Protein AF-0000000067993618 (afdb_homodimer)

Solvent-accessible surface area (backbone atoms only — not comparable to full-atom values): 30869 Å² total; per-residue (Å²): 120,37,68,12,24,46,56,34,52,33,52,47,49,42,34,25,46,48,43,39,39,74,61,12,62,66,43,44,49,48,53,51,51,51,40,71,74,32,81,60,63,46,44,40,46,32,39,33,37,50,32,47,44,52,94,58,33,16,47,67,17,47,45,54,66,46,45,60,63,51,29,40,82,54,66,76,38,70,36,75,93,78,37,31,38,31,39,35,29,42,49,44,82,79,36,64,68,40,86,38,42,43,67,57,13,26,61,37,32,37,36,35,26,18,35,45,40,88,77,47,55,70,66,53,35,50,56,54,47,52,40,58,59,28,7,58,56,35,34,78,39,26,62,50,26,15,36,71,64,42,49,43,31,54,70,51,43,58,70,57,41,50,54,26,42,75,78,31,56,68,54,27,41,36,69,78,47,32,47,34,56,39,29,51,20,41,27,22,57,66,42,86,50,76,48,22,41,55,68,52,34,51,50,51,42,44,75,72,69,51,60,61,30,54,60,86,38,49,65,31,60,32,95,88,63,34,41,38,35,38,33,32,41,25,35,64,39,82,43,72,25,65,79,66,53,69,45,76,40,61,55,28,33,35,34,38,34,30,54,36,67,31,77,94,48,63,84,51,54,76,92,70,62,51,77,90,46,26,50,76,88,86,47,53,74,39,51,58,42,55,64,44,24,53,29,68,74,49,42,57,57,70,78,98,122,36,68,10,24,47,55,32,53,33,52,46,49,43,34,24,48,49,44,39,40,73,61,12,64,64,44,44,50,50,53,51,52,51,40,69,72,33,83,60,62,47,44,41,45,31,38,32,38,47,30,47,43,52,93,58,33,17,47,67,17,48,43,53,66,44,45,59,62,52,31,40,83,56,66,78,39,69,36,74,94,78,38,32,38,30,39,36,30,43,49,42,82,80,35,64,68,40,86,39,42,44,68,58,13,26,60,39,32,37,36,35,27,20,34,43,41,86,75,49,55,70,67,52,34,50,55,54,48,54,39,57,58,26,6,57,56,34,35,78,38,26,61,49,26,16,35,71,62,42,48,41,32,54,69,50,43,59,70,57,42,50,53,28,42,75,77,30,57,68,55,26,42,34,69,78,47,32,49,34,57,38,29,52,20,41,26,23,58,66,41,85,49,76,47,22,41,54,68,52,34,50,52,51,41,43,74,72,68,50,60,60,29,54,61,87,40,50,67,31,60,31,94,85,64,34,41,38,36,37,34,32,41,25,34,62,41,82,42,74,26,64,78,67,54,70,44,76,41,60,55,27,35,34,33,37,35,29,54,35,68,30,78,94,48,64,84,52,56,76,91,70,60,51,78,87,45,26,52,76,89,85,49,54,74,40,51,58,43,54,64,42,23,54,29,68,74,48,42,55,58,69,79,99

Organism: Pisum sativum (NCBI:txid3888)

Secondary structure (DSSP, 8-state):
--HHHHHHHHHHHHHHHHHHHHH-HHHHHHHHHHHHHS-S---EEEEEEEEESSTT-STHHHHHHHHTTT-EEEEEEEETTTTEEEEEEEPPGGGGG--SSGGGSSPPEEEEEEE-GGGS-HHHHHHHHHHHHHTTTGGG-HHHHHHHT--SSPPPPHHHHHHHHHH-HHHHHHHHHTT---EEEEEGGG-SSGGGSHHHHHHHHHHTT--B--TT-SSEE-TTS-EEEEEBPPPEEEEE-TTS-EEEEE----EEEEEPBPGGGTTS-GGG--GGGB--S--HHHHHHHGGGGSHHHHHHHH-/--HHHHHHHHHHHHHHHHHHHHH-HHHHHHHHHHHHHS-S---EEEEEEEEESSTT-STHHHHHHHHTTT-EEEEEEEEGGGTEEEEEEEPPGGGGG--SSGGGSSPPEEEEEEE-GGGS-HHHHHHHHHHHHHTTTGGG-HHHHHHHT--SSPPPPHHHHHHHHHH-HHHHHHHHHTT---EEEEEGGG-SSGGGSHHHHHHHHHHTT--B--TT-SSEE-TTS-EEEEEBPPPEEEEE-TTS-EEEEE----EEEEEPBPGGGTTS-GGG--GGGB--S--HHHHHHHGGGGSHHHHHHHH-

pLDDT: mean 95.04, std 6.58, range [55.81, 98.94]

Radius of gyration: 26.71 Å; Cα contacts (8 Å, |Δi|>4): 1275; chains: 2; bounding box: 54×75×60 Å

InterPro domains:
  IPR009770 2-oxoadipate dioxygenase/decarboxylase [PF07063] (13-262)
  IPR009770 2-oxoadipate dioxygenase/decarboxylase [SM01150] (9-295)

Nearest PDB structures (foldseek):
  6w1k-assembly1_A  TM=9.950E-01  e=4.649E-51  Oryza sativa
  3lho-assembly1_A  TM=8.748E-01  e=7.063E-22  Shewanella frigidimarina NCIMB 400
  3iuz-assembly1_A  TM=7.649E-01  e=9.801E-18  Cupriavidus pinatubonensis JMP134
  2rjb-assembly1_A  TM=5.877E-01  e=5.906E-10  Shigella flexneri
  8k3u-assembly1_A  TM=3.521E-01  e=4.192E+00  Saccharomyces cerevisiae

Foldseek 3Di:
DPPVLLVVLLVLVVLLVVLQCVFFVQQVVLVVVLCVVQVAAWDWAEWEWEFAPPPLGAPNLPVVSQVVQPWDWDDKDDDVVQQKIKIKIHHHPVQQPFRHHDSRHRHHIYIGMHHNLVPFPPLLNVQVCVFVVQLPVSSNCLSVCSSNQHASGDFAAPVSLVVCLVGHLSSSQCNHRPGRTQEIETALCPGDDPSVPVVVVVVVCVVVPFAKQQQVHQWFAAPVRFKIKIKTAFDWDWDQGPVGDIDIATGHIYMYMYWHFDPVCPPPDPVPDDPVRTDDDDHNVRVVSVVCSRPPVRVVVSVD/DPPVLLVVLLVLVVLLVVLQCVFFVQQVVLVVVLCVVQVAAWDWAEWEWEFAPPPLGAPNLPVVSQVVQAWAWDDKDDDVVQQKIKIKIHHHPVQQCFRHHDSRHRDHIYIGMHHPLVPFDPLLNVQVCVFVVQLVVSSNCLSVCSSNQHASGDFADPVSLVVCLVGHLSSSQCNHRPGRTQEIETALCPGDDPSVPVVVVVVVCVVVPFAWQQQVHQWQAAPVRFKIKIWTAFDWDWDQGPVGDIDTATGHIYMYMYWHFDPVCPPPDPVPDDPVRTDDDDHNVRVVSVVCSRPPVRVVVSVD

Sequence (608 aa):
MAKGGEAFFRNVLESIQEVYLKRNPTAKAVLDLVQSVDNDKLVYDHLAFRTFGVNGYGIESLAGFFLDNGYTQRDELKFPGKKLRAFWFAPPADSSSGTGSGMRGPLPRVFISELLVDQMSPQTQEIIKKYTESSGNGNKYGALASSLGHLTWEKPLYSEFQQLASESEYAAWTLVNGHALNHVTISAHRLKTHLKDINKLNEFLEKSGFKLNSEGGVLKVSPDGLLQQSSTVADSVSFQFADGVTESVPCSYIEFAERLVLPEYENLPLAEVKESHRRDGFEASSADKIFESTSKEQLSRVSSMAKGGEAFFRNVLESIQEVYLKRNPTAKAVLDLVQSVDNDKLVYDHLAFRTFGVNGYGIESLAGFFLDNGYTQRDELKFPGKKLRAFWFAPPADSSSGTGSGMRGPLPRVFISELLVDQMSPQTQEIIKKYTESSGNGNKYGALASSLGHLTWEKPLYSEFQQLASESEYAAWTLVNGHALNHVTISAHRLKTHLKDINKLNEFLEKSGFKLNSEGGVLKVSPDGLLQQSSTVADSVSFQFADGVTESVPCSYIEFAERLVLPEYENLPLAEVKESHRRDGFEASSADKIFESTSKEQLSRVSS

Structure (mmCIF, N/CA/C/O backbone):
data_AF-0000000067993618-model_v1
#
loop_
_entity.id
_entity.type
_entity.pdbx_description
1 polymer '2-oxoadipate dioxygenase/decarboxylase'
#
loop_
_atom_site.group_PDB
_atom_site.id
_atom_site.type_symbol
_atom_site.label_atom_id
_atom_site.label_alt_id
_atom_site.label_comp_id
_atom_site.label_asym_id
_atom_site.label_entity_id
_atom_site.label_seq_id
_atom_site.pdbx_PDB_ins_code
_atom_site.Cartn_x
_atom_site.Cartn_y
_atom_site.Cartn_z
_atom_site.occupancy
_atom_site.B_iso_or_equiv
_atom_site.auth_seq_id
_atom_site.auth_comp_id
_atom_site.auth_asym_id
_atom_site.auth_atom_id
_atom_site.pdbx_PDB_model_num
ATOM 1 N N . MET A 1 1 ? 13.297 -1.847 -14.266 1 69.12 1 MET A N 1
ATOM 2 C CA . MET A 1 1 ? 12.57 -1.005 -13.32 1 69.12 1 MET A CA 1
ATOM 3 C C . MET A 1 1 ? 13.531 -0.158 -12.492 1 69.12 1 MET A C 1
ATOM 5 O O . MET A 1 1 ? 14.609 -0.625 -12.117 1 69.12 1 MET A O 1
ATOM 9 N N . ALA A 1 2 ? 13.07 1.084 -12.289 1 72.56 2 ALA A N 1
ATOM 10 C CA . ALA A 1 2 ? 13.852 1.948 -11.406 1 72.56 2 ALA A CA 1
ATOM 11 C C . ALA A 1 2 ? 13.938 1.362 -10 1 72.56 2 ALA A C 1
ATOM 13 O O . ALA A 1 2 ? 12.953 0.816 -9.484 1 72.56 2 ALA A O 1
ATOM 14 N N . LYS A 1 3 ? 15.094 1.438 -9.43 1 77 3 LYS A N 1
ATOM 15 C CA . LYS A 1 3 ? 15.383 0.774 -8.156 1 77 3 LYS A CA 1
ATOM 16 C C . LYS A 1 3 ? 14.344 1.14 -7.098 1 77 3 LYS A C 1
ATOM 18 O O . LYS A 1 3 ? 13.836 0.266 -6.391 1 77 3 LYS A O 1
ATOM 23 N N . GLY A 1 4 ? 14.07 2.43 -7.004 1 78.31 4 GLY A N 1
ATOM 24 C CA . GLY A 1 4 ? 13.078 2.855 -6.039 1 78.31 4 GLY A CA 1
ATOM 25 C C . GLY A 1 4 ? 11.688 2.322 -6.34 1 78.31 4 GLY A C 1
ATOM 26 O O . GLY A 1 4 ? 10.977 1.88 -5.434 1 78.31 4 GLY A O 1
ATOM 27 N N . GLY A 1 5 ? 11.344 2.324 -7.477 1 89.12 5 GLY A N 1
ATOM 28 C CA . GLY A 1 5 ? 10.055 1.784 -7.898 1 89.12 5 GLY A CA 1
ATOM 29 C C . GLY A 1 5 ? 9.906 0.303 -7.605 1 89.12 5 GLY A C 1
ATOM 30 O O . GLY A 1 5 ? 8.836 -0.15 -7.203 1 89.12 5 GLY A O 1
ATOM 31 N N . GLU A 1 6 ? 10.953 -0.377 -7.766 1 91.44 6 GLU A N 1
ATOM 32 C CA . GLU A 1 6 ? 10.898 -1.816 -7.523 1 91.44 6 GLU A CA 1
ATOM 33 C C . GLU A 1 6 ? 10.688 -2.119 -6.043 1 91.44 6 GLU A C 1
ATOM 35 O O . GLU A 1 6 ? 9.945 -3.033 -5.688 1 91.44 6 GLU A O 1
ATOM 40 N N . ALA A 1 7 ? 11.453 -1.44 -5.152 1 92.75 7 ALA A N 1
ATOM 41 C CA . ALA A 1 7 ? 11.305 -1.658 -3.715 1 92.75 7 ALA A CA 1
ATOM 42 C C . ALA A 1 7 ? 9.867 -1.439 -3.268 1 92.75 7 ALA A C 1
ATOM 44 O O . ALA A 1 7 ? 9.328 -2.221 -2.48 1 92.75 7 ALA A O 1
ATOM 45 N N . PHE A 1 8 ? 9.273 -0.325 -3.746 1 96.31 8 PHE A N 1
ATOM 46 C CA . PHE A 1 8 ? 7.879 -0.028 -3.422 1 96.31 8 PHE A CA 1
ATOM 47 C C . PHE A 1 8 ? 6.957 -1.126 -3.938 1 96.31 8 PHE A C 1
ATOM 49 O O . PHE A 1 8 ? 6.066 -1.585 -3.219 1 96.31 8 PHE A O 1
ATOM 56 N N . PHE A 1 9 ? 7.176 -1.598 -5.156 1 96.5 9 PHE A N 1
ATOM 57 C CA . PHE A 1 9 ? 6.387 -2.646 -5.789 1 96.5 9 PHE A CA 1
ATOM 58 C C . PHE A 1 9 ? 6.426 -3.926 -4.961 1 96.5 9 PHE A C 1
ATOM 60 O O . PHE A 1 9 ? 5.383 -4.512 -4.668 1 96.5 9 PHE A O 1
ATOM 67 N N . ARG A 1 10 ? 7.57 -4.262 -4.473 1 95.44 10 ARG A N 1
ATOM 68 C CA . ARG A 1 10 ? 7.738 -5.48 -3.684 1 95.44 10 ARG A CA 1
ATOM 69 C C . ARG A 1 10 ? 7.082 -5.34 -2.316 1 95.44 10 ARG A C 1
ATOM 71 O O . ARG A 1 10 ? 6.562 -6.316 -1.77 1 95.44 10 ARG A O 1
ATOM 78 N N . ASN A 1 11 ? 7.168 -4.18 -1.75 1 96.81 11 ASN A N 1
ATOM 79 C CA . ASN A 1 11 ? 6.477 -3.941 -0.489 1 96.81 11 ASN A CA 1
ATOM 80 C C . ASN A 1 11 ? 4.973 -4.168 -0.624 1 96.81 11 ASN A C 1
ATOM 82 O O . ASN A 1 11 ? 4.34 -4.715 0.282 1 96.81 11 ASN A O 1
ATOM 86 N N . VAL A 1 12 ? 4.418 -3.689 -1.716 1 98.19 12 VAL A N 1
ATOM 87 C CA . VAL A 1 12 ? 2.99 -3.857 -1.951 1 98.19 12 VAL A CA 1
ATOM 88 C C . VAL A 1 12 ? 2.664 -5.34 -2.123 1 98.19 12 VAL A C 1
ATOM 90 O O . VAL A 1 12 ? 1.688 -5.836 -1.558 1 98.19 12 VAL A O 1
ATOM 93 N N . LEU A 1 13 ? 3.529 -6.086 -2.896 1 98.06 13 LEU A N 1
ATOM 94 C CA . LEU A 1 13 ? 3.326 -7.516 -3.084 1 98.06 13 LEU A CA 1
ATOM 95 C C . LEU A 1 13 ? 3.381 -8.25 -1.75 1 98.06 13 LEU A C 1
ATOM 97 O O . LEU A 1 13 ? 2.625 -9.203 -1.527 1 98.06 13 LEU A O 1
ATOM 101 N N . GLU A 1 14 ? 4.262 -7.844 -0.885 1 98.06 14 GLU A N 1
ATOM 102 C CA . GLU A 1 14 ? 4.359 -8.453 0.439 1 98.06 14 GLU A CA 1
ATOM 103 C C . GLU A 1 14 ? 3.092 -8.203 1.252 1 98.06 14 GLU A C 1
ATOM 105 O O . GLU A 1 14 ? 2.646 -9.086 1.994 1 98.06 14 GLU A O 1
ATOM 110 N N . SER A 1 15 ? 2.537 -7.023 1.111 1 98.62 15 SER A N 1
ATOM 111 C CA . SER A 1 15 ? 1.29 -6.727 1.808 1 98.62 15 SER A CA 1
ATOM 112 C C . SER A 1 15 ? 0.143 -7.578 1.276 1 98.62 15 SER A C 1
ATOM 114 O O . SER A 1 15 ? -0.69 -8.055 2.047 1 98.62 15 SER A O 1
ATOM 116 N N . ILE A 1 16 ? 0.102 -7.723 -0 1 98.81 16 ILE A N 1
ATOM 117 C CA . ILE A 1 16 ? -0.898 -8.578 -0.626 1 98.81 16 ILE A CA 1
ATOM 118 C C . ILE A 1 16 ? -0.753 -10.008 -0.105 1 98.81 16 ILE A C 1
ATOM 120 O O . ILE A 1 16 ? -1.744 -10.648 0.253 1 98.81 16 ILE A O 1
ATOM 124 N N . GLN A 1 17 ? 0.464 -10.5 -0.033 1 98.69 17 GLN A N 1
ATOM 125 C CA . GLN A 1 17 ? 0.735 -11.844 0.468 1 98.69 17 GLN A CA 1
ATOM 126 C C . GLN A 1 17 ? 0.347 -11.969 1.938 1 98.69 17 GLN A C 1
ATOM 128 O O . GLN A 1 17 ? -0.152 -13.016 2.365 1 98.69 17 GLN A O 1
ATOM 133 N N . GLU A 1 18 ? 0.628 -10.953 2.709 1 98.56 18 GLU A N 1
ATOM 134 C CA . GLU A 1 18 ? 0.291 -11 4.129 1 98.56 18 GLU A CA 1
ATOM 135 C C . GLU A 1 18 ? -1.211 -11.18 4.332 1 98.56 18 GLU A C 1
ATOM 137 O O . GLU A 1 18 ? -1.638 -11.953 5.188 1 98.56 18 GLU A O 1
ATOM 142 N N . VAL A 1 19 ? -1.989 -10.414 3.621 1 98.38 19 VAL A N 1
ATOM 143 C CA . VAL A 1 19 ? -3.441 -10.555 3.676 1 98.38 19 VAL A CA 1
ATOM 144 C C . VAL A 1 19 ? -3.838 -11.984 3.307 1 98.38 19 VAL A C 1
ATOM 146 O O . VAL A 1 19 ? -4.664 -12.594 3.984 1 98.38 19 VAL A O 1
ATOM 149 N N . TYR A 1 20 ? -3.277 -12.484 2.279 1 98.69 20 TYR A N 1
ATOM 150 C CA . TYR A 1 20 ? -3.512 -13.836 1.776 1 98.69 20 TYR A CA 1
ATOM 151 C C . TYR A 1 20 ? -3.18 -14.875 2.838 1 98.69 20 TYR A C 1
ATOM 153 O O . TYR A 1 20 ? -3.992 -15.758 3.121 1 98.69 20 TYR A O 1
ATOM 161 N N . LEU A 1 21 ? -2.055 -14.766 3.443 1 98.56 21 LEU A N 1
ATOM 162 C CA . LEU A 1 21 ? -1.599 -15.781 4.383 1 98.56 21 LEU A CA 1
ATOM 163 C C . LEU A 1 21 ? -2.396 -15.719 5.68 1 98.56 21 LEU A C 1
ATOM 165 O O . LEU A 1 21 ? -2.637 -16.75 6.316 1 98.56 21 LEU A O 1
ATOM 169 N N . LYS A 1 22 ? -2.82 -14.586 6.051 1 97.94 22 LYS A N 1
ATOM 170 C CA . LYS A 1 22 ? -3.643 -14.438 7.25 1 97.94 22 LYS A CA 1
ATOM 171 C C . LYS A 1 22 ? -4.977 -15.164 7.09 1 97.94 22 LYS A C 1
ATOM 173 O O . LYS A 1 22 ? -5.512 -15.711 8.055 1 97.94 22 LYS A O 1
ATOM 178 N N . ARG A 1 23 ? -5.488 -15.266 5.891 1 97.25 23 ARG A N 1
ATOM 179 C CA . ARG A 1 23 ? -6.82 -15.797 5.633 1 97.25 23 ARG A CA 1
ATOM 180 C C . ARG A 1 23 ? -6.75 -17.281 5.25 1 97.25 23 ARG A C 1
ATOM 182 O O . ARG A 1 23 ? -7.777 -17.953 5.188 1 97.25 23 ARG A O 1
ATOM 189 N N . ASN A 1 24 ? -5.539 -17.75 4.988 1 98.06 24 ASN A N 1
ATOM 190 C CA . ASN A 1 24 ? -5.379 -19.094 4.469 1 98.06 24 ASN A CA 1
ATOM 191 C C . ASN A 1 24 ? -4.32 -19.875 5.246 1 98.06 24 ASN A C 1
ATOM 193 O O . ASN A 1 24 ? -3.193 -20.047 4.77 1 98.06 24 ASN A O 1
ATOM 197 N N . PRO A 1 25 ? -4.688 -20.453 6.398 1 97.81 25 PRO A N 1
ATOM 198 C CA . PRO A 1 25 ? -3.73 -21.172 7.238 1 97.81 25 PRO A CA 1
ATOM 199 C C . PRO A 1 25 ? -3.08 -22.344 6.508 1 97.81 25 PRO A C 1
ATOM 201 O O . PRO A 1 25 ? -1.921 -22.688 6.773 1 97.81 25 PRO A O 1
ATOM 204 N N . THR A 1 26 ? -3.809 -23 5.562 1 98.12 26 THR A N 1
ATOM 205 C CA . THR A 1 26 ? -3.232 -24.109 4.801 1 98.12 26 THR A CA 1
ATOM 206 C C . THR A 1 26 ? -2.057 -23.625 3.955 1 98.12 26 THR A C 1
ATOM 208 O O . THR A 1 26 ? -1.005 -24.266 3.92 1 98.12 26 THR A O 1
ATOM 211 N N . ALA A 1 27 ? -2.229 -22.5 3.291 1 98.38 27 ALA A N 1
ATOM 212 C CA . ALA A 1 27 ? -1.145 -21.938 2.484 1 98.38 27 ALA A CA 1
ATOM 213 C C . ALA A 1 27 ? 0.072 -21.625 3.348 1 98.38 27 ALA A C 1
ATOM 215 O O . ALA A 1 27 ? 1.207 -21.922 2.971 1 98.38 27 ALA A O 1
ATOM 216 N N . LYS A 1 28 ? -0.168 -21 4.484 1 98.44 28 LYS A N 1
ATOM 217 C CA . LYS A 1 28 ? 0.923 -20.672 5.395 1 98.44 28 LYS A CA 1
ATOM 218 C C . LYS A 1 28 ? 1.648 -21.922 5.875 1 98.44 28 LYS A C 1
ATOM 220 O O . LYS A 1 28 ? 2.879 -21.953 5.918 1 98.44 28 LYS A O 1
ATOM 225 N N . ALA A 1 29 ? 0.889 -22.906 6.25 1 98.44 29 ALA A N 1
ATOM 226 C CA . ALA A 1 29 ? 1.462 -24.141 6.754 1 98.44 29 ALA A CA 1
ATOM 227 C C . ALA A 1 29 ? 2.295 -24.844 5.68 1 98.44 29 ALA A C 1
ATOM 229 O O . ALA A 1 29 ? 3.346 -25.422 5.977 1 98.44 29 ALA A O 1
ATOM 230 N N . VAL A 1 30 ? 1.785 -24.844 4.48 1 98.44 30 VAL A N 1
ATOM 231 C CA . VAL A 1 30 ? 2.5 -25.469 3.375 1 98.44 30 VAL A CA 1
ATOM 232 C C . VAL A 1 30 ? 3.826 -24.75 3.143 1 98.44 30 VAL A C 1
ATOM 234 O O . VAL A 1 30 ? 4.867 -25.375 2.971 1 98.44 30 VAL A O 1
ATOM 237 N N . LEU A 1 31 ? 3.793 -23.422 3.078 1 97.81 31 LEU A N 1
ATOM 238 C CA . LEU A 1 31 ? 5.012 -22.641 2.883 1 97.81 31 LEU A CA 1
ATOM 239 C C . LEU A 1 31 ? 6.023 -22.938 3.982 1 97.81 31 LEU A C 1
ATOM 241 O O . LEU A 1 31 ? 7.211 -23.109 3.705 1 97.81 31 LEU A O 1
ATOM 245 N N . ASP A 1 32 ? 5.555 -22.984 5.227 1 97.19 32 ASP A N 1
ATOM 246 C CA . ASP A 1 32 ? 6.43 -23.266 6.359 1 97.19 32 ASP A CA 1
ATOM 247 C C . ASP A 1 32 ? 7.027 -24.672 6.254 1 97.19 32 ASP A C 1
ATOM 249 O O . ASP A 1 32 ? 8.211 -24.875 6.523 1 97.19 32 ASP A O 1
ATOM 253 N N . LEU A 1 33 ? 6.18 -25.625 5.891 1 97.44 33 LEU A N 1
ATOM 254 C CA . LEU A 1 33 ? 6.613 -27.016 5.793 1 97.44 33 LEU A CA 1
ATOM 255 C C . LEU A 1 33 ? 7.656 -27.188 4.695 1 97.44 33 LEU A C 1
ATOM 257 O O . LEU A 1 33 ? 8.695 -27.828 4.91 1 97.44 33 LEU A O 1
ATOM 261 N N . VAL A 1 34 ? 7.395 -26.641 3.508 1 97.12 34 VAL A N 1
ATOM 262 C CA . VAL A 1 34 ? 8.32 -26.75 2.385 1 97.12 34 VAL A CA 1
ATOM 263 C C . VAL A 1 34 ? 9.641 -26.062 2.734 1 97.12 34 VAL A C 1
ATOM 265 O O . VAL A 1 34 ? 10.711 -26.578 2.424 1 97.12 34 VAL A O 1
ATOM 268 N N . GLN A 1 35 ? 9.547 -24.891 3.363 1 94.88 35 GLN A N 1
ATOM 269 C CA . GLN A 1 35 ? 10.742 -24.156 3.754 1 94.88 35 GLN A CA 1
ATOM 270 C C . GLN A 1 35 ? 11.555 -24.938 4.781 1 94.88 35 GLN A C 1
ATOM 272 O O . GLN A 1 35 ? 12.789 -24.875 4.793 1 94.88 35 GLN A O 1
ATOM 277 N N . SER A 1 36 ? 10.883 -25.656 5.672 1 94.62 36 SER A N 1
ATOM 278 C CA . SER A 1 36 ? 11.562 -26.422 6.711 1 94.62 36 SER A CA 1
ATOM 279 C C . SER A 1 36 ? 12.383 -27.562 6.113 1 94.62 36 SER A C 1
ATOM 281 O O . SER A 1 36 ? 13.406 -27.953 6.668 1 94.62 36 SER A O 1
ATOM 283 N N . VAL A 1 37 ? 11.938 -28.078 5.027 1 93.75 37 VAL A N 1
ATOM 284 C CA . VAL A 1 37 ? 12.609 -29.203 4.371 1 93.75 37 VAL A CA 1
ATOM 285 C C . VAL A 1 37 ? 13.625 -28.672 3.357 1 93.75 37 VAL A C 1
ATOM 287 O O . VAL A 1 37 ? 14.742 -29.188 3.262 1 93.75 37 VAL A O 1
ATOM 290 N N . ASP A 1 38 ? 13.172 -27.672 2.633 1 89.81 38 ASP A N 1
ATOM 291 C CA . ASP A 1 38 ? 14.031 -27 1.656 1 89.81 38 ASP A CA 1
ATOM 292 C C . ASP A 1 38 ? 14.602 -25.703 2.221 1 89.81 38 ASP A C 1
ATOM 294 O O . ASP A 1 38 ? 14.047 -24.625 1.986 1 89.81 38 ASP A O 1
ATOM 298 N N . ASN A 1 39 ? 15.477 -25.641 2.939 1 83.81 39 ASN A N 1
ATOM 299 C CA . ASN A 1 39 ? 16.062 -24.531 3.658 1 83.81 39 ASN A CA 1
ATOM 300 C C . ASN A 1 39 ? 16.719 -23.531 2.703 1 83.81 39 ASN A C 1
ATOM 302 O O . ASN A 1 39 ? 17.703 -22.875 3.047 1 83.81 39 ASN A O 1
ATOM 306 N N . ASP A 1 40 ? 16.219 -23.562 1.52 1 85.88 40 ASP A N 1
ATOM 307 C CA . ASP A 1 40 ? 16.719 -22.609 0.521 1 85.88 40 ASP A CA 1
ATOM 308 C C . ASP A 1 40 ? 15.656 -21.562 0.198 1 85.88 40 ASP A C 1
ATOM 310 O O . ASP A 1 40 ? 14.633 -21.469 0.877 1 85.88 40 ASP A O 1
ATOM 314 N N . LYS A 1 41 ? 15.93 -20.75 -0.844 1 88.62 41 LYS A N 1
ATOM 315 C CA . LYS A 1 41 ? 15.062 -19.672 -1.285 1 88.62 41 LYS A CA 1
ATOM 316 C C . LYS A 1 41 ? 13.805 -20.203 -1.96 1 88.62 41 LYS A C 1
ATOM 318 O O . LYS A 1 41 ? 13.883 -21.109 -2.791 1 88.62 41 LYS A O 1
ATOM 323 N N . LEU A 1 42 ? 12.727 -19.812 -1.487 1 94.31 42 LEU A N 1
ATOM 324 C CA . LEU A 1 42 ? 11.461 -20.141 -2.133 1 94.31 42 LEU A CA 1
ATOM 325 C C . LEU A 1 42 ? 11.164 -19.172 -3.271 1 94.31 42 LEU A C 1
ATOM 327 O O . LEU A 1 42 ? 11.156 -17.953 -3.072 1 94.31 42 LEU A O 1
ATOM 331 N N . VAL A 1 43 ? 10.969 -19.688 -4.445 1 95.31 43 VAL A N 1
ATOM 332 C CA . VAL A 1 43 ? 10.68 -18.875 -5.617 1 95.31 43 VAL A CA 1
ATOM 333 C C . VAL A 1 43 ? 9.242 -19.125 -6.074 1 95.31 43 VAL A C 1
ATOM 335 O O . VAL A 1 43 ? 8.82 -20.266 -6.227 1 95.31 43 VAL A O 1
ATOM 338 N N . TYR A 1 44 ? 8.516 -18.078 -6.273 1 97.56 44 TYR A N 1
ATOM 339 C CA . TYR A 1 44 ? 7.148 -18.203 -6.758 1 97.56 44 TYR A CA 1
ATOM 340 C C . TYR A 1 44 ? 7.109 -18.297 -8.281 1 97.56 44 TYR A C 1
ATOM 342 O O . TYR A 1 44 ? 7.867 -17.609 -8.969 1 97.56 44 TYR A O 1
ATOM 350 N N . ASP A 1 45 ? 6.246 -19.141 -8.703 1 97.88 45 ASP A N 1
ATOM 351 C CA . ASP A 1 45 ? 6.012 -19.281 -10.141 1 97.88 45 ASP A CA 1
ATOM 352 C C . ASP A 1 45 ? 5.078 -18.172 -10.648 1 97.88 45 ASP A C 1
ATOM 354 O O . ASP A 1 45 ? 5.359 -17.547 -11.664 1 97.88 45 ASP A O 1
ATOM 358 N N . HIS A 1 46 ? 3.908 -18.047 -10.039 1 98.62 46 HIS A N 1
ATOM 359 C CA . HIS A 1 46 ? 2.961 -17.016 -10.461 1 98.62 46 HIS A CA 1
ATOM 360 C C . HIS A 1 46 ? 2 -16.656 -9.328 1 98.62 46 HIS A C 1
ATOM 362 O O . HIS A 1 46 ? 1.879 -17.406 -8.352 1 98.62 46 HIS A O 1
ATOM 368 N N . LEU A 1 47 ? 1.384 -15.523 -9.406 1 98.81 47 LEU A N 1
ATOM 369 C CA . LEU A 1 47 ? 0.235 -15.055 -8.633 1 98.81 47 LEU A CA 1
ATOM 370 C C . LEU A 1 47 ? -1.029 -15.062 -9.484 1 98.81 47 LEU A C 1
ATOM 372 O O . LEU A 1 47 ? -0.973 -14.789 -10.688 1 98.81 47 LEU A O 1
ATOM 376 N N . ALA A 1 48 ? -2.188 -15.312 -8.844 1 98.88 48 ALA A N 1
ATOM 377 C CA . ALA A 1 48 ? -3.426 -15.336 -9.617 1 98.88 48 ALA A CA 1
ATOM 378 C C . ALA A 1 48 ? -4.516 -14.516 -8.922 1 98.88 48 ALA A C 1
ATOM 380 O O . ALA A 1 48 ? -4.633 -14.539 -7.699 1 98.88 48 ALA A O 1
ATOM 381 N N . PHE A 1 49 ? -5.316 -13.844 -9.758 1 98.88 49 PHE A N 1
ATOM 382 C CA . PHE A 1 49 ? -6.414 -13.008 -9.281 1 98.88 49 PHE A CA 1
ATOM 383 C C . PHE A 1 49 ? -7.68 -13.266 -10.094 1 98.88 49 PHE A C 1
ATOM 385 O O . PHE A 1 49 ? -7.605 -13.664 -11.258 1 98.88 49 PHE A O 1
ATOM 392 N N . ARG A 1 50 ? -8.844 -13.047 -9.445 1 98.88 50 ARG A N 1
ATOM 393 C CA . ARG A 1 50 ? -10.156 -13.109 -10.094 1 98.88 50 ARG A CA 1
ATOM 394 C C . ARG A 1 50 ? -10.82 -11.734 -10.117 1 98.88 50 ARG A C 1
ATOM 396 O O . ARG A 1 50 ? -10.617 -10.93 -9.203 1 98.88 50 ARG A O 1
ATOM 403 N N . THR A 1 51 ? -11.555 -11.438 -11.25 1 98.88 51 THR A N 1
ATOM 404 C CA . THR A 1 51 ? -12.234 -10.156 -11.359 1 98.88 51 THR A CA 1
ATOM 405 C C . THR A 1 51 ? -13.57 -10.312 -12.078 1 98.88 51 THR A C 1
ATOM 407 O O . THR A 1 51 ? -13.891 -11.398 -12.57 1 98.88 51 THR A O 1
ATOM 410 N N . PHE A 1 52 ? -14.445 -9.281 -12.016 1 98.75 52 PHE A N 1
ATOM 411 C CA . PHE A 1 52 ? -15.703 -9.195 -12.758 1 98.75 52 PHE A CA 1
ATOM 412 C C . PHE A 1 52 ? -15.523 -8.383 -14.031 1 98.75 52 PHE A C 1
ATOM 414 O O . PHE A 1 52 ? -15.258 -7.18 -13.969 1 98.75 52 PHE A O 1
ATOM 421 N N . GLY A 1 53 ? -15.609 -9.031 -15.172 1 98.5 53 GLY A N 1
ATOM 422 C CA . GLY A 1 53 ? -15.492 -8.328 -16.438 1 98.5 53 GLY A CA 1
ATOM 423 C C . GLY A 1 53 ? -16.656 -7.41 -16.734 1 98.5 53 GLY A C 1
ATOM 424 O O . GLY A 1 53 ? -17.391 -7.605 -17.703 1 98.5 53 GLY A O 1
ATOM 425 N N . VAL A 1 54 ? -16.844 -6.391 -15.875 1 98 54 VAL A N 1
ATOM 426 C CA . VAL A 1 54 ? -17.938 -5.441 -16.062 1 98 54 VAL A CA 1
ATOM 427 C C . VAL A 1 54 ? -17.562 -4.102 -15.422 1 98 54 VAL A C 1
ATOM 429 O O . VAL A 1 54 ? -16.906 -4.062 -14.383 1 98 54 VAL A O 1
ATOM 432 N N . ASN A 1 55 ? -17.906 -2.941 -16.047 1 95 55 ASN A N 1
ATOM 433 C CA . ASN A 1 55 ? -17.828 -1.6 -15.484 1 95 55 ASN A CA 1
ATOM 434 C C . ASN A 1 55 ? -16.422 -1.261 -15.031 1 95 55 ASN A C 1
ATOM 436 O O . ASN A 1 55 ? -16.234 -0.616 -13.992 1 95 55 ASN A O 1
ATOM 440 N N . GLY A 1 56 ? -15.422 -1.805 -15.734 1 96.56 56 GLY A N 1
ATOM 441 C CA . GLY A 1 56 ? -14.039 -1.467 -15.414 1 96.56 56 GLY A CA 1
ATOM 442 C C . GLY A 1 56 ? -13.461 -2.324 -14.305 1 96.56 56 GLY A C 1
ATOM 443 O O . GLY A 1 56 ? -12.305 -2.137 -13.906 1 96.56 56 GLY A O 1
ATOM 444 N N . TYR A 1 57 ? -14.18 -3.338 -13.773 1 97.81 57 TYR A N 1
ATOM 445 C CA . TYR A 1 57 ? -13.742 -4.176 -12.656 1 97.81 57 TYR A CA 1
ATOM 446 C C . TYR A 1 57 ? -13.094 -5.457 -13.164 1 97.81 57 TYR A C 1
ATOM 448 O O . TYR A 1 57 ? -12.805 -6.363 -12.375 1 97.81 57 TYR A O 1
ATOM 456 N N . GLY A 1 58 ? -12.898 -5.586 -14.43 1 98.38 58 GLY A N 1
ATOM 457 C CA . GLY A 1 58 ? -12.266 -6.762 -15 1 98.38 58 GLY A CA 1
ATOM 458 C C . GLY A 1 58 ? -10.758 -6.762 -14.836 1 98.38 58 GLY A C 1
ATOM 459 O O . GLY A 1 58 ? -10.234 -6.242 -13.844 1 98.38 58 GLY A O 1
ATOM 460 N N . ILE A 1 59 ? -10.055 -7.359 -15.734 1 98.75 59 ILE A N 1
ATOM 461 C CA . ILE A 1 59 ? -8.609 -7.559 -15.703 1 98.75 59 ILE A CA 1
ATOM 462 C C . ILE A 1 59 ? -7.906 -6.215 -15.531 1 98.75 59 ILE A C 1
ATOM 464 O O . ILE A 1 59 ? -6.914 -6.117 -14.805 1 98.75 59 ILE A O 1
ATOM 468 N N . GLU A 1 60 ? -8.422 -5.176 -16.062 1 97.38 60 GLU A N 1
ATOM 469 C CA . GLU A 1 60 ? -7.77 -3.869 -16.047 1 97.38 60 GLU A CA 1
ATOM 470 C C . GLU A 1 60 ? -7.73 -3.285 -14.641 1 97.38 60 GLU A C 1
ATOM 472 O O . GLU A 1 60 ? -6.879 -2.445 -14.336 1 97.38 60 GLU A O 1
ATOM 477 N N . SER A 1 61 ? -8.648 -3.74 -13.773 1 97.62 61 SER A N 1
ATOM 478 C CA . SER A 1 61 ? -8.727 -3.211 -12.414 1 97.62 61 SER A CA 1
ATOM 479 C C . SER A 1 61 ? -7.48 -3.566 -11.609 1 97.62 61 SER A C 1
ATOM 481 O O . SER A 1 61 ? -7.184 -2.924 -10.602 1 97.62 61 SER A O 1
ATOM 483 N N . LEU A 1 62 ? -6.703 -4.543 -12.086 1 98.38 62 LEU A N 1
ATOM 484 C CA . LEU A 1 62 ? -5.492 -4.953 -11.383 1 98.38 62 LEU A CA 1
ATOM 485 C C . LEU A 1 62 ? -4.273 -4.852 -12.297 1 98.38 62 LEU A C 1
ATOM 487 O O . LEU A 1 62 ? -3.158 -4.613 -11.82 1 98.38 62 LEU A O 1
ATOM 491 N N . ALA A 1 63 ? -4.496 -5.039 -13.578 1 98.56 63 ALA A N 1
ATOM 492 C CA . ALA A 1 63 ? -3.396 -5.152 -14.539 1 98.56 63 ALA A CA 1
ATOM 493 C C . ALA A 1 63 ? -2.559 -3.879 -14.562 1 98.56 63 ALA A C 1
ATOM 495 O O . ALA A 1 63 ? -1.342 -3.934 -14.758 1 98.56 63 ALA A O 1
ATOM 496 N N . GLY A 1 64 ? -3.215 -2.748 -14.422 1 97.56 64 GLY A N 1
ATOM 497 C CA . GLY A 1 64 ? -2.52 -1.473 -14.5 1 97.56 64 GLY A CA 1
ATOM 498 C C . GLY A 1 64 ? -1.363 -1.362 -13.523 1 97.56 64 GLY A C 1
ATOM 499 O O . GLY A 1 64 ? -0.31 -0.815 -13.859 1 97.56 64 GLY A O 1
ATOM 500 N N . PHE A 1 65 ? -1.531 -1.854 -12.328 1 98.06 65 PHE A N 1
ATOM 501 C CA . PHE A 1 65 ? -0.5 -1.802 -11.297 1 98.06 65 PHE A CA 1
ATOM 502 C C . PHE A 1 65 ? 0.743 -2.566 -11.742 1 98.06 65 PHE A C 1
ATOM 504 O O . PHE A 1 65 ? 1.867 -2.1 -11.547 1 98.06 65 PHE A O 1
ATOM 511 N N . PHE A 1 66 ? 0.576 -3.744 -12.328 1 98.06 66 PHE A N 1
ATOM 512 C CA . PHE A 1 66 ? 1.693 -4.566 -12.781 1 98.06 66 PHE A CA 1
ATOM 513 C C . PHE A 1 66 ? 2.33 -3.971 -14.031 1 98.06 66 PHE A C 1
ATOM 515 O O . PHE A 1 66 ? 3.557 -3.938 -14.148 1 98.06 66 PHE A O 1
ATOM 522 N N . LEU A 1 67 ? 1.479 -3.498 -14.945 1 97.81 67 LEU A N 1
ATOM 523 C CA . LEU A 1 67 ? 1.99 -2.883 -16.172 1 97.81 67 LEU A CA 1
ATOM 524 C C . LEU A 1 67 ? 2.838 -1.656 -15.844 1 97.81 67 LEU A C 1
ATOM 526 O O . LEU A 1 67 ? 3.887 -1.443 -16.453 1 97.81 67 LEU A O 1
ATOM 530 N N . ASP A 1 68 ? 2.436 -0.883 -14.883 1 96.25 68 ASP A N 1
ATOM 531 C CA . ASP A 1 68 ? 3.166 0.305 -14.445 1 96.25 68 ASP A CA 1
ATOM 532 C C . ASP A 1 68 ? 4.52 -0.071 -13.852 1 96.25 68 ASP A C 1
ATOM 534 O O . ASP A 1 68 ? 5.395 0.784 -13.695 1 96.25 68 ASP A O 1
ATOM 538 N N . ASN A 1 69 ? 4.641 -1.314 -13.492 1 95.25 69 ASN A N 1
ATOM 539 C CA . ASN A 1 69 ? 5.879 -1.756 -12.859 1 95.25 69 ASN A CA 1
ATOM 540 C C . ASN A 1 69 ? 6.66 -2.707 -13.758 1 95.25 69 ASN A C 1
ATOM 542 O O . ASN A 1 69 ? 7.379 -3.582 -13.273 1 95.25 69 ASN A O 1
ATOM 546 N N . GLY A 1 70 ? 6.426 -2.621 -15.047 1 94.94 70 GLY A N 1
ATOM 547 C CA . GLY A 1 70 ? 7.316 -3.213 -16.031 1 94.94 70 GLY A CA 1
ATOM 548 C C . GLY A 1 70 ? 6.824 -4.547 -16.562 1 94.94 70 GLY A C 1
ATOM 549 O O . GLY A 1 70 ? 7.465 -5.156 -17.422 1 94.94 70 GLY A O 1
ATOM 550 N N . TYR A 1 71 ? 5.734 -5.02 -16.062 1 97.06 71 TYR A N 1
ATOM 551 C CA . TYR A 1 71 ? 5.18 -6.262 -16.594 1 97.06 71 TYR A CA 1
ATOM 552 C C . TYR A 1 71 ? 4.668 -6.078 -18.016 1 97.06 71 TYR A C 1
ATOM 554 O O . TYR A 1 71 ? 4.309 -4.969 -18.406 1 97.06 71 TYR A O 1
ATOM 562 N N . THR A 1 72 ? 4.629 -7.172 -18.734 1 97.81 72 THR A N 1
ATOM 563 C CA . THR A 1 72 ? 4.152 -7.164 -20.125 1 97.81 72 THR A CA 1
ATOM 564 C C . THR A 1 72 ? 3.002 -8.148 -20.297 1 97.81 72 THR A C 1
ATOM 566 O O . THR A 1 72 ? 3.111 -9.32 -19.922 1 97.81 72 THR A O 1
ATOM 569 N N . GLN A 1 73 ? 1.945 -7.684 -20.906 1 98.38 73 GLN A N 1
ATOM 570 C CA . GLN A 1 73 ? 0.806 -8.547 -21.188 1 98.38 73 GLN A CA 1
ATOM 571 C C . GLN A 1 73 ? 1.15 -9.586 -22.25 1 98.38 73 GLN A C 1
ATOM 573 O O . GLN A 1 73 ? 1.778 -9.258 -23.266 1 98.38 73 GLN A O 1
ATOM 578 N N . ARG A 1 74 ? 0.747 -10.773 -22.016 1 97.88 74 ARG A N 1
ATOM 579 C CA . ARG A 1 74 ? 0.998 -11.875 -22.938 1 97.88 74 ARG A CA 1
ATOM 580 C C . ARG A 1 74 ? -0.31 -12.477 -23.438 1 97.88 74 ARG A C 1
ATOM 582 O O . ARG A 1 74 ? -1.292 -11.766 -23.641 1 97.88 74 ARG A O 1
ATOM 589 N N . ASP A 1 75 ? -0.385 -13.688 -23.766 1 96.38 75 ASP A N 1
ATOM 590 C CA . ASP A 1 75 ? -1.477 -14.328 -24.5 1 96.38 75 ASP A CA 1
ATOM 591 C C . ASP A 1 75 ? -2.752 -14.359 -23.656 1 96.38 75 ASP A C 1
ATOM 593 O O . ASP A 1 75 ? -2.691 -14.484 -22.438 1 96.38 75 ASP A O 1
ATOM 597 N N . GLU A 1 76 ? -3.816 -14.273 -24.344 1 97.88 76 GLU A N 1
ATOM 598 C CA . GLU A 1 76 ? -5.129 -14.469 -23.734 1 97.88 76 GLU A CA 1
ATOM 599 C C . GLU A 1 76 ? -5.469 -15.953 -23.609 1 97.88 76 GLU A C 1
ATOM 601 O O . GLU A 1 76 ? -5.121 -16.75 -24.5 1 97.88 76 GLU A O 1
ATOM 606 N N . LEU A 1 77 ? -6.102 -16.312 -22.547 1 97.88 77 LEU A N 1
ATOM 607 C CA . LEU A 1 77 ? -6.715 -17.625 -22.359 1 97.88 77 LEU A CA 1
ATOM 608 C C . LEU A 1 77 ? -8.227 -17.5 -22.25 1 97.88 77 LEU A C 1
ATOM 610 O O . LEU A 1 77 ? -8.742 -16.578 -21.625 1 97.88 77 LEU A O 1
ATOM 614 N N . LYS A 1 78 ? -8.867 -18.469 -22.859 1 97.94 78 LYS A N 1
ATOM 615 C CA . LYS A 1 78 ? -10.328 -18.484 -22.828 1 97.94 78 LYS A CA 1
ATOM 616 C C . LYS A 1 78 ? -10.844 -19.766 -22.172 1 97.94 78 LYS A C 1
ATOM 618 O O . LYS A 1 78 ? -10.266 -20.844 -22.375 1 97.94 78 LYS A O 1
ATOM 623 N N . PHE A 1 79 ? -11.844 -19.594 -21.375 1 97.44 79 PHE A N 1
ATOM 624 C CA . PHE A 1 79 ? -12.516 -20.703 -20.688 1 97.44 79 PHE A CA 1
ATOM 625 C C . PHE A 1 79 ? -14.016 -20.656 -20.938 1 97.44 79 PHE A C 1
ATOM 627 O O . PHE A 1 79 ? -14.789 -20.344 -20.016 1 97.44 79 PHE A O 1
ATOM 634 N N . PRO A 1 80 ? -14.453 -21.031 -22.125 1 96.25 80 PRO A N 1
ATOM 635 C CA . PRO A 1 80 ? -15.859 -20.859 -22.5 1 96.25 80 PRO A CA 1
ATOM 636 C C . PRO A 1 80 ? -16.812 -21.578 -21.547 1 96.25 80 PRO A C 1
ATOM 638 O O . PRO A 1 80 ? -17.891 -21.062 -21.25 1 96.25 80 PRO A O 1
ATOM 641 N N . GLY A 1 81 ? -16.484 -22.75 -21.094 1 95.06 81 GLY A N 1
ATOM 642 C CA . GLY A 1 81 ? -17.344 -23.5 -20.188 1 95.06 81 GLY A CA 1
ATOM 643 C C . GLY A 1 81 ? -17.656 -22.734 -18.922 1 95.06 81 GLY A C 1
ATOM 644 O O . GLY A 1 81 ? -18.781 -22.812 -18.406 1 95.06 81 GLY A O 1
ATOM 645 N N . LYS A 1 82 ? -16.734 -22.016 -18.406 1 96.56 82 LYS A N 1
ATOM 646 C CA . LYS A 1 82 ? -16.891 -21.281 -17.141 1 96.56 82 LYS A CA 1
ATOM 647 C C . LYS A 1 82 ? -17.203 -19.812 -17.406 1 96.56 82 LYS A C 1
ATOM 649 O O . LYS A 1 82 ? -17.453 -19.047 -16.469 1 96.56 82 LYS A O 1
ATOM 654 N N . LYS A 1 83 ? -17.203 -19.469 -18.703 1 98.19 83 LYS A N 1
ATOM 655 C CA . LYS A 1 83 ? -17.453 -18.078 -19.109 1 98.19 83 LYS A CA 1
ATOM 656 C C . LYS A 1 83 ? -16.406 -17.141 -18.516 1 98.19 83 LYS A C 1
ATOM 658 O O . LYS A 1 83 ? -16.766 -16.125 -17.922 1 98.19 83 LYS A O 1
ATOM 663 N N . LEU A 1 84 ? -15.133 -17.547 -18.656 1 98.62 84 LEU A N 1
ATOM 664 C CA . LEU A 1 84 ? -14.016 -16.75 -18.188 1 98.62 84 LEU A CA 1
ATOM 665 C C . LEU A 1 84 ? -13.039 -16.453 -19.312 1 98.62 84 LEU A C 1
ATOM 667 O O . LEU A 1 84 ? -12.984 -17.188 -20.312 1 98.62 84 LEU A O 1
ATOM 671 N N . ARG A 1 85 ? -12.336 -15.445 -19.203 1 98.56 85 ARG A N 1
ATOM 672 C CA . ARG A 1 85 ? -11.109 -15.195 -19.938 1 98.56 85 ARG A CA 1
ATOM 673 C C . ARG A 1 85 ? -10 -14.703 -19.016 1 98.56 85 ARG A C 1
ATOM 675 O O . ARG A 1 85 ? -10.273 -14.289 -17.875 1 98.56 85 ARG A O 1
ATOM 682 N N . ALA A 1 86 ? -8.758 -14.828 -19.453 1 98.69 86 ALA A N 1
ATOM 683 C CA . ALA A 1 86 ? -7.629 -14.398 -18.625 1 98.69 86 ALA A CA 1
ATOM 684 C C . ALA A 1 86 ? -6.461 -13.93 -19.5 1 98.69 86 ALA A C 1
ATOM 686 O O . ALA A 1 86 ? -6.344 -14.328 -20.656 1 98.69 86 ALA A O 1
ATOM 687 N N . PHE A 1 87 ? -5.719 -13.008 -19.016 1 98.69 87 PHE A N 1
ATOM 688 C CA . PHE A 1 87 ? -4.379 -12.727 -19.5 1 98.69 87 PHE A CA 1
ATOM 689 C C . PHE A 1 87 ? -3.328 -13.086 -18.453 1 98.69 87 PHE A C 1
ATOM 691 O O . PHE A 1 87 ? -3.619 -13.102 -17.266 1 98.69 87 PHE A O 1
ATOM 698 N N . TRP A 1 88 ? -2.148 -13.477 -18.922 1 98.38 88 TRP A N 1
ATOM 699 C CA . TRP A 1 88 ? -1.021 -13.523 -18 1 98.38 88 TRP A CA 1
ATOM 700 C C . TRP A 1 88 ? 0.016 -12.461 -18.359 1 98.38 88 TRP A C 1
ATOM 702 O O . TRP A 1 88 ? 0.001 -11.922 -19.469 1 98.38 88 TRP A O 1
ATOM 712 N N . PHE A 1 89 ? 0.79 -11.992 -17.391 1 98.56 89 PHE A N 1
ATOM 713 C CA . PHE A 1 89 ? 1.747 -10.898 -17.484 1 98.56 89 PHE A CA 1
ATOM 714 C C . PHE A 1 89 ? 3.139 -11.359 -17.062 1 98.56 89 PHE A C 1
ATOM 716 O O . PHE A 1 89 ? 3.316 -11.906 -15.977 1 98.56 89 PHE A O 1
ATOM 723 N N . ALA A 1 90 ? 4.09 -11.141 -17.969 1 97.31 90 ALA A N 1
ATOM 724 C CA . ALA A 1 90 ? 5.473 -11.523 -17.703 1 97.31 90 ALA A CA 1
ATOM 725 C C . ALA A 1 90 ? 6.203 -10.453 -16.906 1 97.31 90 ALA A C 1
ATOM 727 O O . ALA A 1 90 ? 6.023 -9.258 -17.141 1 97.31 90 ALA A O 1
ATOM 728 N N . PRO A 1 91 ? 6.992 -10.922 -15.875 1 95.38 91 PRO A N 1
ATOM 729 C CA . PRO A 1 91 ? 7.793 -9.938 -15.141 1 95.38 91 PRO A CA 1
ATOM 730 C C . PRO A 1 91 ? 8.891 -9.32 -16 1 95.38 91 PRO A C 1
ATOM 732 O O . PRO A 1 91 ? 9.219 -9.852 -17.062 1 95.38 91 PRO A O 1
ATOM 735 N N . PRO A 1 92 ? 9.391 -8.164 -15.531 1 91.56 92 PRO A N 1
ATOM 736 C CA . PRO A 1 92 ? 10.516 -7.578 -16.266 1 91.56 92 PRO A CA 1
ATOM 737 C C . PRO A 1 92 ? 11.719 -8.516 -16.359 1 91.56 92 PRO A C 1
ATOM 739 O O . PRO A 1 92 ? 12.008 -9.242 -15.398 1 91.56 92 PRO A O 1
ATOM 742 N N . ALA A 1 93 ? 12.484 -8.5 -17.359 1 79.56 93 ALA A N 1
ATOM 743 C CA . ALA A 1 93 ? 13.57 -9.43 -17.672 1 79.56 93 ALA A CA 1
ATOM 744 C C . ALA A 1 93 ? 14.656 -9.383 -16.609 1 79.56 93 ALA A C 1
ATOM 746 O O . ALA A 1 93 ? 15.266 -10.406 -16.281 1 79.56 93 ALA A O 1
ATOM 747 N N . ASP A 1 94 ? 14.844 -8.273 -16.062 1 74 94 ASP A N 1
ATOM 748 C CA . ASP A 1 94 ? 15.953 -8.133 -15.109 1 74 94 ASP A CA 1
ATOM 749 C C . ASP A 1 94 ? 15.531 -8.562 -13.703 1 74 94 ASP A C 1
ATOM 751 O O . ASP A 1 94 ? 16.359 -8.602 -12.789 1 74 94 ASP A O 1
ATOM 755 N N . SER A 1 95 ? 14.406 -9 -13.562 1 69.81 95 SER A N 1
ATOM 756 C CA . SER A 1 95 ? 13.898 -9.32 -12.227 1 69.81 95 SER A CA 1
ATOM 757 C C . SER A 1 95 ? 14.227 -10.758 -11.844 1 69.81 95 SER A C 1
ATOM 759 O O . SER A 1 95 ? 14.102 -11.141 -10.68 1 69.81 95 SER A O 1
ATOM 761 N N . SER A 1 96 ? 14.602 -11.469 -12.656 1 61.12 96 SER A N 1
ATOM 762 C CA . SER A 1 96 ? 14.828 -12.898 -12.445 1 61.12 96 SER A CA 1
ATOM 763 C C . SER A 1 96 ? 16.094 -13.141 -11.633 1 61.12 96 SER A C 1
ATOM 765 O O . SER A 1 96 ? 16.281 -14.234 -11.094 1 61.12 96 SER A O 1
ATOM 767 N N . SER A 1 97 ? 16.703 -12.156 -11.461 1 59.91 97 SER A N 1
ATOM 768 C CA . SER A 1 97 ? 18.016 -12.344 -10.828 1 59.91 97 SER A CA 1
ATOM 769 C C . SER A 1 97 ? 17.953 -12.016 -9.336 1 59.91 97 SER A C 1
ATOM 771 O O . SER A 1 97 ? 18.953 -12.086 -8.641 1 59.91 97 SER A O 1
ATOM 773 N N . GLY A 1 98 ? 16.844 -11.898 -8.922 1 65.56 98 GLY A N 1
ATOM 774 C CA . GLY A 1 98 ? 16.781 -11.562 -7.508 1 65.56 98 GLY A CA 1
ATOM 775 C C . GLY A 1 98 ? 17.266 -12.68 -6.605 1 65.56 98 GLY A C 1
ATOM 776 O O . GLY A 1 98 ? 17.031 -13.859 -6.898 1 65.56 98 GLY A O 1
ATOM 777 N N . THR A 1 99 ? 17.984 -12.391 -5.645 1 73.75 99 THR A N 1
ATOM 778 C CA . THR A 1 99 ? 18.578 -13.367 -4.738 1 73.75 99 THR A CA 1
ATOM 779 C C . THR A 1 99 ? 17.703 -13.555 -3.5 1 73.75 99 THR A C 1
ATOM 781 O O . THR A 1 99 ? 18 -14.383 -2.637 1 73.75 99 THR A O 1
ATOM 784 N N . GLY A 1 100 ? 16.625 -12.984 -3.51 1 86.56 100 GLY A N 1
ATOM 785 C CA . GLY A 1 100 ? 15.781 -13.094 -2.332 1 86.56 100 GLY A CA 1
ATOM 786 C C . GLY A 1 100 ? 14.766 -14.219 -2.424 1 86.56 100 GLY A C 1
ATOM 787 O O . GLY A 1 100 ? 14.82 -15.031 -3.348 1 86.56 100 GLY A O 1
ATOM 788 N N . SER A 1 101 ? 13.945 -14.375 -1.358 1 92.31 101 SER A N 1
ATOM 789 C CA . SER A 1 101 ? 12.898 -15.391 -1.271 1 92.31 101 SER A CA 1
ATOM 790 C C . SER A 1 101 ? 11.516 -14.773 -1.371 1 92.31 101 SER A C 1
ATOM 792 O O . SER A 1 101 ? 11.328 -13.594 -1.055 1 92.31 101 SER A O 1
ATOM 794 N N . GLY A 1 102 ? 10.602 -15.625 -1.851 1 93.62 102 GLY A N 1
ATOM 795 C CA . GLY A 1 102 ? 9.227 -15.156 -1.915 1 93.62 102 GLY A CA 1
ATOM 796 C C . GLY A 1 102 ? 9.062 -13.875 -2.717 1 93.62 102 GLY A C 1
ATOM 797 O O . GLY A 1 102 ? 9.547 -13.789 -3.848 1 93.62 102 GLY A O 1
ATOM 798 N N . MET A 1 103 ? 8.438 -12.859 -2.123 1 94.94 103 MET A N 1
ATOM 799 C CA . MET A 1 103 ? 8.156 -11.609 -2.828 1 94.94 103 MET A CA 1
ATOM 800 C C . MET A 1 103 ? 9.414 -10.75 -2.947 1 94.94 103 MET A C 1
ATOM 802 O O . MET A 1 103 ? 9.414 -9.75 -3.66 1 94.94 103 MET A O 1
ATOM 806 N N . ARG A 1 104 ? 10.531 -11.188 -2.373 1 92.44 104 ARG A N 1
ATOM 807 C CA . ARG A 1 104 ? 11.805 -10.492 -2.465 1 92.44 104 ARG A CA 1
ATOM 808 C C . ARG A 1 104 ? 12.766 -11.211 -3.412 1 92.44 104 ARG A C 1
ATOM 810 O O . ARG A 1 104 ? 13.883 -10.758 -3.637 1 92.44 104 ARG A O 1
ATOM 817 N N . GLY A 1 105 ? 12.297 -12.344 -3.92 1 92.69 105 GLY A N 1
ATOM 818 C CA . GLY A 1 105 ? 13.047 -13.086 -4.922 1 92.69 105 GLY A CA 1
ATOM 819 C C . GLY A 1 105 ? 12.664 -12.727 -6.344 1 92.69 105 GLY A C 1
ATOM 820 O O . GLY A 1 105 ? 12.164 -11.625 -6.594 1 92.69 105 GLY A O 1
ATOM 821 N N . PRO A 1 106 ? 13.008 -13.594 -7.305 1 93.44 106 PRO A N 1
ATOM 822 C CA . PRO A 1 106 ? 12.57 -13.359 -8.68 1 93.44 106 PRO A CA 1
ATOM 823 C C . PRO A 1 106 ? 11.07 -13.086 -8.781 1 93.44 106 PRO A C 1
ATOM 825 O O . PRO A 1 106 ? 10.266 -13.781 -8.148 1 93.44 106 PRO A O 1
ATOM 828 N N . LEU A 1 107 ? 10.695 -12.078 -9.516 1 95.31 107 LEU A N 1
ATOM 829 C CA . LEU A 1 107 ? 9.289 -11.711 -9.633 1 95.31 107 LEU A CA 1
ATOM 830 C C . LEU A 1 107 ? 8.5 -12.781 -10.367 1 95.31 107 LEU A C 1
ATOM 832 O O . LEU A 1 107 ? 8.953 -13.297 -11.391 1 95.31 107 LEU A O 1
ATOM 836 N N . PRO A 1 108 ? 7.402 -13.164 -9.867 1 96.75 108 PRO A N 1
ATOM 837 C CA . PRO A 1 108 ? 6.57 -14.203 -10.484 1 96.75 108 PRO A CA 1
ATOM 838 C C . PRO A 1 108 ? 5.766 -13.68 -11.672 1 96.75 108 PRO A C 1
ATOM 840 O O . PRO A 1 108 ? 5.582 -12.469 -11.812 1 96.75 108 PRO A O 1
ATOM 843 N N . ARG A 1 109 ? 5.293 -14.625 -12.5 1 97.56 109 ARG A N 1
ATOM 844 C CA . ARG A 1 109 ? 4.246 -14.297 -13.461 1 97.56 109 ARG A CA 1
ATOM 845 C C . ARG A 1 109 ? 2.959 -13.891 -12.75 1 97.56 109 ARG A C 1
ATOM 847 O O . ARG A 1 109 ? 2.771 -14.195 -11.57 1 97.56 109 ARG A O 1
ATOM 854 N N . VAL A 1 110 ? 2.129 -13.164 -13.469 1 98.69 110 VAL A N 1
ATOM 855 C CA . VAL A 1 110 ? 0.833 -12.773 -12.914 1 98.69 110 VAL A CA 1
ATOM 856 C C . VAL A 1 110 ? -0.282 -13.242 -13.852 1 98.69 110 VAL A C 1
ATOM 858 O O . VAL A 1 110 ? -0.192 -13.07 -15.07 1 98.69 110 VAL A O 1
ATOM 861 N N . PHE A 1 111 ? -1.271 -13.945 -13.281 1 98.81 111 PHE A N 1
ATOM 862 C CA . PHE A 1 111 ? -2.451 -14.43 -13.984 1 98.81 111 PHE A CA 1
ATOM 863 C C . PHE A 1 111 ? -3.711 -13.734 -13.484 1 98.81 111 PHE A C 1
ATOM 865 O O . PHE A 1 111 ? -4.043 -13.82 -12.297 1 98.81 111 PHE A O 1
ATOM 872 N N . ILE A 1 112 ? -4.371 -12.945 -14.344 1 98.88 112 ILE A N 1
ATOM 873 C CA . ILE A 1 112 ? -5.602 -12.258 -13.961 1 98.88 112 ILE A CA 1
ATOM 874 C C . ILE A 1 112 ? -6.746 -12.719 -14.859 1 98.88 112 ILE A C 1
ATOM 876 O O . ILE A 1 112 ? -6.684 -12.57 -16.078 1 98.88 112 ILE A O 1
ATOM 880 N N . SER A 1 113 ? -7.793 -13.297 -14.234 1 98.88 113 SER A N 1
ATOM 881 C CA . SER A 1 113 ? -8.969 -13.75 -14.961 1 98.88 113 SER A CA 1
ATOM 882 C C . SER A 1 113 ? -10.18 -12.867 -14.68 1 98.88 113 SER A C 1
ATOM 884 O O . SER A 1 113 ? -10.18 -12.109 -13.703 1 98.88 113 SER A O 1
ATOM 886 N N . GLU A 1 114 ? -11.141 -12.891 -15.578 1 98.94 114 GLU A N 1
ATOM 887 C CA . GLU A 1 114 ? -12.391 -12.172 -15.359 1 98.94 114 GLU A CA 1
ATOM 888 C C . GLU A 1 114 ? -13.594 -13.008 -15.812 1 98.94 114 GLU A C 1
ATOM 890 O O . GLU A 1 114 ? -13.5 -13.758 -16.781 1 98.94 114 GLU A O 1
ATOM 895 N N . LEU A 1 115 ? -14.625 -12.891 -15.086 1 98.88 115 LEU A N 1
ATOM 896 C CA . LEU A 1 115 ? -15.906 -13.445 -15.5 1 98.88 115 LEU A CA 1
ATOM 897 C C . LEU A 1 115 ? -16.5 -12.633 -16.656 1 98.88 115 LEU A C 1
ATOM 899 O O . LEU A 1 115 ? -16.531 -11.398 -16.594 1 98.88 115 LEU A O 1
ATOM 903 N N . LEU A 1 116 ? -16.859 -13.312 -17.703 1 98.81 116 LEU A N 1
ATOM 904 C CA . LEU A 1 116 ? -17.609 -12.656 -18.766 1 98.81 116 LEU A CA 1
ATOM 905 C C . LEU A 1 116 ? -19.062 -12.453 -18.328 1 98.81 116 LEU A C 1
ATOM 907 O O . LEU A 1 116 ? -19.953 -13.219 -18.734 1 98.81 116 LEU A O 1
ATOM 911 N N . VAL A 1 117 ? -19.328 -11.398 -17.656 1 98.88 117 VAL A N 1
ATOM 912 C CA . VAL A 1 117 ? -20.578 -11.156 -16.922 1 98.88 117 VAL A CA 1
ATOM 913 C C . VAL A 1 117 ? -21.734 -11.109 -17.906 1 98.88 117 VAL A C 1
ATOM 915 O O . VAL A 1 117 ? -22.844 -11.547 -17.578 1 98.88 117 VAL A O 1
ATOM 918 N N . ASP A 1 118 ? -21.531 -10.578 -19.078 1 98.38 118 ASP A N 1
ATOM 919 C CA . ASP A 1 118 ? -22.594 -10.422 -20.062 1 98.38 118 ASP A CA 1
ATOM 920 C C . ASP A 1 118 ? -23.078 -11.781 -20.562 1 98.38 118 ASP A C 1
ATOM 922 O O . ASP A 1 118 ? -24.141 -11.875 -21.188 1 98.38 118 ASP A O 1
ATOM 926 N N . GLN A 1 119 ? -22.359 -12.82 -20.297 1 98.56 119 GLN A N 1
ATOM 927 C CA . GLN A 1 119 ? -22.734 -14.156 -20.75 1 98.56 119 GLN A CA 1
ATOM 928 C C . GLN A 1 119 ? -23.469 -14.922 -19.641 1 98.56 119 GLN A C 1
ATOM 930 O O . GLN A 1 119 ? -23.953 -16.031 -19.875 1 98.56 119 GLN A O 1
ATOM 935 N N . MET A 1 120 ? -23.641 -14.328 -18.5 1 98.75 120 MET A N 1
ATOM 936 C CA . MET A 1 120 ? -24.359 -14.953 -17.391 1 98.75 120 MET A CA 1
ATOM 937 C C . MET A 1 120 ? -25.859 -14.688 -17.5 1 98.75 120 MET A C 1
ATOM 939 O O . MET A 1 120 ? -26.297 -13.938 -18.375 1 98.75 120 MET A O 1
ATOM 943 N N . SER A 1 121 ? -26.656 -15.359 -16.672 1 98.62 121 SER A N 1
ATOM 944 C CA . SER A 1 121 ? -28.094 -15.094 -16.609 1 98.62 121 SER A CA 1
ATOM 945 C C . SER A 1 121 ? -28.359 -13.641 -16.234 1 98.62 121 SER A C 1
ATOM 947 O O . SER A 1 121 ? -27.531 -12.984 -15.617 1 98.62 121 SER A O 1
ATOM 949 N N . PRO A 1 122 ? -29.484 -13.086 -16.625 1 98.44 122 PRO A N 1
ATOM 950 C CA . PRO A 1 122 ? -29.828 -11.711 -16.266 1 98.44 122 PRO A CA 1
ATOM 951 C C . PRO A 1 122 ? -29.781 -11.461 -14.758 1 98.44 122 PRO A C 1
ATOM 953 O O . PRO A 1 122 ? -29.359 -10.391 -14.32 1 98.44 122 PRO A O 1
ATOM 956 N N . GLN A 1 123 ? -30.203 -12.453 -13.992 1 98.12 123 GLN A N 1
ATOM 957 C CA . GLN A 1 123 ? -30.188 -12.305 -12.539 1 98.12 123 GLN A CA 1
ATOM 958 C C . GLN A 1 123 ? -28.766 -12.156 -12.016 1 98.12 123 GLN A C 1
ATOM 960 O O . GLN A 1 123 ? -28.5 -11.305 -11.164 1 98.12 123 GLN A O 1
ATOM 965 N N . THR A 1 124 ? -27.906 -12.984 -12.477 1 98.56 124 THR A N 1
ATOM 966 C CA . THR A 1 124 ? -26.516 -12.922 -12.078 1 98.56 124 THR A CA 1
ATOM 967 C C . THR A 1 124 ? -25.891 -11.594 -12.492 1 98.56 124 THR A C 1
ATOM 969 O O . THR A 1 124 ? -25.156 -10.977 -11.719 1 98.56 124 THR A O 1
ATOM 972 N N . GLN A 1 125 ? -26.203 -11.188 -13.711 1 98.69 125 GLN A N 1
ATOM 973 C CA . GLN A 1 125 ? -25.688 -9.906 -14.195 1 98.69 125 GLN A CA 1
ATOM 974 C C . GLN A 1 125 ? -26.156 -8.758 -13.297 1 98.69 125 GLN A C 1
ATOM 976 O O . GLN A 1 125 ? -25.359 -7.879 -12.953 1 98.69 125 GLN A O 1
ATOM 981 N N . GLU A 1 126 ? -27.391 -8.758 -12.93 1 98.5 126 GLU A N 1
ATOM 982 C CA . GLU A 1 126 ? -27.969 -7.695 -12.117 1 98.5 126 GLU A CA 1
ATOM 983 C C . GLU A 1 126 ? -27.281 -7.613 -10.75 1 98.5 126 GLU A C 1
ATOM 985 O O . GLU A 1 126 ? -26.969 -6.52 -10.273 1 98.5 126 GLU A O 1
ATOM 990 N N . ILE A 1 127 ? -27.047 -8.758 -10.125 1 98.56 127 ILE A N 1
ATOM 991 C CA . ILE A 1 127 ? -26.422 -8.789 -8.812 1 98.56 127 ILE A CA 1
ATOM 992 C C . ILE A 1 127 ? -25 -8.227 -8.906 1 98.56 127 ILE A C 1
ATOM 994 O O . ILE A 1 127 ? -24.609 -7.367 -8.102 1 98.56 127 ILE A O 1
ATOM 998 N N . ILE A 1 128 ? -24.219 -8.703 -9.891 1 98.69 128 ILE A N 1
ATOM 999 C CA . ILE A 1 128 ? -22.828 -8.273 -10.031 1 98.69 128 ILE A CA 1
ATOM 1000 C C . ILE A 1 128 ? -22.781 -6.773 -10.32 1 98.69 128 ILE A C 1
ATOM 1002 O O . ILE A 1 128 ? -21.969 -6.047 -9.734 1 98.69 128 ILE A O 1
ATOM 1006 N N . LYS A 1 129 ? -23.672 -6.301 -11.227 1 98.12 129 LYS A N 1
ATOM 1007 C CA . LYS A 1 129 ? -23.703 -4.883 -11.57 1 98.12 129 LYS A CA 1
ATOM 1008 C C . LYS A 1 129 ? -24.109 -4.035 -10.359 1 98.12 129 LYS A C 1
ATOM 1010 O O . LYS A 1 129 ? -23.594 -2.93 -10.18 1 98.12 129 LYS A O 1
ATOM 1015 N N . LYS A 1 130 ? -25.016 -4.566 -9.57 1 97.44 130 LYS A N 1
ATOM 1016 C CA . LYS A 1 130 ? -25.422 -3.873 -8.352 1 97.44 130 LYS A CA 1
ATOM 1017 C C . LYS A 1 130 ? -24.203 -3.525 -7.488 1 97.44 130 LYS A C 1
ATOM 1019 O O . LYS A 1 130 ? -24.031 -2.371 -7.094 1 97.44 130 LYS A O 1
ATOM 1024 N N . TYR A 1 131 ? -23.297 -4.422 -7.262 1 97.25 131 TYR A N 1
ATOM 1025 C CA . TYR A 1 131 ? -22.172 -4.238 -6.348 1 97.25 131 TYR A CA 1
ATOM 1026 C C . TYR A 1 131 ? -21.062 -3.453 -7.016 1 97.25 131 TYR A C 1
ATOM 1028 O O . TYR A 1 131 ? -20.422 -2.607 -6.383 1 97.25 131 TYR A O 1
ATOM 1036 N N . THR A 1 132 ? -20.812 -3.658 -8.297 1 96.69 132 THR A N 1
ATOM 1037 C CA . THR A 1 132 ? -19.734 -2.947 -8.977 1 96.69 132 THR A CA 1
ATOM 1038 C C . THR A 1 132 ? -20.109 -1.488 -9.219 1 96.69 132 THR A C 1
ATOM 1040 O O . THR A 1 132 ? -19.25 -0.61 -9.211 1 96.69 132 THR A O 1
ATOM 1043 N N . GLU A 1 133 ? -21.406 -1.23 -9.375 1 94.31 133 GLU A N 1
ATOM 1044 C CA . GLU A 1 133 ? -21.859 0.14 -9.578 1 94.31 133 GLU A CA 1
ATOM 1045 C C . GLU A 1 133 ? -21.859 0.923 -8.273 1 94.31 133 GLU A C 1
ATOM 1047 O O . GLU A 1 133 ? -21.578 2.121 -8.258 1 94.31 133 GLU A O 1
ATOM 1052 N N . SER A 1 134 ? -22.125 0.233 -7.23 1 91 134 SER A N 1
ATOM 1053 C CA . SER A 1 134 ? -22.156 0.896 -5.93 1 91 134 SER A CA 1
ATOM 1054 C C . SER A 1 134 ? -20.75 1.21 -5.43 1 91 134 SER A C 1
ATOM 1056 O O . SER A 1 134 ? -20.578 1.981 -4.484 1 91 134 SER A O 1
ATOM 1058 N N . SER A 1 135 ? -19.734 0.79 -6.129 1 91.25 135 SER A N 1
ATOM 1059 C CA . SER A 1 135 ? -18.344 0.914 -5.699 1 91.25 135 SER A CA 1
ATOM 1060 C C . SER A 1 135 ? -17.734 2.23 -6.172 1 91.25 135 SER A C 1
ATOM 1062 O O . SER A 1 135 ? -16.609 2.572 -5.793 1 91.25 135 SER A O 1
ATOM 1064 N N . GLY A 1 136 ? -18.5 3.023 -6.969 1 89.88 136 GLY A N 1
ATOM 1065 C CA . GLY A 1 136 ? -17.953 4.254 -7.52 1 89.88 136 GLY A CA 1
ATOM 1066 C C . GLY A 1 136 ? -16.719 4.023 -8.367 1 89.88 136 GLY A C 1
ATOM 1067 O O . GLY A 1 136 ? -16.75 3.234 -9.312 1 89.88 136 GLY A O 1
ATOM 1068 N N . ASN A 1 137 ? -15.648 4.586 -7.957 1 93.62 137 ASN A N 1
ATOM 1069 C CA . ASN A 1 137 ? -14.398 4.461 -8.711 1 93.62 137 ASN A CA 1
ATOM 1070 C C . ASN A 1 137 ? -13.492 3.387 -8.117 1 93.62 137 ASN A C 1
ATOM 1072 O O . ASN A 1 137 ? -12.273 3.436 -8.289 1 93.62 137 ASN A O 1
ATOM 1076 N N . GLY A 1 138 ? -14.109 2.461 -7.422 1 95.62 138 GLY A N 1
ATOM 1077 C CA . GLY A 1 138 ? -13.336 1.4 -6.797 1 95.62 138 GLY A CA 1
ATOM 1078 C C . GLY A 1 138 ? -12.531 0.587 -7.793 1 95.62 138 GLY A C 1
ATOM 1079 O O . GLY A 1 138 ? -11.547 -0.063 -7.426 1 95.62 138 GLY A O 1
ATOM 1080 N N . ASN A 1 139 ? -12.93 0.594 -9.086 1 96.88 139 ASN A N 1
ATOM 1081 C CA . ASN A 1 139 ? -12.266 -0.158 -10.148 1 96.88 139 ASN A CA 1
ATOM 1082 C C . ASN A 1 139 ? -10.844 0.338 -10.375 1 96.88 139 ASN A C 1
ATOM 1084 O O . ASN A 1 139 ? -10.023 -0.362 -10.977 1 96.88 139 ASN A O 1
ATOM 1088 N N . LYS A 1 140 ? -10.484 1.538 -9.867 1 96.62 140 LYS A N 1
ATOM 1089 C CA . LYS A 1 140 ? -9.156 2.117 -10.039 1 96.62 140 LYS A CA 1
ATOM 1090 C C . LYS A 1 140 ? -8.203 1.664 -8.938 1 96.62 140 LYS A C 1
ATOM 1092 O O . LYS A 1 140 ? -6.992 1.854 -9.039 1 96.62 140 LYS A O 1
ATOM 1097 N N . TYR A 1 141 ? -8.766 0.978 -7.938 1 97.69 141 TYR A N 1
ATOM 1098 C CA . TYR A 1 141 ? -7.992 0.785 -6.719 1 97.69 141 TYR A CA 1
ATOM 1099 C C . TYR A 1 141 ? -7.918 -0.691 -6.348 1 97.69 141 TYR A C 1
ATOM 1101 O O . TYR A 1 141 ? -7.961 -1.045 -5.168 1 97.69 141 TYR A O 1
ATOM 1109 N N . GLY A 1 142 ? -7.824 -1.522 -7.387 1 97.88 142 GLY A N 1
ATOM 1110 C CA . GLY A 1 142 ? -7.734 -2.957 -7.164 1 97.88 142 GLY A CA 1
ATOM 1111 C C . GLY A 1 142 ? -6.535 -3.357 -6.324 1 97.88 142 GLY A C 1
ATOM 1112 O O . GLY A 1 142 ? -6.664 -4.156 -5.395 1 97.88 142 GLY A O 1
ATOM 1113 N N . ALA A 1 143 ? -5.305 -2.82 -6.617 1 97.94 143 ALA A N 1
ATOM 1114 C CA . ALA A 1 143 ? -4.086 -3.15 -5.883 1 97.94 143 ALA A CA 1
ATOM 1115 C C . ALA A 1 143 ? -4.176 -2.686 -4.434 1 97.94 143 ALA A C 1
ATOM 1117 O O . ALA A 1 143 ? -3.705 -3.373 -3.523 1 97.94 143 ALA A O 1
ATOM 1118 N N . LEU A 1 144 ? -4.766 -1.499 -4.273 1 98.44 144 LEU A N 1
ATOM 1119 C CA . LEU A 1 144 ? -4.977 -0.969 -2.93 1 98.44 144 LEU A CA 1
ATOM 1120 C C . LEU A 1 144 ? -5.906 -1.872 -2.127 1 98.44 144 LEU A C 1
ATOM 1122 O O . LEU A 1 144 ? -5.609 -2.209 -0.979 1 98.44 144 LEU A O 1
ATOM 1126 N N . ALA A 1 145 ? -7 -2.289 -2.713 1 98.5 145 ALA A N 1
ATOM 1127 C CA . ALA A 1 145 ? -7.957 -3.188 -2.072 1 98.5 145 ALA A CA 1
ATOM 1128 C C . ALA A 1 145 ? -7.309 -4.527 -1.729 1 98.5 145 ALA A C 1
ATOM 1130 O O . ALA A 1 145 ? -7.508 -5.059 -0.634 1 98.5 145 ALA A O 1
ATOM 1131 N N . SER A 1 146 ? -6.523 -5.031 -2.631 1 98.69 146 SER A N 1
ATOM 1132 C CA . SER A 1 146 ? -5.852 -6.312 -2.443 1 98.69 146 SER A CA 1
ATOM 1133 C C . SER A 1 146 ? -4.844 -6.246 -1.301 1 98.69 146 SER A C 1
ATOM 1135 O O . SER A 1 146 ? -4.727 -7.191 -0.516 1 98.69 146 SER A O 1
ATOM 1137 N N . SER A 1 147 ? -4.105 -5.152 -1.219 1 98.75 147 SER A N 1
ATOM 1138 C CA . SER A 1 147 ? -3.035 -5.008 -0.24 1 98.75 147 SER A CA 1
ATOM 1139 C C . SER A 1 147 ? -3.592 -4.809 1.165 1 98.75 147 SER A C 1
ATOM 1141 O O . SER A 1 147 ? -2.932 -5.137 2.152 1 98.75 147 SER A O 1
ATOM 1143 N N . LEU A 1 148 ? -4.816 -4.281 1.263 1 98.5 148 LEU A N 1
ATOM 1144 C CA . LEU A 1 148 ? -5.395 -3.984 2.568 1 98.5 148 LEU A CA 1
ATOM 1145 C C . LEU A 1 148 ? -6.398 -5.055 2.973 1 98.5 148 LEU A C 1
ATOM 1147 O O . LEU A 1 148 ? -6.777 -5.148 4.145 1 98.5 148 LEU A O 1
ATOM 1151 N N . GLY A 1 149 ? -6.832 -5.875 2.045 1 97.81 149 GLY A N 1
ATOM 1152 C CA . GLY A 1 149 ? -7.785 -6.934 2.338 1 97.81 149 GLY A CA 1
ATOM 1153 C C . GLY A 1 149 ? -9.211 -6.434 2.479 1 97.81 149 GLY A C 1
ATOM 1154 O O . GLY A 1 149 ? -9.961 -6.91 3.334 1 97.81 149 GLY A O 1
ATOM 1155 N N . HIS A 1 150 ? -9.594 -5.461 1.574 1 97.56 150 HIS A N 1
ATOM 1156 C CA . HIS A 1 150 ? -10.938 -4.898 1.638 1 97.56 150 HIS A CA 1
ATOM 1157 C C . HIS A 1 150 ? -11.68 -5.105 0.325 1 97.56 150 HIS A C 1
ATOM 1159 O O . HIS A 1 150 ? -11.07 -5.125 -0.746 1 97.56 150 HIS A O 1
ATOM 1165 N N . LEU A 1 151 ? -13.023 -5.266 0.438 1 97.44 151 LEU A N 1
ATOM 1166 C CA . LEU A 1 151 ? -13.867 -5.16 -0.744 1 97.44 151 LEU A CA 1
ATOM 1167 C C . LEU A 1 151 ? -13.977 -3.713 -1.209 1 97.44 151 LEU A C 1
ATOM 1169 O O . LEU A 1 151 ? -13.938 -2.791 -0.392 1 97.44 151 LEU A O 1
ATOM 1173 N N . THR A 1 152 ? -14.109 -3.492 -2.527 1 97.31 152 THR A N 1
ATOM 1174 C CA . THR A 1 152 ? -14.336 -2.148 -3.049 1 97.31 152 THR A CA 1
ATOM 1175 C C . THR A 1 152 ? -15.828 -1.837 -3.111 1 97.31 152 THR A C 1
ATOM 1177 O O . THR A 1 152 ? -16.219 -0.697 -3.369 1 97.31 152 THR A O 1
ATOM 1180 N N . TRP A 1 153 ? -16.672 -2.832 -2.883 1 97 153 TRP A N 1
ATOM 1181 C CA . TRP A 1 153 ? -18.125 -2.684 -2.834 1 97 153 TRP A CA 1
ATOM 1182 C C . TRP A 1 153 ? -18.672 -3.096 -1.47 1 97 153 TRP A C 1
ATOM 1184 O O . TRP A 1 153 ? -17.906 -3.541 -0.602 1 97 153 TRP A O 1
ATOM 1194 N N . GLU A 1 154 ? -19.969 -2.887 -1.26 1 95.62 154 GLU A N 1
ATOM 1195 C CA . GLU A 1 154 ? -20.578 -3.166 0.039 1 95.62 154 GLU A CA 1
ATOM 1196 C C . GLU A 1 154 ? -20.641 -4.668 0.31 1 95.62 154 GLU A C 1
ATOM 1198 O O . GLU A 1 154 ? -20.562 -5.473 -0.619 1 95.62 154 GLU A O 1
ATOM 1203 N N . LYS A 1 155 ? -20.672 -4.996 1.592 1 95.62 155 LYS A N 1
ATOM 1204 C CA . LYS A 1 155 ? -20.875 -6.391 1.97 1 95.62 155 LYS A CA 1
ATOM 1205 C C . LYS A 1 155 ? -22.109 -6.977 1.301 1 95.62 155 LYS A C 1
ATOM 1207 O O . LYS A 1 155 ? -23.188 -6.387 1.364 1 95.62 155 LYS A O 1
ATOM 1212 N N . PRO A 1 156 ? -21.953 -8.117 0.674 1 97.88 156 PRO A N 1
ATOM 1213 C CA . PRO A 1 156 ? -23.078 -8.672 -0.067 1 97.88 156 PRO A CA 1
ATOM 1214 C C . PRO A 1 156 ? -24.125 -9.312 0.844 1 97.88 156 PRO A C 1
ATOM 1216 O O . PRO A 1 156 ? -23.844 -9.586 2.014 1 97.88 156 PRO A O 1
ATOM 1219 N N . LEU A 1 157 ? -25.344 -9.5 0.254 1 98.31 157 LEU A N 1
ATOM 1220 C CA . LEU A 1 157 ? -26.375 -10.289 0.9 1 98.31 157 LEU A CA 1
ATOM 1221 C C . LEU A 1 157 ? -26.109 -11.781 0.728 1 98.31 157 LEU A C 1
ATOM 1223 O O . LEU A 1 157 ? -25.641 -12.219 -0.329 1 98.31 157 LEU A O 1
ATOM 1227 N N . TYR A 1 158 ? -26.469 -12.547 1.753 1 98.44 158 TYR A N 1
ATOM 1228 C CA . TYR A 1 158 ? -26.266 -13.984 1.686 1 98.44 158 TYR A CA 1
ATOM 1229 C C . TYR A 1 158 ? -27.078 -14.602 0.557 1 98.44 158 TYR A C 1
ATOM 1231 O O . TYR A 1 158 ? -26.609 -15.5 -0.147 1 98.44 158 TYR A O 1
ATOM 1239 N N . SER A 1 159 ? -28.281 -14.109 0.368 1 98.19 159 SER A N 1
ATOM 1240 C CA . SER A 1 159 ? -29.156 -14.641 -0.677 1 98.19 159 SER A CA 1
ATOM 1241 C C . SER A 1 159 ? -28.547 -14.43 -2.061 1 98.19 159 SER A C 1
ATOM 1243 O O . SER A 1 159 ? -28.672 -15.289 -2.934 1 98.19 159 SER A O 1
ATOM 1245 N N . GLU A 1 160 ? -27.891 -13.344 -2.25 1 98.62 160 GLU A N 1
ATOM 1246 C CA . GLU A 1 160 ? -27.297 -13.031 -3.543 1 98.62 160 GLU A CA 1
ATOM 1247 C C . GLU A 1 160 ? -26.016 -13.836 -3.758 1 98.62 160 GLU A C 1
ATOM 1249 O O . GLU A 1 160 ? -25.703 -14.227 -4.883 1 98.62 160 GLU A O 1
ATOM 1254 N N . PHE A 1 161 ? -25.281 -14.047 -2.652 1 98.56 161 PHE A N 1
ATOM 1255 C CA . PHE A 1 161 ? -24.141 -14.945 -2.705 1 98.56 161 PHE A CA 1
ATOM 1256 C C . PHE A 1 161 ? -24.578 -16.344 -3.145 1 98.56 161 PHE A C 1
ATOM 1258 O O . PHE A 1 161 ? -23.938 -16.938 -4.02 1 98.56 161 PHE A O 1
ATOM 1265 N N . GLN A 1 162 ? -25.641 -16.797 -2.57 1 98 162 GLN A N 1
ATOM 1266 C CA . GLN A 1 162 ? -26.156 -18.125 -2.906 1 98 162 GLN A CA 1
ATOM 1267 C C . GLN A 1 162 ? -26.609 -18.203 -4.363 1 98 162 GLN A C 1
ATOM 1269 O O . GLN A 1 162 ? -26.391 -19.203 -5.039 1 98 162 GLN A O 1
ATOM 1274 N N . GLN A 1 163 ? -27.234 -17.141 -4.797 1 98.12 163 GLN A N 1
ATOM 1275 C CA . GLN A 1 163 ? -27.688 -17.094 -6.184 1 98.12 163 GLN A CA 1
ATOM 1276 C C . GLN A 1 163 ? -26.5 -17.172 -7.145 1 98.12 163 GLN A C 1
ATOM 1278 O O . GLN A 1 163 ? -26.547 -17.906 -8.133 1 98.12 163 GLN A O 1
ATOM 1283 N N . LEU A 1 164 ? -25.422 -16.438 -6.875 1 98.75 164 LEU A N 1
ATOM 1284 C CA . LEU A 1 164 ? -24.234 -16.5 -7.723 1 98.75 164 LEU A CA 1
ATOM 1285 C C . LEU A 1 164 ? -23.594 -17.891 -7.668 1 98.75 164 LEU A C 1
ATOM 1287 O O . LEU A 1 164 ? -23.172 -18.422 -8.695 1 98.75 164 LEU A O 1
ATOM 1291 N N . ALA A 1 165 ? -23.562 -18.422 -6.477 1 97.75 165 ALA A N 1
ATOM 1292 C CA . ALA A 1 165 ? -22.938 -19.734 -6.285 1 97.75 165 ALA A CA 1
ATOM 1293 C C . ALA A 1 165 ? -23.656 -20.812 -7.098 1 97.75 165 ALA A C 1
ATOM 1295 O O . ALA A 1 165 ? -23.031 -21.766 -7.562 1 97.75 165 ALA A O 1
ATOM 1296 N N . SER A 1 166 ? -24.953 -20.672 -7.242 1 97.62 166 SER A N 1
ATOM 1297 C CA . SER A 1 166 ? -25.734 -21.656 -7.965 1 97.62 166 SER A CA 1
ATOM 1298 C C . SER A 1 166 ? -25.391 -21.672 -9.453 1 97.62 166 SER A C 1
ATOM 1300 O O . SER A 1 166 ? -25.531 -22.703 -10.117 1 97.62 166 SER A O 1
ATOM 1302 N N . GLU A 1 167 ? -24.875 -20.547 -9.945 1 98.06 167 GLU A N 1
ATOM 1303 C CA . GLU A 1 167 ? -24.594 -20.453 -11.375 1 98.06 167 GLU A CA 1
ATOM 1304 C C . GLU A 1 167 ? -23.094 -20.484 -11.648 1 98.06 167 GLU A C 1
ATOM 1306 O O . GLU A 1 167 ? -22.656 -21.047 -12.656 1 98.06 167 GLU A O 1
ATOM 1311 N N . SER A 1 168 ? -22.328 -19.891 -10.766 1 97.94 168 SER A N 1
ATOM 1312 C CA . SER A 1 168 ? -20.891 -19.75 -10.961 1 97.94 168 SER A CA 1
ATOM 1313 C C . SER A 1 168 ? -20.156 -19.656 -9.625 1 97.94 168 SER A C 1
ATOM 1315 O O . SER A 1 168 ? -20.25 -18.641 -8.93 1 97.94 168 SER A O 1
ATOM 1317 N N . GLU A 1 169 ? -19.359 -20.594 -9.359 1 97 169 GLU A N 1
ATOM 1318 C CA . GLU A 1 169 ? -18.531 -20.547 -8.156 1 97 169 GLU A CA 1
ATOM 1319 C C . GLU A 1 169 ? -17.516 -19.422 -8.234 1 97 169 GLU A C 1
ATOM 1321 O O . GLU A 1 169 ? -17.203 -18.797 -7.215 1 97 169 GLU A O 1
ATOM 1326 N N . TYR A 1 170 ? -17.062 -19.172 -9.445 1 98.44 170 TYR A N 1
ATOM 1327 C CA . TYR A 1 170 ? -16.156 -18.047 -9.672 1 98.44 170 TYR A CA 1
ATOM 1328 C C . TYR A 1 170 ? -16.812 -16.734 -9.25 1 98.44 170 TYR A C 1
ATOM 1330 O O . TYR A 1 170 ? -16.172 -15.922 -8.578 1 98.44 170 TYR A O 1
ATOM 1338 N N . ALA A 1 171 ? -18.062 -16.562 -9.664 1 98.75 171 ALA A N 1
ATOM 1339 C CA . ALA A 1 171 ? -18.781 -15.32 -9.352 1 98.75 171 ALA A CA 1
ATOM 1340 C C . ALA A 1 171 ? -18.984 -15.172 -7.848 1 98.75 171 ALA A C 1
ATOM 1342 O O . ALA A 1 171 ? -18.781 -14.086 -7.297 1 98.75 171 ALA A O 1
ATOM 1343 N N . ALA A 1 172 ? -19.391 -16.266 -7.215 1 98.69 172 ALA A N 1
ATOM 1344 C CA . ALA A 1 172 ? -19.625 -16.234 -5.773 1 98.69 172 ALA A CA 1
ATOM 1345 C C . ALA A 1 172 ? -18.344 -15.938 -5.012 1 98.69 172 ALA A C 1
ATOM 1347 O O . ALA A 1 172 ? -18.344 -15.141 -4.066 1 98.69 172 ALA A O 1
ATOM 1348 N N . TRP A 1 173 ? -17.234 -16.562 -5.395 1 98.75 173 TRP A N 1
ATOM 1349 C CA . TRP A 1 173 ? -15.945 -16.328 -4.758 1 98.75 173 TRP A CA 1
ATOM 1350 C C . TRP A 1 173 ? -15.531 -14.867 -4.891 1 98.75 173 TRP A C 1
ATOM 1352 O O . TRP A 1 173 ? -15.102 -14.25 -3.916 1 98.75 173 TRP A O 1
ATOM 1362 N N . THR A 1 174 ? -15.664 -14.344 -6.098 1 98.81 174 THR A N 1
ATOM 1363 C CA . THR A 1 174 ? -15.242 -12.977 -6.367 1 98.81 174 THR A CA 1
ATOM 1364 C C . THR A 1 174 ? -16.078 -11.984 -5.57 1 98.81 174 THR A C 1
ATOM 1366 O O . THR A 1 174 ? -15.57 -10.961 -5.105 1 98.81 174 THR A O 1
ATOM 1369 N N . LEU A 1 175 ? -17.375 -12.305 -5.398 1 98.62 175 LEU A N 1
ATOM 1370 C CA . LEU A 1 175 ? -18.297 -11.422 -4.684 1 98.62 175 LEU A CA 1
ATOM 1371 C C . LEU A 1 175 ? -17.828 -11.203 -3.244 1 98.62 175 LEU A C 1
ATOM 1373 O O . LEU A 1 175 ? -17.891 -10.086 -2.729 1 98.62 175 LEU A O 1
ATOM 1377 N N . VAL A 1 176 ? -17.25 -12.227 -2.574 1 98.44 176 VAL A N 1
ATOM 1378 C CA . VAL A 1 176 ? -16.984 -12.133 -1.141 1 98.44 176 VAL A CA 1
ATOM 1379 C C . VAL A 1 176 ? -15.5 -11.883 -0.897 1 98.44 176 VAL A C 1
ATOM 1381 O O . VAL A 1 176 ? -15.109 -11.445 0.187 1 98.44 176 VAL A O 1
ATOM 1384 N N . ASN A 1 177 ? -14.648 -12.125 -1.909 1 98.44 177 ASN A N 1
ATOM 1385 C CA . ASN A 1 177 ? -13.211 -11.977 -1.698 1 98.44 177 ASN A CA 1
ATOM 1386 C C . ASN A 1 177 ? -12.656 -10.766 -2.457 1 98.44 177 ASN A C 1
ATOM 1388 O O . ASN A 1 177 ? -11.562 -10.289 -2.162 1 98.44 177 ASN A O 1
ATOM 1392 N N . GLY A 1 178 ? -13.43 -10.281 -3.49 1 97.94 178 GLY A N 1
ATOM 1393 C CA . GLY A 1 178 ? -13 -9.125 -4.258 1 97.94 178 GLY A CA 1
ATOM 1394 C C . GLY A 1 178 ? -11.672 -9.344 -4.961 1 97.94 178 GLY A C 1
ATOM 1395 O O . GLY A 1 178 ? -11.484 -10.336 -5.656 1 97.94 178 GLY A O 1
ATOM 1396 N N . HIS A 1 179 ? -10.719 -8.422 -4.746 1 98.25 179 HIS A N 1
ATOM 1397 C CA . HIS A 1 179 ? -9.422 -8.438 -5.418 1 98.25 179 HIS A CA 1
ATOM 1398 C C . HIS A 1 179 ? -8.383 -9.188 -4.594 1 98.25 179 HIS A C 1
ATOM 1400 O O . HIS A 1 179 ? -7.18 -9.008 -4.789 1 98.25 179 HIS A O 1
ATOM 1406 N N . ALA A 1 180 ? -8.797 -9.977 -3.664 1 98.38 180 ALA A N 1
ATOM 1407 C CA . ALA A 1 180 ? -7.852 -10.758 -2.867 1 98.38 180 ALA A CA 1
ATOM 1408 C C . ALA A 1 180 ? -7.027 -11.688 -3.748 1 98.38 180 ALA A C 1
ATOM 1410 O O . ALA A 1 180 ? -7.523 -12.203 -4.754 1 98.38 180 ALA A O 1
ATOM 1411 N N . LEU A 1 181 ? -5.762 -11.859 -3.365 1 98.81 181 LEU A N 1
ATOM 1412 C CA . LEU A 1 181 ? -4.922 -12.867 -4.004 1 98.81 181 LEU A CA 1
ATOM 1413 C C . LEU A 1 181 ? -5.559 -14.25 -3.902 1 98.81 181 LEU A C 1
ATOM 1415 O O . LEU A 1 181 ? -5.859 -14.719 -2.803 1 98.81 181 LEU A O 1
ATOM 1419 N N . ASN A 1 182 ? -5.816 -14.797 -5.051 1 98.75 182 ASN A N 1
ATOM 1420 C CA . ASN A 1 182 ? -6.43 -16.125 -5.055 1 98.75 182 ASN A CA 1
ATOM 1421 C C . ASN A 1 182 ? -5.438 -17.203 -4.629 1 98.75 182 ASN A C 1
ATOM 1423 O O . ASN A 1 182 ? -5.785 -18.109 -3.869 1 98.75 182 ASN A O 1
ATOM 1427 N N . HIS A 1 183 ? -4.195 -17.094 -5.219 1 98.81 183 HIS A N 1
ATOM 1428 C CA . HIS A 1 183 ? -3.168 -18.016 -4.738 1 98.81 183 HIS A CA 1
ATOM 1429 C C . HIS A 1 183 ? -1.779 -17.562 -5.184 1 98.81 183 HIS A C 1
ATOM 1431 O O . HIS A 1 183 ? -1.645 -16.844 -6.172 1 98.81 183 HIS A O 1
ATOM 1437 N N . VAL A 1 184 ? -0.788 -17.938 -4.418 1 98.69 184 VAL A N 1
ATOM 1438 C CA . VAL A 1 184 ? 0.595 -18.016 -4.879 1 98.69 184 VAL A CA 1
ATOM 1439 C C . VAL A 1 184 ? 0.906 -19.422 -5.367 1 98.69 184 VAL A C 1
ATOM 1441 O O . VAL A 1 184 ? 0.209 -20.375 -5.016 1 98.69 184 VAL A O 1
ATOM 1444 N N . THR A 1 185 ? 1.903 -19.469 -6.168 1 98.88 185 THR A N 1
ATOM 1445 C CA . THR A 1 185 ? 2.344 -20.766 -6.676 1 98.88 185 THR A CA 1
ATOM 1446 C C . THR A 1 185 ? 3.834 -20.969 -6.414 1 98.88 185 THR A C 1
ATOM 1448 O O . THR A 1 185 ? 4.66 -20.141 -6.809 1 98.88 185 THR A O 1
ATOM 1451 N N . ILE A 1 186 ? 4.152 -22.047 -5.785 1 98.31 186 ILE A N 1
ATOM 1452 C CA . ILE A 1 186 ? 5.551 -22.406 -5.586 1 98.31 186 ILE A CA 1
ATOM 1453 C C . ILE A 1 186 ? 6.125 -22.984 -6.879 1 98.31 186 ILE A C 1
ATOM 1455 O O . ILE A 1 186 ? 5.504 -23.828 -7.512 1 98.31 186 ILE A O 1
ATOM 1459 N N . SER A 1 187 ? 7.293 -22.453 -7.277 1 97.38 187 SER A N 1
ATOM 1460 C CA . SER A 1 187 ? 8.023 -23.078 -8.383 1 97.38 187 SER A CA 1
ATOM 1461 C C . SER A 1 187 ? 8.758 -24.328 -7.926 1 97.38 187 SER A C 1
ATOM 1463 O O . SER A 1 187 ? 9.898 -24.266 -7.473 1 97.38 187 SER A O 1
ATOM 1465 N N . ALA A 1 188 ? 8.164 -25.484 -8.211 1 97.94 188 ALA A N 1
ATOM 1466 C CA . ALA A 1 188 ? 8.688 -26.75 -7.684 1 97.94 188 ALA A CA 1
ATOM 1467 C C . ALA A 1 188 ? 10.078 -27.047 -8.242 1 97.94 188 ALA A C 1
ATOM 1469 O O . ALA A 1 188 ? 10.977 -27.453 -7.5 1 97.94 188 ALA A O 1
ATOM 1470 N N . HIS A 1 189 ? 10.305 -26.781 -9.539 1 96.56 189 HIS A N 1
ATOM 1471 C CA . HIS A 1 189 ? 11.562 -27.141 -10.188 1 96.56 189 HIS A CA 1
ATOM 1472 C C . HIS A 1 189 ? 12.711 -26.281 -9.68 1 96.56 189 HIS A C 1
ATOM 1474 O O . HIS A 1 189 ? 13.883 -26.562 -9.953 1 96.56 189 HIS A O 1
ATOM 1480 N N . ARG A 1 190 ? 12.352 -25.25 -8.875 1 94.31 190 ARG A N 1
ATOM 1481 C CA . ARG A 1 190 ? 13.398 -24.375 -8.359 1 94.31 190 ARG A CA 1
ATOM 1482 C C . ARG A 1 190 ? 13.773 -24.75 -6.934 1 94.31 190 ARG A C 1
ATOM 1484 O O . ARG A 1 190 ? 14.672 -24.141 -6.34 1 94.31 190 ARG A O 1
ATOM 1491 N N . LEU A 1 191 ? 13.031 -25.688 -6.344 1 95.38 191 LEU A N 1
ATOM 1492 C CA . LEU A 1 191 ? 13.438 -26.219 -5.055 1 95.38 191 LEU A CA 1
ATOM 1493 C C . LEU A 1 191 ? 14.734 -27.016 -5.188 1 95.38 191 LEU A C 1
ATOM 1495 O O . LEU A 1 191 ? 15.086 -27.469 -6.281 1 95.38 191 LEU A O 1
ATOM 1499 N N . LYS A 1 192 ? 15.391 -27.25 -4.074 1 93.5 192 LYS A N 1
ATOM 1500 C CA . LYS A 1 192 ? 16.734 -27.828 -4.133 1 93.5 192 LYS A CA 1
ATOM 1501 C C . LYS A 1 192 ? 16.734 -29.281 -3.666 1 93.5 192 LYS A C 1
ATOM 1503 O O . LYS A 1 192 ? 17.672 -30.031 -3.947 1 93.5 192 LYS A O 1
ATOM 1508 N N . THR A 1 193 ? 15.695 -29.656 -3.012 1 94.69 193 THR A N 1
ATOM 1509 C CA . THR A 1 193 ? 15.609 -31.031 -2.51 1 94.69 193 THR A CA 1
ATOM 1510 C C . THR A 1 193 ? 14.812 -31.906 -3.473 1 94.69 193 THR A C 1
ATOM 1512 O O . THR A 1 193 ? 14.555 -31.516 -4.613 1 94.69 193 THR A O 1
ATOM 1515 N N . HIS A 1 194 ? 14.469 -33.156 -2.941 1 94.69 194 HIS A N 1
ATOM 1516 C CA . HIS A 1 194 ? 13.688 -34.094 -3.734 1 94.69 194 HIS A CA 1
ATOM 1517 C C . HIS A 1 194 ? 12.305 -33.531 -4.047 1 94.69 194 HIS A C 1
ATOM 1519 O O . HIS A 1 194 ? 11.633 -34 -4.965 1 94.69 194 HIS A O 1
ATOM 1525 N N . LEU A 1 195 ? 11.984 -32.469 -3.412 1 96.38 195 LEU A N 1
ATOM 1526 C CA . LEU A 1 195 ? 10.672 -31.859 -3.594 1 96.38 195 LEU A CA 1
ATOM 1527 C C . LEU A 1 195 ? 10.602 -31.078 -4.906 1 96.38 195 LEU A C 1
ATOM 1529 O O . LEU A 1 195 ? 9.531 -30.625 -5.309 1 96.38 195 LEU A O 1
ATOM 1533 N N . LYS A 1 196 ? 11.734 -31 -5.598 1 96.5 196 LYS A N 1
ATOM 1534 C CA . LYS A 1 196 ? 11.75 -30.328 -6.898 1 96.5 196 LYS A CA 1
ATOM 1535 C C . LYS A 1 196 ? 10.906 -31.094 -7.918 1 96.5 196 LYS A C 1
ATOM 1537 O O . LYS A 1 196 ? 10.5 -30.531 -8.938 1 96.5 196 LYS A O 1
ATOM 1542 N N . ASP A 1 197 ? 10.789 -32.406 -7.637 1 97.12 197 ASP A N 1
ATOM 1543 C CA . ASP A 1 197 ? 9.844 -33.219 -8.398 1 97.12 197 ASP A CA 1
ATOM 1544 C C . ASP A 1 197 ? 8.422 -33.031 -7.871 1 97.12 197 ASP A C 1
ATOM 1546 O O . ASP A 1 197 ? 8.133 -33.406 -6.727 1 97.12 197 ASP A O 1
ATOM 1550 N N . ILE A 1 198 ? 7.562 -32.562 -8.742 1 98.44 198 ILE A N 1
ATOM 1551 C CA . ILE A 1 198 ? 6.234 -32.156 -8.273 1 98.44 198 ILE A CA 1
ATOM 1552 C C . ILE A 1 198 ? 5.484 -33.406 -7.766 1 98.44 198 ILE A C 1
ATOM 1554 O O . ILE A 1 198 ? 4.668 -33.281 -6.848 1 98.44 198 ILE A O 1
ATOM 1558 N N . ASN A 1 199 ? 5.719 -34.594 -8.305 1 98.19 199 ASN A N 1
ATOM 1559 C CA . ASN A 1 199 ? 5.078 -35.781 -7.797 1 98.19 199 ASN A CA 1
ATOM 1560 C C . ASN A 1 199 ? 5.523 -36.094 -6.371 1 98.19 199 ASN A C 1
ATOM 1562 O O . ASN A 1 199 ? 4.711 -36.5 -5.535 1 98.19 199 ASN A O 1
ATOM 1566 N N . LYS A 1 200 ? 6.758 -35.969 -6.164 1 98.25 200 LYS A N 1
ATOM 1567 C CA . LYS A 1 200 ? 7.285 -36.188 -4.82 1 98.25 200 LYS A CA 1
ATOM 1568 C C . LYS A 1 200 ? 6.777 -35.094 -3.855 1 98.25 200 LYS A C 1
ATOM 1570 O O . LYS A 1 200 ? 6.555 -35.375 -2.676 1 98.25 200 LYS A O 1
ATOM 1575 N N . LEU A 1 201 ? 6.684 -33.875 -4.387 1 98.44 201 LEU A N 1
ATOM 1576 C CA . LEU A 1 201 ? 6.117 -32.781 -3.584 1 98.44 201 LEU A CA 1
ATOM 1577 C C . LEU A 1 201 ? 4.676 -33.094 -3.195 1 98.44 201 LEU A C 1
ATOM 1579 O O . LEU A 1 201 ? 4.289 -32.938 -2.037 1 98.44 201 LEU A O 1
ATOM 1583 N N . ASN A 1 202 ? 3.896 -33.562 -4.113 1 98.44 202 ASN A N 1
ATOM 1584 C CA . ASN A 1 202 ? 2.508 -33.938 -3.85 1 98.44 202 ASN A CA 1
ATOM 1585 C C . ASN A 1 202 ? 2.408 -35.031 -2.805 1 98.44 202 ASN A C 1
ATOM 1587 O O . ASN A 1 202 ? 1.584 -34.969 -1.892 1 98.44 202 ASN A O 1
ATOM 1591 N N . GLU A 1 203 ? 3.219 -36.031 -2.977 1 98.06 203 GLU A N 1
ATOM 1592 C CA . GLU A 1 203 ? 3.227 -37.125 -2.025 1 98.06 203 GLU A CA 1
ATOM 1593 C C . GLU A 1 203 ? 3.594 -36.656 -0.625 1 98.06 203 GLU A C 1
ATOM 1595 O O . GLU A 1 203 ? 2.986 -37.062 0.361 1 98.06 203 GLU A O 1
ATOM 1600 N N . PHE A 1 204 ? 4.582 -35.875 -0.589 1 97.94 204 PHE A N 1
ATOM 1601 C CA . PHE A 1 204 ? 5.055 -35.312 0.672 1 97.94 204 PHE A CA 1
ATOM 1602 C C . PHE A 1 204 ? 3.945 -34.531 1.368 1 97.94 204 PHE A C 1
ATOM 1604 O O . PHE A 1 204 ? 3.744 -34.656 2.576 1 97.94 204 PHE A O 1
ATOM 1611 N N . LEU A 1 205 ? 3.24 -33.688 0.632 1 98.25 205 LEU A N 1
ATOM 1612 C CA . LEU A 1 205 ? 2.168 -32.844 1.18 1 98.25 205 LEU A CA 1
ATOM 1613 C C . LEU A 1 205 ? 1.007 -33.719 1.656 1 98.25 205 LEU A C 1
ATOM 1615 O O . LEU A 1 205 ? 0.444 -33.469 2.727 1 98.25 205 LEU A O 1
ATOM 1619 N N . GLU A 1 206 ? 0.686 -34.75 0.894 1 97.62 206 GLU A N 1
ATOM 1620 C CA . GLU A 1 206 ? -0.397 -35.656 1.287 1 97.62 206 GLU A CA 1
ATOM 1621 C C . GLU A 1 206 ? -0.04 -36.406 2.553 1 97.62 206 GLU A C 1
ATOM 1623 O O . GLU A 1 206 ? -0.876 -36.594 3.443 1 97.62 206 GLU A O 1
ATOM 1628 N N . LYS A 1 207 ? 1.142 -36.875 2.6 1 97.56 207 LYS A N 1
ATOM 1629 C CA . LYS A 1 207 ? 1.604 -37.594 3.781 1 97.56 207 LYS A CA 1
ATOM 1630 C C . LYS A 1 207 ? 1.604 -36.688 5.012 1 97.56 207 LYS A C 1
ATOM 1632 O O . LYS A 1 207 ? 1.456 -37.156 6.137 1 97.56 207 LYS A O 1
ATOM 1637 N N . SER A 1 208 ? 1.806 -35.438 4.727 1 97.44 208 SER A N 1
ATOM 1638 C CA . SER A 1 208 ? 1.84 -34.469 5.816 1 97.44 208 SER A CA 1
ATOM 1639 C C . SER A 1 208 ? 0.433 -34.031 6.203 1 97.44 208 SER A C 1
ATOM 1641 O O . SER A 1 208 ? 0.267 -33.125 7.039 1 97.44 208 SER A O 1
ATOM 1643 N N . GLY A 1 209 ? -0.625 -34.5 5.492 1 96.88 209 GLY A N 1
ATOM 1644 C CA . GLY A 1 209 ? -1.999 -34.281 5.922 1 96.88 209 GLY A CA 1
ATOM 1645 C C . GLY A 1 209 ? -2.73 -33.25 5.09 1 96.88 209 GLY A C 1
ATOM 1646 O O . GLY A 1 209 ? -3.881 -32.906 5.379 1 96.88 209 GLY A O 1
ATOM 1647 N N . PHE A 1 210 ? -2.148 -32.75 4.074 1 97.5 210 PHE A N 1
ATOM 1648 C CA . PHE A 1 210 ? -2.803 -31.734 3.246 1 97.5 210 PHE A CA 1
ATOM 1649 C C . PHE A 1 210 ? -3.645 -32.406 2.16 1 97.5 210 PHE A C 1
ATOM 1651 O O . PHE A 1 210 ? -3.256 -33.438 1.604 1 97.5 210 PHE A O 1
ATOM 1658 N N . LYS A 1 211 ? -4.777 -31.828 1.857 1 96.62 211 LYS A N 1
ATOM 1659 C CA . LYS A 1 211 ? -5.645 -32.312 0.783 1 96.62 211 LYS A CA 1
ATOM 1660 C C . LYS A 1 211 ? -5.371 -31.547 -0.517 1 96.62 211 LYS A C 1
ATOM 1662 O O . LYS A 1 211 ? -5.328 -30.328 -0.529 1 96.62 211 LYS A O 1
ATOM 1667 N N . LEU A 1 212 ? -5.203 -32.312 -1.568 1 97.81 212 LEU A N 1
ATOM 1668 C CA . LEU A 1 212 ? -4.934 -31.719 -2.875 1 97.81 212 LEU A CA 1
ATOM 1669 C C . LEU A 1 212 ? -6.168 -31.781 -3.77 1 97.81 212 LEU A C 1
ATOM 1671 O O . LEU A 1 212 ? -6.984 -32.688 -3.631 1 97.81 212 LEU A O 1
ATOM 1675 N N . ASN A 1 213 ? -6.344 -30.75 -4.629 1 95.56 213 ASN A N 1
ATOM 1676 C CA . ASN A 1 213 ? -7.406 -30.75 -5.629 1 95.56 213 ASN A CA 1
ATOM 1677 C C . ASN A 1 213 ? -7.328 -31.969 -6.535 1 95.56 213 ASN A C 1
ATOM 1679 O O . ASN A 1 213 ? -6.32 -32.188 -7.207 1 95.56 213 ASN A O 1
ATOM 1683 N N . SER A 1 214 ? -8.375 -32.75 -6.629 1 93.88 214 SER A N 1
ATOM 1684 C CA . SER A 1 214 ? -8.367 -34 -7.355 1 93.88 214 SER A CA 1
ATOM 1685 C C . SER A 1 214 ? -9.148 -33.906 -8.656 1 93.88 214 SER A C 1
ATOM 1687 O O . SER A 1 214 ? -9.297 -34.906 -9.375 1 93.88 214 SER A O 1
ATOM 1689 N N . GLU A 1 215 ? -9.734 -32.75 -8.883 1 89.56 215 GLU A N 1
ATOM 1690 C CA . GLU A 1 215 ? -10.477 -32.562 -10.125 1 89.56 215 GLU A CA 1
ATOM 1691 C C . GLU A 1 215 ? -9.594 -32.812 -11.344 1 89.56 215 GLU A C 1
ATOM 1693 O O . GLU A 1 215 ? -8.625 -32.094 -11.57 1 89.56 215 GLU A O 1
ATOM 1698 N N . GLY A 1 216 ? -9.914 -33.844 -12.141 1 89.19 216 GLY A N 1
ATOM 1699 C CA . GLY A 1 216 ? -9.102 -34.219 -13.289 1 89.19 216 GLY A CA 1
ATOM 1700 C C . GLY A 1 216 ? -7.773 -34.844 -12.906 1 89.19 216 GLY A C 1
ATOM 1701 O O . GLY A 1 216 ? -6.832 -34.844 -13.703 1 89.19 216 GLY A O 1
ATOM 1702 N N . GLY A 1 217 ? -7.723 -35.25 -11.656 1 93.38 217 GLY A N 1
ATOM 1703 C CA . GLY A 1 217 ? -6.465 -35.781 -11.141 1 93.38 217 GLY A CA 1
ATOM 1704 C C . GLY A 1 217 ? -5.703 -34.781 -10.305 1 93.38 217 GLY A C 1
ATOM 1705 O O . GLY A 1 217 ? -5.887 -33.562 -10.461 1 93.38 217 GLY A O 1
ATOM 1706 N N . VAL A 1 218 ? -4.879 -35.281 -9.461 1 96.19 218 VAL A N 1
ATOM 1707 C CA . VAL A 1 218 ? -4.113 -34.406 -8.578 1 96.19 218 VAL A CA 1
ATOM 1708 C C . VAL A 1 218 ? -3.148 -33.562 -9.406 1 96.19 218 VAL A C 1
ATOM 1710 O O . VAL A 1 218 ? -3.023 -32.344 -9.188 1 96.19 218 VAL A O 1
ATOM 1713 N N . LEU A 1 219 ? -2.494 -34.25 -10.336 1 97.69 219 LEU A N 1
ATOM 1714 C CA . LEU A 1 219 ? -1.531 -33.594 -11.195 1 97.69 219 LEU A CA 1
ATOM 1715 C C . LEU A 1 219 ? -2.168 -33.188 -12.523 1 97.69 219 LEU A C 1
ATOM 1717 O O . LEU A 1 219 ? -2.701 -34.031 -13.234 1 97.69 219 LEU A O 1
ATOM 1721 N N . LYS A 1 220 ? -2.195 -31.891 -12.867 1 97 220 LYS A N 1
ATOM 1722 C CA . LYS A 1 220 ? -2.623 -31.375 -14.172 1 97 220 LYS A CA 1
ATOM 1723 C C . LYS A 1 220 ? -1.426 -31.141 -15.086 1 97 220 LYS A C 1
ATOM 1725 O O . LYS A 1 220 ? -0.517 -30.375 -14.742 1 97 220 LYS A O 1
ATOM 1730 N N . VAL A 1 221 ? -1.471 -31.75 -16.234 1 97 221 VAL A N 1
ATOM 1731 C CA . VAL A 1 221 ? -0.345 -31.688 -17.156 1 97 221 VAL A CA 1
ATOM 1732 C C . VAL A 1 221 ? -0.792 -31.047 -18.469 1 97 221 VAL A C 1
ATOM 1734 O O . VAL A 1 221 ? -1.838 -31.406 -19.016 1 97 221 VAL A O 1
ATOM 1737 N N . SER A 1 222 ? 0.002 -30.062 -18.906 1 96 222 SER A N 1
ATOM 1738 C CA . SER A 1 222 ? -0.3 -29.438 -20.203 1 96 222 SER A CA 1
ATOM 1739 C C . SER A 1 222 ? -0.175 -30.438 -21.344 1 96 222 SER A C 1
ATOM 1741 O O . SER A 1 222 ? 0.507 -31.453 -21.203 1 96 222 SER A O 1
ATOM 1743 N N . PRO A 1 223 ? -0.84 -30.094 -22.516 1 95.62 223 PRO A N 1
ATOM 1744 C CA . PRO A 1 223 ? -0.777 -31 -23.656 1 95.62 223 PRO A CA 1
ATOM 1745 C C . PRO A 1 223 ? 0.653 -31.281 -24.109 1 95.62 223 PRO A C 1
ATOM 1747 O O . PRO A 1 223 ? 0.957 -32.375 -24.562 1 95.62 223 PRO A O 1
ATOM 1750 N N . ASP A 1 224 ? 1.57 -30.344 -24.016 1 96 224 ASP A N 1
ATOM 1751 C CA . ASP A 1 224 ? 2.953 -30.531 -24.453 1 96 224 ASP A CA 1
ATOM 1752 C C . ASP A 1 224 ? 3.768 -31.266 -23.391 1 96 224 ASP A C 1
ATOM 1754 O O . ASP A 1 224 ? 4.938 -31.578 -23.594 1 96 224 ASP A O 1
ATOM 1758 N N . GLY A 1 225 ? 3.115 -31.516 -22.219 1 96.44 225 GLY A N 1
ATOM 1759 C CA . GLY A 1 225 ? 3.732 -32.281 -21.156 1 96.44 225 GLY A CA 1
ATOM 1760 C C . GLY A 1 225 ? 4.742 -31.484 -20.359 1 96.44 225 GLY A C 1
ATOM 1761 O O . GLY A 1 225 ? 5.301 -31.984 -19.375 1 96.44 225 GLY A O 1
ATOM 1762 N N . LEU A 1 226 ? 4.914 -30.203 -20.656 1 97.88 226 LEU A N 1
ATOM 1763 C CA . LEU A 1 226 ? 6.066 -29.469 -20.141 1 97.88 226 LEU A CA 1
ATOM 1764 C C . LEU A 1 226 ? 5.656 -28.547 -19 1 97.88 226 LEU A C 1
ATOM 1766 O O . LEU A 1 226 ? 6.512 -27.953 -18.344 1 97.88 226 LEU A O 1
ATOM 1770 N N . LEU A 1 227 ? 4.414 -28.406 -18.703 1 98.12 227 LEU A N 1
ATOM 1771 C CA . LEU A 1 227 ? 3.881 -27.688 -17.547 1 98.12 227 LEU A CA 1
ATOM 1772 C C . LEU A 1 227 ? 3.043 -28.609 -16.672 1 98.12 227 LEU A C 1
ATOM 1774 O O . LEU A 1 227 ? 2.051 -29.188 -17.141 1 98.12 227 LEU A O 1
ATOM 1778 N N . GLN A 1 228 ? 3.441 -28.828 -15.477 1 98.19 228 GLN A N 1
ATOM 1779 C CA . GLN A 1 228 ? 2.762 -29.672 -14.508 1 98.19 228 GLN A CA 1
ATOM 1780 C C . GLN A 1 228 ? 2.359 -28.875 -13.266 1 98.19 228 GLN A C 1
ATOM 1782 O O . GLN A 1 228 ? 3.162 -28.109 -12.727 1 98.19 228 GLN A O 1
ATOM 1787 N N . GLN A 1 229 ? 1.055 -29 -12.891 1 98.31 229 GLN A N 1
ATOM 1788 C CA . GLN A 1 229 ? 0.538 -28.156 -11.812 1 98.31 229 GLN A CA 1
ATOM 1789 C C . GLN A 1 229 ? -0.338 -28.969 -10.859 1 98.31 229 GLN A C 1
ATOM 1791 O O . GLN A 1 229 ? -0.977 -29.938 -11.266 1 98.31 229 GLN A O 1
ATOM 1796 N N . SER A 1 230 ? -0.327 -28.656 -9.625 1 98.44 230 SER A N 1
ATOM 1797 C CA . SER A 1 230 ? -1.219 -29.172 -8.586 1 98.44 230 SER A CA 1
ATOM 1798 C C . SER A 1 230 ? -1.557 -28.078 -7.57 1 98.44 230 SER A C 1
ATOM 1800 O O . SER A 1 230 ? -0.955 -27 -7.582 1 98.44 230 SER A O 1
ATOM 1802 N N . SER A 1 231 ? -2.531 -28.25 -6.746 1 98.44 231 SER A N 1
ATOM 1803 C CA . SER A 1 231 ? -2.934 -27.25 -5.754 1 98.44 231 SER A CA 1
ATOM 1804 C C . SER A 1 231 ? -3.584 -27.922 -4.543 1 98.44 231 SER A C 1
ATOM 1806 O O . SER A 1 231 ? -4.07 -29.047 -4.637 1 98.44 231 SER A O 1
ATOM 1808 N N . THR A 1 232 ? -3.553 -27.266 -3.475 1 98.44 232 THR A N 1
ATOM 1809 C CA . THR A 1 232 ? -4.379 -27.672 -2.34 1 98.44 232 THR A CA 1
ATOM 1810 C C . THR A 1 232 ? -5.84 -27.312 -2.578 1 98.44 232 THR A C 1
ATOM 1812 O O . THR A 1 232 ? -6.164 -26.625 -3.551 1 98.44 232 THR A O 1
ATOM 1815 N N . VAL A 1 233 ? -6.625 -27.812 -1.72 1 97.25 233 VAL A N 1
ATOM 1816 C CA . VAL A 1 233 ? -8.008 -27.344 -1.645 1 97.25 233 VAL A CA 1
ATOM 1817 C C . VAL A 1 233 ? -8.078 -26.062 -0.821 1 97.25 233 VAL A C 1
ATOM 1819 O O . VAL A 1 233 ? -7.348 -25.906 0.165 1 97.25 233 VAL A O 1
ATOM 1822 N N . ALA A 1 234 ? -8.977 -25.125 -1.177 1 97.38 234 ALA A N 1
ATOM 1823 C CA . ALA A 1 234 ? -9.047 -23.812 -0.557 1 97.38 234 ALA A CA 1
ATOM 1824 C C . ALA A 1 234 ? -9.484 -23.906 0.901 1 97.38 234 ALA A C 1
ATOM 1826 O O . ALA A 1 234 ? -10.281 -24.781 1.257 1 97.38 234 ALA A O 1
ATOM 1827 N N . ASP A 1 235 ? -8.984 -23.031 1.706 1 96.81 235 ASP A N 1
ATOM 1828 C CA . ASP A 1 235 ? -9.539 -22.812 3.039 1 96.81 235 ASP A CA 1
ATOM 1829 C C . ASP A 1 235 ? -10.914 -22.141 2.963 1 96.81 235 ASP A C 1
ATOM 1831 O O . ASP A 1 235 ? -11.289 -21.609 1.918 1 96.81 235 ASP A O 1
ATOM 1835 N N . SER A 1 236 ? -11.617 -22.297 4.043 1 96.19 236 SER A N 1
ATOM 1836 C CA . SER A 1 236 ? -12.844 -21.531 4.219 1 96.19 236 SER A CA 1
ATOM 1837 C C . SER A 1 236 ? -12.727 -20.547 5.375 1 96.19 236 SER A C 1
ATOM 1839 O O . SER A 1 236 ? -11.914 -20.75 6.281 1 96.19 236 SER A O 1
ATOM 1841 N N . VAL A 1 237 ? -13.5 -19.516 5.285 1 95.5 237 VAL A N 1
ATOM 1842 C CA . VAL A 1 237 ? -13.484 -18.516 6.359 1 95.5 237 VAL A CA 1
ATOM 1843 C C . VAL A 1 237 ? -14.922 -18.109 6.691 1 95.5 237 VAL A C 1
ATOM 1845 O O . VAL A 1 237 ? -15.805 -18.172 5.84 1 95.5 237 VAL A O 1
ATOM 1848 N N . SER A 1 238 ? -15.141 -17.812 7.953 1 96.44 238 SER A N 1
ATOM 1849 C CA . SER A 1 238 ? -16.422 -17.25 8.359 1 96.44 238 SER A CA 1
ATOM 1850 C C . SER A 1 238 ? -16.625 -15.859 7.789 1 96.44 238 SER A C 1
ATOM 1852 O O . SER A 1 238 ? -15.758 -15 7.91 1 96.44 238 SER A O 1
ATOM 1854 N N . PHE A 1 239 ? -17.75 -15.594 7.125 1 97.06 239 PHE A N 1
ATOM 1855 C CA . PHE A 1 239 ? -18.078 -14.312 6.52 1 97.06 239 PHE A CA 1
ATOM 1856 C C . PHE A 1 239 ? -19.438 -13.82 7.012 1 97.06 239 PHE A C 1
ATOM 1858 O O . PHE A 1 239 ? -20.438 -14.539 6.914 1 97.06 239 PHE A O 1
ATOM 1865 N N . GLN A 1 240 ? -19.469 -12.617 7.574 1 97.75 240 GLN A N 1
ATOM 1866 C CA . GLN A 1 240 ? -20.734 -11.992 7.992 1 97.75 240 GLN A CA 1
ATOM 1867 C C . GLN A 1 240 ? -21.328 -11.148 6.871 1 97.75 240 GLN A C 1
ATOM 1869 O O . GLN A 1 240 ? -20.75 -10.117 6.496 1 97.75 240 GLN A O 1
ATOM 1874 N N . PHE A 1 241 ? -22.484 -11.5 6.426 1 98.12 241 PHE A N 1
ATOM 1875 C CA . PHE A 1 241 ? -23.156 -10.828 5.316 1 98.12 241 PHE A CA 1
ATOM 1876 C C . PHE A 1 241 ? -23.938 -9.617 5.809 1 98.12 241 PHE A C 1
ATOM 1878 O O . PHE A 1 241 ? -24.141 -9.445 7.012 1 98.12 241 PHE A O 1
ATOM 1885 N N . ALA A 1 242 ? -24.344 -8.781 4.859 1 96.12 242 ALA A N 1
ATOM 1886 C CA . ALA A 1 242 ? -25 -7.516 5.18 1 96.12 242 ALA A CA 1
ATOM 1887 C C . ALA A 1 242 ? -26.344 -7.75 5.871 1 96.12 242 ALA A C 1
ATOM 1889 O O . ALA A 1 242 ? -26.797 -6.906 6.645 1 96.12 242 ALA A O 1
ATOM 1890 N N . ASP A 1 243 ? -26.953 -8.852 5.613 1 96.06 243 ASP A N 1
ATOM 1891 C CA . ASP A 1 243 ? -28.266 -9.148 6.199 1 96.06 243 ASP A CA 1
ATOM 1892 C C . ASP A 1 243 ? -28.109 -9.812 7.562 1 96.06 243 ASP A C 1
ATOM 1894 O O . ASP A 1 243 ? -29.094 -10.297 8.133 1 96.06 243 ASP A O 1
ATOM 1898 N N . GLY A 1 244 ? -26.859 -10.023 8.016 1 96 244 GLY A N 1
ATOM 1899 C CA . GLY A 1 244 ? -26.594 -10.523 9.359 1 96 244 GLY A CA 1
ATOM 1900 C C . GLY A 1 244 ? -26.266 -12 9.391 1 96 244 GLY A C 1
ATOM 1901 O O . GLY A 1 244 ? -25.812 -12.516 10.422 1 96 244 GLY A O 1
ATOM 1902 N N . VAL A 1 245 ? -26.391 -12.641 8.297 1 97.31 245 VAL A N 1
ATOM 1903 C CA . VAL A 1 245 ? -26.078 -14.062 8.227 1 97.31 245 VAL A CA 1
ATOM 1904 C C . VAL A 1 245 ? -24.578 -14.266 8.195 1 97.31 245 VAL A C 1
ATOM 1906 O O . VAL A 1 245 ? -23.859 -13.555 7.48 1 97.31 245 VAL A O 1
ATOM 1909 N N . THR A 1 246 ? -24.094 -15.141 9.047 1 97.94 246 THR A N 1
ATOM 1910 C CA . THR A 1 246 ? -22.688 -15.539 9.023 1 97.94 246 THR A CA 1
ATOM 1911 C C . THR A 1 246 ? -22.531 -16.953 8.477 1 97.94 246 THR A C 1
ATOM 1913 O O . THR A 1 246 ? -23.188 -17.891 8.961 1 97.94 246 THR A O 1
ATOM 1916 N N . GLU A 1 247 ? -21.766 -17.125 7.445 1 97 247 GLU A N 1
ATOM 1917 C CA . GLU A 1 247 ? -21.578 -18.422 6.812 1 97 247 GLU A CA 1
ATOM 1918 C C . GLU A 1 247 ? -20.109 -18.641 6.426 1 97 247 GLU A C 1
ATOM 1920 O O . GLU A 1 247 ? -19.344 -17.672 6.305 1 97 247 GLU A O 1
ATOM 1925 N N . SER A 1 248 ? -19.766 -19.891 6.312 1 96.31 248 SER A N 1
ATOM 1926 C CA . SER A 1 248 ? -18.453 -20.25 5.809 1 96.31 248 SER A CA 1
ATOM 1927 C C . SER A 1 248 ? -18.391 -20.125 4.289 1 96.31 248 SER A C 1
ATOM 1929 O O . SER A 1 248 ? -19.25 -20.625 3.578 1 96.31 248 SER A O 1
ATOM 1931 N N . VAL A 1 249 ? -17.422 -19.375 3.793 1 97.44 249 VAL A N 1
ATOM 1932 C CA . VAL A 1 249 ? -17.266 -19.172 2.355 1 97.44 249 VAL A CA 1
ATOM 1933 C C . VAL A 1 249 ? -15.859 -19.594 1.93 1 97.44 249 VAL A C 1
ATOM 1935 O O . VAL A 1 249 ? -14.93 -19.562 2.738 1 97.44 249 VAL A O 1
ATOM 1938 N N . PRO A 1 250 ? -15.711 -19.984 0.677 1 96.88 250 PRO A N 1
ATOM 1939 C CA . PRO A 1 250 ? -14.367 -20.328 0.204 1 96.88 250 PRO A CA 1
ATOM 1940 C C . PRO A 1 250 ? -13.422 -19.125 0.19 1 96.88 250 PRO A C 1
ATOM 1942 O O . PRO A 1 250 ? -13.828 -18.016 -0.156 1 96.88 250 PRO A O 1
ATOM 1945 N N . CYS A 1 251 ? -12.227 -19.359 0.563 1 97.12 251 CYS A N 1
ATOM 1946 C CA . CYS A 1 251 ? -11.172 -18.359 0.473 1 97.12 251 CYS A CA 1
ATOM 1947 C C . CYS A 1 251 ? -10.188 -18.703 -0.64 1 97.12 251 CYS A C 1
ATOM 1949 O O . CYS A 1 251 ? -10.578 -18.828 -1.802 1 97.12 251 CYS A O 1
ATOM 1951 N N . SER A 1 252 ? -8.883 -18.984 -0.277 1 97.88 252 SER A N 1
ATOM 1952 C CA . SER A 1 252 ? -7.859 -19.219 -1.286 1 97.88 252 SER A CA 1
ATOM 1953 C C . SER A 1 252 ? -7.09 -20.5 -1.011 1 97.88 252 SER A C 1
ATOM 1955 O O . SER A 1 252 ? -7.449 -21.266 -0.11 1 97.88 252 SER A O 1
ATOM 1957 N N . TYR A 1 253 ? -6.223 -20.906 -1.894 1 98.5 253 TYR A N 1
ATOM 1958 C CA . TYR A 1 253 ? -5.398 -22.109 -1.839 1 98.5 253 TYR A CA 1
ATOM 1959 C C . TYR A 1 253 ? -3.963 -21.797 -2.248 1 98.5 253 TYR A C 1
ATOM 1961 O O . TYR A 1 253 ? -3.592 -20.625 -2.41 1 98.5 253 TYR A O 1
ATOM 1969 N N . ILE A 1 254 ? -3.092 -22.766 -2.211 1 98.81 254 ILE A N 1
ATOM 1970 C CA . ILE A 1 254 ? -1.732 -22.609 -2.721 1 98.81 254 ILE A CA 1
ATOM 1971 C C . ILE A 1 254 ? -1.495 -23.625 -3.85 1 98.81 254 ILE A C 1
ATOM 1973 O O . ILE A 1 254 ? -2.023 -24.734 -3.818 1 98.81 254 ILE A O 1
ATOM 1977 N N . GLU A 1 255 ? -0.78 -23.172 -4.879 1 98.81 255 GLU A N 1
ATOM 1978 C CA . GLU A 1 255 ? -0.514 -23.984 -6.066 1 98.81 255 GLU A CA 1
ATOM 1979 C C . GLU A 1 255 ? 0.972 -24.312 -6.191 1 98.81 255 GLU A C 1
ATOM 1981 O O . GLU A 1 255 ? 1.811 -23.656 -5.57 1 98.81 255 GLU A O 1
ATOM 1986 N N . PHE A 1 256 ? 1.251 -25.359 -6.938 1 98.81 256 PHE A N 1
ATOM 1987 C CA . PHE A 1 256 ? 2.598 -25.812 -7.258 1 98.81 256 PHE A CA 1
ATOM 1988 C C . PHE A 1 256 ? 2.76 -26.016 -8.766 1 98.81 256 PHE A C 1
ATOM 1990 O O . PHE A 1 256 ? 1.859 -26.531 -9.43 1 98.81 256 PHE A O 1
ATOM 1997 N N . ALA A 1 257 ? 3.848 -25.531 -9.25 1 98.69 257 ALA A N 1
ATOM 1998 C CA . ALA A 1 257 ? 4.086 -25.688 -10.688 1 98.69 257 ALA A CA 1
ATOM 1999 C C . ALA A 1 257 ? 5.512 -26.156 -10.953 1 98.69 257 ALA A C 1
ATOM 2001 O O . ALA A 1 257 ? 6.461 -25.672 -10.328 1 98.69 257 ALA A O 1
ATOM 2002 N N . GLU A 1 258 ? 5.656 -27.125 -11.789 1 98.56 258 GLU A N 1
ATOM 2003 C CA . GLU A 1 258 ? 6.941 -27.547 -12.344 1 98.56 258 GLU A CA 1
ATOM 2004 C C . GLU A 1 258 ? 7.004 -27.281 -13.844 1 98.56 258 GLU A C 1
ATOM 2006 O O . GLU A 1 258 ? 6.164 -27.766 -14.609 1 98.56 258 GLU A O 1
ATOM 2011 N N . ARG A 1 259 ? 7.941 -26.484 -14.227 1 98.25 259 ARG A N 1
ATOM 2012 C CA . ARG A 1 259 ? 8.18 -26.188 -15.633 1 98.25 259 ARG A CA 1
ATOM 2013 C C . ARG A 1 259 ? 9.398 -26.938 -16.156 1 98.25 259 ARG A C 1
ATOM 2015 O O . ARG A 1 259 ? 10.523 -26.719 -15.688 1 98.25 259 ARG A O 1
ATOM 2022 N N . LEU A 1 260 ? 9.18 -27.781 -17.078 1 97.69 260 LEU A N 1
ATOM 2023 C CA . LEU A 1 260 ? 10.234 -28.641 -17.609 1 97.69 260 LEU A CA 1
ATOM 2024 C C . LEU A 1 260 ? 11.039 -27.906 -18.688 1 97.69 260 LEU A C 1
ATOM 2026 O O . LEU A 1 260 ? 10.586 -26.891 -19.234 1 97.69 260 LEU A O 1
ATOM 2030 N N . VAL A 1 261 ? 12.266 -28.344 -18.922 1 97.56 261 VAL A N 1
ATOM 2031 C CA . VAL A 1 261 ? 13.172 -27.766 -19.891 1 97.56 261 VAL A CA 1
ATOM 2032 C C . VAL A 1 261 ? 12.641 -28 -21.312 1 97.56 261 VAL A C 1
ATOM 2034 O O . VAL A 1 261 ? 12.156 -29.094 -21.609 1 97.56 261 VAL A O 1
ATOM 2037 N N . LEU A 1 262 ? 12.734 -26.984 -22.109 1 97.62 262 LEU A N 1
ATOM 2038 C CA . LEU A 1 262 ? 12.32 -27.109 -23.5 1 97.62 262 LEU A CA 1
ATOM 2039 C C . LEU A 1 262 ? 13.188 -28.125 -24.234 1 97.62 262 LEU A C 1
ATOM 2041 O O . LEU A 1 262 ? 14.383 -28.25 -23.953 1 97.62 262 LEU A O 1
ATOM 2045 N N . PRO A 1 263 ? 12.547 -28.781 -25.203 1 96.75 263 PRO A N 1
ATOM 2046 C CA . PRO A 1 263 ? 13.289 -29.797 -25.938 1 96.75 263 PRO A CA 1
ATOM 2047 C C . PRO A 1 263 ? 14.562 -29.266 -26.578 1 96.75 263 PRO A C 1
ATOM 2049 O O . PRO A 1 263 ? 15.562 -29.984 -26.672 1 96.75 263 PRO A O 1
ATOM 2052 N N . GLU A 1 264 ? 14.648 -28.016 -27.031 1 96.38 264 GLU A N 1
ATOM 2053 C CA . GLU A 1 264 ? 15.797 -27.422 -27.703 1 96.38 264 GLU A CA 1
ATOM 2054 C C . GLU A 1 264 ? 16.984 -27.281 -26.766 1 96.38 264 GLU A C 1
ATOM 2056 O O . GLU A 1 264 ? 18.125 -27.172 -27.203 1 96.38 264 GLU A O 1
ATOM 2061 N N . TYR A 1 265 ? 16.656 -27.359 -25.469 1 96.56 265 TYR A N 1
ATOM 2062 C CA . TYR A 1 265 ? 17.719 -27.203 -24.484 1 96.56 265 TYR A CA 1
ATOM 2063 C C . TYR A 1 265 ? 17.922 -28.484 -23.688 1 96.56 265 TYR A C 1
ATOM 2065 O O . TYR A 1 265 ? 18.484 -28.453 -22.578 1 96.56 265 TYR A O 1
ATOM 2073 N N . GLU A 1 266 ? 17.453 -29.531 -24.109 1 91.81 266 GLU A N 1
ATOM 2074 C CA . GLU A 1 266 ? 17.453 -30.797 -23.391 1 91.81 266 GLU A CA 1
ATOM 2075 C C . GLU A 1 266 ? 18.875 -31.281 -23.109 1 91.81 266 GLU A C 1
ATOM 2077 O O . GLU A 1 266 ? 19.125 -31.969 -22.125 1 91.81 266 GLU A O 1
ATOM 2082 N N . ASN A 1 267 ? 19.859 -30.844 -23.953 1 94 267 ASN A N 1
ATOM 2083 C CA . ASN A 1 267 ? 21.234 -31.328 -23.828 1 94 267 ASN A CA 1
ATOM 2084 C C . ASN A 1 267 ? 22.078 -30.406 -22.953 1 94 267 ASN A C 1
ATOM 2086 O O . ASN A 1 267 ? 23.25 -30.688 -22.688 1 94 267 ASN A O 1
ATOM 2090 N N . LEU A 1 268 ? 21.469 -29.359 -22.531 1 94.69 268 LEU A N 1
ATOM 2091 C CA . LEU A 1 268 ? 22.203 -28.469 -21.625 1 94.69 268 LEU A CA 1
ATOM 2092 C C . LEU A 1 268 ? 22.422 -29.141 -20.266 1 94.69 268 LEU A C 1
ATOM 2094 O O . LEU A 1 268 ? 21.5 -29.781 -19.734 1 94.69 268 LEU A O 1
ATOM 2098 N N . PRO A 1 269 ? 23.672 -29.031 -19.797 1 93.31 269 PRO A N 1
ATOM 2099 C CA . PRO A 1 269 ? 23.859 -29.484 -18.422 1 93.31 269 PRO A CA 1
ATOM 2100 C C . PRO A 1 269 ? 22.922 -28.781 -17.438 1 93.31 269 PRO A C 1
ATOM 2102 O O . PRO A 1 269 ? 22.672 -27.578 -17.562 1 93.31 269 PRO A O 1
ATOM 2105 N N . LEU A 1 270 ? 22.375 -29.594 -16.5 1 86.88 270 LEU A N 1
ATOM 2106 C CA . LEU A 1 270 ? 21.391 -29.094 -15.555 1 86.88 270 LEU A CA 1
ATOM 2107 C C . LEU A 1 270 ? 21.875 -27.797 -14.898 1 86.88 270 LEU A C 1
ATOM 2109 O O . LEU A 1 270 ? 21.078 -26.906 -14.625 1 86.88 270 LEU A O 1
ATOM 2113 N N . ALA A 1 271 ? 23.172 -27.688 -14.625 1 89.75 271 ALA A N 1
ATOM 2114 C CA . ALA A 1 271 ? 23.75 -26.531 -13.961 1 89.75 271 ALA A CA 1
ATOM 2115 C C . ALA A 1 271 ? 23.672 -25.281 -14.844 1 89.75 271 ALA A C 1
ATOM 2117 O O . ALA A 1 271 ? 23.766 -24.156 -14.352 1 89.75 271 ALA A O 1
ATOM 2118 N N . GLU A 1 272 ? 23.406 -25.453 -16.125 1 93.94 272 GLU A N 1
ATOM 2119 C CA . GLU A 1 272 ? 23.391 -24.344 -17.078 1 93.94 272 GLU A CA 1
ATOM 2120 C C . GLU A 1 272 ? 21.953 -24 -17.484 1 93.94 272 GLU A C 1
ATOM 2122 O O . GLU A 1 272 ? 21.734 -23 -18.172 1 93.94 272 GLU A O 1
ATOM 2127 N N . VAL A 1 273 ? 21.062 -24.812 -17.031 1 94.19 273 VAL A N 1
ATOM 2128 C CA . VAL A 1 273 ? 19.672 -24.547 -17.375 1 94.19 273 VAL A CA 1
ATOM 2129 C C . VAL A 1 273 ? 19.188 -23.312 -16.641 1 94.19 273 VAL A C 1
ATOM 2131 O O . VAL A 1 273 ? 19.328 -23.219 -15.422 1 94.19 273 VAL A O 1
ATOM 2134 N N . LYS A 1 274 ? 18.672 -22.281 -17.328 1 90.44 274 LYS A N 1
ATOM 2135 C CA . LYS A 1 274 ? 18.062 -21.062 -16.797 1 90.44 274 LYS A CA 1
ATOM 2136 C C . LYS A 1 274 ? 16.547 -21.094 -16.938 1 90.44 274 LYS A C 1
ATOM 2138 O O . LYS A 1 274 ? 16 -21.953 -17.641 1 90.44 274 LYS A O 1
ATOM 2143 N N . GLU A 1 275 ? 15.859 -20.297 -16.312 1 91.75 275 GLU A N 1
ATOM 2144 C CA . GLU A 1 275 ? 14.406 -20.203 -16.375 1 91.75 275 GLU A CA 1
ATOM 2145 C C . GLU A 1 275 ? 13.93 -19.984 -17.797 1 91.75 275 GLU A C 1
ATOM 2147 O O . GLU A 1 275 ? 12.867 -20.484 -18.188 1 91.75 275 GLU A O 1
ATOM 2152 N N . SER A 1 276 ? 14.805 -19.188 -18.609 1 91.62 276 SER A N 1
ATOM 2153 C CA . SER A 1 276 ? 14.438 -18.859 -19.984 1 91.62 276 SER A CA 1
ATOM 2154 C C . SER A 1 276 ? 14.484 -20.109 -20.875 1 91.62 276 SER A C 1
ATOM 2156 O O . SER A 1 276 ? 13.953 -20.109 -21.984 1 91.62 276 SER A O 1
ATOM 2158 N N . HIS A 1 277 ? 15.055 -21.203 -20.391 1 95.88 277 HIS A N 1
ATOM 2159 C CA . HIS A 1 277 ? 15.148 -22.438 -21.141 1 95.88 277 HIS A CA 1
ATOM 2160 C C . HIS A 1 277 ? 13.969 -23.359 -20.828 1 95.88 277 HIS A C 1
ATOM 2162 O O . HIS A 1 277 ? 13.859 -24.453 -21.406 1 95.88 277 HIS A O 1
ATOM 2168 N N . ARG A 1 278 ? 13.086 -22.922 -19.953 1 96.5 278 ARG A N 1
ATOM 2169 C CA . ARG A 1 278 ? 11.977 -23.766 -19.516 1 96.5 278 ARG A CA 1
ATOM 2170 C C . ARG A 1 278 ? 10.664 -23.297 -20.141 1 96.5 278 ARG A C 1
ATOM 2172 O O . ARG A 1 278 ? 10.555 -22.156 -20.609 1 96.5 278 ARG A O 1
ATOM 2179 N N . ARG A 1 279 ? 9.719 -24.234 -20.141 1 97.12 279 ARG A N 1
ATOM 2180 C CA . ARG A 1 279 ? 8.367 -24 -20.656 1 97.12 279 ARG A CA 1
ATOM 2181 C C . ARG A 1 279 ? 7.727 -22.797 -19.969 1 97.12 279 ARG A C 1
ATOM 2183 O O . ARG A 1 279 ? 7.637 -22.75 -18.75 1 97.12 279 ARG A O 1
ATOM 2190 N N . ASP A 1 280 ? 7.332 -21.734 -20.766 1 95.69 280 ASP A N 1
ATOM 2191 C CA . ASP A 1 280 ? 6.754 -20.516 -20.234 1 95.69 280 ASP A CA 1
ATOM 2192 C C . ASP A 1 280 ? 5.254 -20.438 -20.516 1 95.69 280 ASP A C 1
ATOM 2194 O O . ASP A 1 280 ? 4.691 -21.344 -21.141 1 95.69 280 ASP A O 1
ATOM 2198 N N . GLY A 1 281 ? 4.574 -19.453 -19.922 1 94.94 281 GLY A N 1
ATOM 2199 C CA . GLY A 1 281 ? 3.164 -19.219 -20.203 1 94.94 281 GLY A CA 1
ATOM 2200 C C . GLY A 1 281 ? 2.242 -20.141 -19.422 1 94.94 281 GLY A C 1
ATOM 2201 O O . GLY A 1 281 ? 2.611 -20.641 -18.359 1 94.94 281 GLY A O 1
ATOM 2202 N N . PHE A 1 282 ? 0.992 -20.219 -19.844 1 96.5 282 PHE A N 1
ATOM 2203 C CA . PHE A 1 282 ? -0.065 -20.969 -19.188 1 96.5 282 PHE A CA 1
ATOM 2204 C C . PHE A 1 282 ? -0.801 -21.859 -20.172 1 96.5 282 PHE A C 1
ATOM 2206 O O . PHE A 1 282 ? -0.559 -21.797 -21.375 1 96.5 282 PHE A O 1
ATOM 2213 N N . GLU A 1 283 ? -1.54 -22.75 -19.609 1 94.56 283 GLU A N 1
ATOM 2214 C CA . GLU A 1 283 ? -2.371 -23.656 -20.391 1 94.56 283 GLU A CA 1
ATOM 2215 C C . GLU A 1 283 ? -3.812 -23.656 -19.906 1 94.56 283 GLU A C 1
ATOM 2217 O O . GLU A 1 283 ? -4.078 -23.984 -18.734 1 94.56 283 GLU A O 1
ATOM 2222 N N . ALA A 1 284 ? -4.734 -23.391 -20.781 1 92.19 284 ALA A N 1
ATOM 2223 C CA . ALA A 1 284 ? -6.141 -23.203 -20.422 1 92.19 284 ALA A CA 1
ATOM 2224 C C . ALA A 1 284 ? -6.703 -24.469 -19.781 1 92.19 284 ALA A C 1
ATOM 2226 O O . ALA A 1 284 ? -7.441 -24.406 -18.797 1 92.19 284 ALA A O 1
ATOM 2227 N N . SER A 1 285 ? -6.41 -25.609 -20.328 1 89.62 285 SER A N 1
ATOM 2228 C CA . SER A 1 285 ? -6.992 -26.859 -19.859 1 89.62 285 SER A CA 1
ATOM 2229 C C . SER A 1 285 ? -6.547 -27.172 -18.438 1 89.62 285 SER A C 1
ATOM 2231 O O . SER A 1 285 ? -7.348 -27.609 -17.609 1 89.62 285 SER A O 1
ATOM 2233 N N . SER A 1 286 ? -5.32 -26.922 -18.172 1 88.5 286 SER A N 1
ATOM 2234 C CA . SER A 1 286 ? -4.793 -27.125 -16.828 1 88.5 286 SER A CA 1
ATOM 2235 C C . SER A 1 286 ? -5.371 -26.125 -15.844 1 88.5 286 SER A C 1
ATOM 2237 O O . SER A 1 286 ? -5.758 -26.484 -14.734 1 88.5 286 SER A O 1
ATOM 2239 N N . ALA A 1 287 ? -5.422 -24.906 -16.25 1 89.94 287 ALA A N 1
ATOM 2240 C CA . ALA A 1 287 ? -5.957 -23.844 -15.406 1 89.94 287 ALA A CA 1
ATOM 2241 C C . ALA A 1 287 ? -7.438 -24.062 -15.102 1 89.94 287 ALA A C 1
ATOM 2243 O O . ALA A 1 287 ? -7.906 -23.781 -14 1 89.94 287 ALA A O 1
ATOM 2244 N N . ASP A 1 288 ? -8.148 -24.641 -16.062 1 92.44 288 ASP A N 1
ATOM 2245 C CA . ASP A 1 288 ? -9.578 -24.891 -15.922 1 92.44 288 ASP A CA 1
ATOM 2246 C C . ASP A 1 288 ? -9.867 -25.812 -14.734 1 92.44 288 ASP A C 1
ATOM 2248 O O . ASP A 1 288 ? -10.805 -25.578 -13.977 1 92.44 288 ASP A O 1
ATOM 2252 N N . LYS A 1 289 ? -9.055 -26.812 -14.555 1 90.62 289 LYS A N 1
ATOM 2253 C CA . LYS A 1 289 ? -9.234 -27.797 -13.484 1 90.62 289 LYS A CA 1
ATOM 2254 C C . LYS A 1 289 ? -8.805 -27.219 -12.141 1 90.62 289 LYS A C 1
ATOM 2256 O O . LYS A 1 289 ? -9.352 -27.578 -11.094 1 90.62 289 LYS A O 1
ATOM 2261 N N . ILE A 1 290 ? -7.875 -26.281 -12.172 1 92.25 290 ILE A N 1
ATOM 2262 C CA . ILE A 1 290 ? -7.348 -25.688 -10.945 1 92.25 290 ILE A CA 1
ATOM 2263 C C . ILE A 1 290 ? -8.367 -24.719 -10.359 1 92.25 290 ILE A C 1
ATOM 2265 O O . ILE A 1 290 ? -8.469 -24.578 -9.141 1 92.25 290 ILE A O 1
ATOM 2269 N N . PHE A 1 291 ? -9.219 -24.094 -11.234 1 91.5 291 PHE A N 1
ATOM 2270 C CA . PHE A 1 291 ? -10.273 -23.203 -10.766 1 91.5 291 PHE A CA 1
ATOM 2271 C C . PHE A 1 291 ? -11.18 -23.922 -9.766 1 91.5 291 PHE A C 1
ATOM 2273 O O . PHE A 1 291 ? -11.812 -23.281 -8.922 1 91.5 291 PHE A O 1
ATOM 2280 N N . GLU A 1 292 ? -11.188 -25.25 -9.758 1 91.38 292 GLU A N 1
ATOM 2281 C CA . GLU A 1 292 ? -12.094 -26.031 -8.93 1 91.38 292 GLU A CA 1
ATOM 2282 C C . GLU A 1 292 ? -11.586 -26.125 -7.492 1 91.38 292 GLU A C 1
ATOM 2284 O O . GLU A 1 292 ? -12.281 -26.641 -6.617 1 91.38 292 GLU A O 1
ATOM 2289 N N . SER A 1 293 ? -10.422 -25.547 -7.207 1 93.94 293 SER A N 1
ATOM 2290 C CA . SER A 1 293 ? -9.828 -25.609 -5.875 1 93.94 293 SER A CA 1
ATOM 2291 C C . SER A 1 293 ? -10.68 -24.844 -4.859 1 93.94 293 SER A C 1
ATOM 2293 O O . SER A 1 293 ? -10.547 -25.062 -3.654 1 93.94 293 SER A O 1
ATOM 2295 N N . THR A 1 294 ? -11.586 -24 -5.355 1 95.56 294 THR A N 1
ATOM 2296 C CA . THR A 1 294 ? -12.461 -23.25 -4.465 1 95.56 294 THR A CA 1
ATOM 2297 C C . THR A 1 294 ? -13.891 -23.781 -4.551 1 95.56 294 THR A C 1
ATOM 2299 O O . THR A 1 294 ? -14.812 -23.188 -3.994 1 95.56 294 THR A O 1
ATOM 2302 N N . SER A 1 295 ? -14.094 -24.891 -5.312 1 90.12 295 SER A N 1
ATOM 2303 C CA . SER A 1 295 ? -15.445 -25.406 -5.5 1 90.12 295 SER A CA 1
ATOM 2304 C C . SER A 1 295 ? -15.969 -26.078 -4.23 1 90.12 295 SER A C 1
ATOM 2306 O O . SER A 1 295 ? -15.18 -26.594 -3.436 1 90.12 295 SER A O 1
ATOM 2308 N N . LYS A 1 296 ? -17.297 -26.062 -4.09 1 86.69 296 LYS A N 1
ATOM 2309 C CA . LYS A 1 296 ? -17.953 -26.703 -2.953 1 86.69 296 LYS A CA 1
ATOM 2310 C C . LYS A 1 296 ? -17.656 -28.203 -2.922 1 86.69 296 LYS A C 1
ATOM 2312 O O . LYS A 1 296 ? -17.547 -28.797 -1.847 1 86.69 296 LYS A O 1
ATOM 2317 N N . GLU A 1 297 ? -17.562 -28.75 -4.047 1 83.88 297 GLU A N 1
ATOM 2318 C CA . GLU A 1 297 ? -17.281 -30.172 -4.148 1 83.88 297 GLU A CA 1
ATOM 2319 C C . GLU A 1 297 ? -15.922 -30.516 -3.533 1 83.88 297 GLU A C 1
ATOM 2321 O O . GLU A 1 297 ? -15.789 -31.5 -2.809 1 83.88 297 GLU A O 1
ATOM 2326 N N . GLN A 1 298 ? -14.945 -29.719 -3.799 1 88 298 GLN A N 1
ATOM 2327 C CA . GLN A 1 298 ? -13.617 -29.953 -3.248 1 88 298 GLN A CA 1
ATOM 2328 C C . GLN A 1 298 ? -13.578 -29.641 -1.755 1 88 298 GLN A C 1
ATOM 2330 O O . GLN A 1 298 ? -12.93 -30.344 -0.982 1 88 298 GLN A O 1
ATOM 2335 N N . LEU A 1 299 ? -14.242 -28.609 -1.357 1 87 299 LEU A N 1
ATOM 2336 C CA . LEU A 1 299 ? -14.234 -28.188 0.038 1 87 299 LEU A CA 1
ATOM 2337 C C . LEU A 1 299 ? -14.922 -29.219 0.926 1 87 299 LEU A C 1
ATOM 2339 O O . LEU A 1 299 ? -14.547 -29.391 2.086 1 87 299 LEU A O 1
ATOM 2343 N N . SER A 1 300 ? -15.961 -29.812 0.394 1 83.94 300 SER A N 1
ATOM 2344 C CA . SER A 1 300 ? -16.688 -30.828 1.148 1 83.94 300 SER A CA 1
ATOM 2345 C C . SER A 1 300 ? -15.797 -32.031 1.459 1 83.94 300 SER A C 1
ATOM 2347 O O . SER A 1 300 ? -16.062 -32.75 2.41 1 83.94 300 SER A O 1
ATOM 2349 N N . ARG A 1 301 ? -14.703 -32.188 0.767 1 78.69 301 ARG A N 1
ATOM 2350 C CA . ARG A 1 301 ? -13.758 -33.281 0.994 1 78.69 301 ARG A CA 1
ATOM 2351 C C . ARG A 1 301 ? -12.883 -33 2.211 1 78.69 301 ARG A C 1
ATOM 2353 O O . ARG A 1 301 ? -12.336 -33.938 2.809 1 78.69 301 ARG A O 1
ATOM 2360 N N . VAL A 1 302 ? -12.664 -31.828 2.502 1 73.19 302 VAL A N 1
ATOM 2361 C CA . VAL A 1 302 ? -11.781 -31.438 3.594 1 73.19 302 VAL A CA 1
ATOM 2362 C C . VAL A 1 302 ? -12.523 -31.531 4.922 1 73.19 302 VAL A C 1
ATOM 2364 O O . VAL A 1 302 ? -11.93 -31.859 5.953 1 73.19 302 VAL A O 1
ATOM 2367 N N . SER A 1 303 ? -13.781 -31.219 4.902 1 63.41 303 SER A N 1
ATOM 2368 C CA . SER A 1 303 ? -14.578 -31.281 6.125 1 63.41 303 SER A CA 1
ATOM 2369 C C . SER A 1 303 ? -14.906 -32.719 6.504 1 63.41 303 SER A C 1
ATOM 2371 O O . SER A 1 303 ? -15.273 -33 7.648 1 63.41 303 SER A O 1
ATOM 2373 N N . SER A 1 304 ? -14.711 -33.719 5.648 1 55.81 304 SER A N 1
ATOM 2374 C CA . SER A 1 304 ? -15.031 -35.094 5.977 1 55.81 304 SER A CA 1
ATOM 2375 C C . SER A 1 304 ? -13.805 -35.844 6.496 1 55.81 304 SER A C 1
ATOM 2377 O O . SER A 1 304 ? -12.68 -35.562 6.078 1 55.81 304 SER A O 1
ATOM 2379 N N . MET B 1 1 ? -21.859 9.875 -2.51 1 69.25 1 MET B N 1
ATOM 2380 C CA . MET B 1 1 ? -21.016 8.719 -2.789 1 69.25 1 MET B CA 1
ATOM 2381 C C . MET B 1 1 ? -21.812 7.422 -2.674 1 69.25 1 MET B C 1
ATOM 2383 O O . MET B 1 1 ? -22.672 7.289 -1.802 1 69.25 1 MET B O 1
ATOM 2387 N N . ALA B 1 2 ? -21.484 6.512 -3.588 1 72.31 2 ALA B N 1
ATOM 2388 C CA . ALA B 1 2 ? -22.094 5.184 -3.504 1 72.31 2 ALA B CA 1
ATOM 2389 C C . ALA B 1 2 ? -21.703 4.484 -2.207 1 72.31 2 ALA B C 1
ATOM 2391 O O . ALA B 1 2 ? -20.547 4.578 -1.771 1 72.31 2 ALA B O 1
ATOM 2392 N N . LYS B 1 3 ? -22.625 3.873 -1.588 1 75.94 3 LYS B N 1
ATOM 2393 C CA . LYS B 1 3 ? -22.469 3.297 -0.257 1 75.94 3 LYS B CA 1
ATOM 2394 C C . LYS B 1 3 ? -21.219 2.408 -0.197 1 75.94 3 LYS B C 1
ATOM 2396 O O . LYS B 1 3 ? -20.422 2.506 0.739 1 75.94 3 LYS B O 1
ATOM 2401 N N . GLY B 1 4 ? -21.094 1.512 -1.236 1 78.06 4 GLY B N 1
ATOM 2402 C CA . GLY B 1 4 ? -19.938 0.648 -1.271 1 78.06 4 GLY B CA 1
ATOM 2403 C C . GLY B 1 4 ? -18.625 1.411 -1.437 1 78.06 4 GLY B C 1
ATOM 2404 O O . GLY B 1 4 ? -17.641 1.114 -0.766 1 78.06 4 GLY B O 1
ATOM 2405 N N . GLY B 1 5 ? -18.625 2.34 -2.209 1 89.25 5 GLY B N 1
ATOM 2406 C CA . GLY B 1 5 ? -17.469 3.184 -2.412 1 89.25 5 GLY B CA 1
ATOM 2407 C C . GLY B 1 5 ? -17.047 3.93 -1.16 1 89.25 5 GLY B C 1
ATOM 2408 O O . GLY B 1 5 ? -15.844 4.055 -0.882 1 89.25 5 GLY B O 1
ATOM 2409 N N . GLU B 1 6 ? -18 4.328 -0.426 1 91.5 6 GLU B N 1
ATOM 2410 C CA . GLU B 1 6 ? -17.703 5.074 0.792 1 91.5 6 GLU B CA 1
ATOM 2411 C C . GLU B 1 6 ? -17.031 4.176 1.835 1 91.5 6 GLU B C 1
ATOM 2413 O O . GLU B 1 6 ? -16.109 4.594 2.523 1 91.5 6 GLU B O 1
ATOM 2418 N N . ALA B 1 7 ? -17.594 2.953 2.016 1 92.81 7 ALA B N 1
ATOM 2419 C CA . ALA B 1 7 ? -17.031 2.025 2.986 1 92.81 7 ALA B CA 1
ATOM 2420 C C . ALA B 1 7 ? -15.555 1.747 2.68 1 92.81 7 ALA B C 1
ATOM 2422 O O . ALA B 1 7 ? -14.719 1.729 3.586 1 92.81 7 ALA B O 1
ATOM 2423 N N . PHE B 1 8 ? -15.266 1.491 1.448 1 96.44 8 PHE B N 1
ATOM 2424 C CA . PHE B 1 8 ? -13.891 1.245 1.03 1 96.44 8 PHE B CA 1
ATOM 2425 C C . PHE B 1 8 ? -13.016 2.465 1.301 1 96.44 8 PHE B C 1
ATOM 2427 O O . PHE B 1 8 ? -11.914 2.336 1.829 1 96.44 8 PHE B O 1
ATOM 2434 N N . PHE B 1 9 ? -13.508 3.631 0.933 1 96.62 9 PHE B N 1
ATOM 2435 C CA . PHE B 1 9 ? -12.789 4.883 1.13 1 96.62 9 PHE B CA 1
ATOM 2436 C C . PHE B 1 9 ? -12.422 5.074 2.596 1 96.62 9 PHE B C 1
ATOM 2438 O O . PHE B 1 9 ? -11.273 5.363 2.92 1 96.62 9 PHE B O 1
ATOM 2445 N N . ARG B 1 10 ? -13.344 4.82 3.51 1 95.56 10 ARG B N 1
ATOM 2446 C CA . ARG B 1 10 ? -13.125 4.98 4.941 1 95.56 10 ARG B CA 1
ATOM 2447 C C . ARG B 1 10 ? -12.141 3.943 5.465 1 95.56 10 ARG B C 1
ATOM 2449 O O . ARG B 1 10 ? -11.367 4.219 6.387 1 95.56 10 ARG B O 1
ATOM 2456 N N . ASN B 1 11 ? -12.219 2.715 4.906 1 96.94 11 ASN B N 1
ATOM 2457 C CA . ASN B 1 11 ? -11.242 1.7 5.277 1 96.94 11 ASN B CA 1
ATOM 2458 C C . ASN B 1 11 ? -9.82 2.146 4.953 1 96.94 11 ASN B C 1
ATOM 2460 O O . ASN B 1 11 ? -8.891 1.902 5.73 1 96.94 11 ASN B O 1
ATOM 2464 N N . VAL B 1 12 ? -9.648 2.756 3.814 1 98.25 12 VAL B N 1
ATOM 2465 C CA . VAL B 1 12 ? -8.328 3.234 3.406 1 98.25 12 VAL B CA 1
ATOM 2466 C C . VAL B 1 12 ? -7.875 4.355 4.34 1 98.25 12 VAL B C 1
ATOM 2468 O O . VAL B 1 12 ? -6.723 4.379 4.777 1 98.25 12 VAL B O 1
ATOM 2471 N N . LEU B 1 13 ? -8.828 5.309 4.668 1 98.12 13 LEU B N 1
ATOM 2472 C CA . LEU B 1 13 ? -8.492 6.395 5.582 1 98.12 13 LEU B CA 1
ATOM 2473 C C . LEU B 1 13 ? -8.07 5.852 6.941 1 98.12 13 LEU B C 1
ATOM 2475 O O . LEU B 1 13 ? -7.156 6.387 7.574 1 98.12 13 LEU B O 1
ATOM 2479 N N . GLU B 1 14 ? -8.727 4.816 7.395 1 98.12 14 GLU B N 1
ATOM 2480 C CA . GLU B 1 14 ? -8.367 4.191 8.664 1 98.12 14 GLU B CA 1
ATOM 2481 C C . GLU B 1 14 ? -6.965 3.59 8.609 1 98.12 14 GLU B C 1
ATOM 2483 O O . GLU B 1 14 ? -6.215 3.652 9.586 1 98.12 14 GLU B O 1
ATOM 2488 N N . SER B 1 15 ? -6.629 2.996 7.477 1 98.62 15 SER B N 1
ATOM 2489 C CA . SER B 1 15 ? -5.285 2.447 7.32 1 98.62 15 SER B CA 1
ATOM 2490 C C . SER B 1 15 ? -4.234 3.551 7.328 1 98.62 15 SER B C 1
ATOM 2492 O O . SER B 1 15 ? -3.164 3.393 7.922 1 98.62 15 SER B O 1
ATOM 2494 N N . ILE B 1 16 ? -4.523 4.621 6.664 1 98.81 16 ILE B N 1
ATOM 2495 C CA . ILE B 1 16 ? -3.631 5.773 6.664 1 98.81 16 ILE B CA 1
ATOM 2496 C C . ILE B 1 16 ? -3.432 6.27 8.094 1 98.81 16 ILE B C 1
ATOM 2498 O O . ILE B 1 16 ? -2.301 6.535 8.516 1 98.81 16 ILE B O 1
ATOM 2502 N N . GLN B 1 17 ? -4.531 6.383 8.852 1 98.69 17 GLN B N 1
ATOM 2503 C CA . GLN B 1 17 ? -4.461 6.836 10.234 1 98.69 17 GLN B CA 1
ATOM 2504 C C . GLN B 1 17 ? -3.666 5.855 11.094 1 98.69 17 GLN B C 1
ATOM 2506 O O . GLN B 1 17 ? -2.928 6.27 11.992 1 98.69 17 GLN B O 1
ATOM 2511 N N . GLU B 1 18 ? -3.854 4.566 10.859 1 98.56 18 GLU B N 1
ATOM 2512 C CA . GLU B 1 18 ? -3.129 3.57 11.641 1 98.56 18 GLU B CA 1
ATOM 2513 C C . GLU B 1 18 ? -1.62 3.729 11.477 1 98.56 18 GLU B C 1
ATOM 2515 O O . GLU B 1 18 ? -0.872 3.637 12.453 1 98.56 18 GLU B O 1
ATOM 2520 N N . VAL B 1 19 ? -1.144 3.881 10.258 1 98.38 19 VAL B N 1
ATOM 2521 C CA . VAL B 1 19 ? 0.272 4.121 10 1 98.38 19 VAL B CA 1
ATOM 2522 C C . VAL B 1 19 ? 0.73 5.367 10.75 1 98.38 19 VAL B C 1
ATOM 2524 O O . VAL B 1 19 ? 1.78 5.359 11.398 1 98.38 19 VAL B O 1
ATOM 2527 N N . TYR B 1 20 ? -0.052 6.418 10.68 1 98.69 20 TYR B N 1
ATOM 2528 C CA . TYR B 1 20 ? 0.216 7.695 11.336 1 98.69 20 TYR B CA 1
ATOM 2529 C C . TYR B 1 20 ? 0.339 7.516 12.844 1 98.69 20 TYR B C 1
ATOM 2531 O O . TYR B 1 20 ? 1.313 7.969 13.453 1 98.69 20 TYR B O 1
ATOM 2539 N N . LEU B 1 21 ? -0.601 6.828 13.422 1 98.56 21 LEU B N 1
ATOM 2540 C CA . LEU B 1 21 ? -0.637 6.711 14.883 1 98.56 21 LEU B CA 1
ATOM 2541 C C . LEU B 1 21 ? 0.477 5.797 15.375 1 98.56 21 LEU B C 1
ATOM 2543 O O . LEU B 1 21 ? 1.019 6.008 16.469 1 98.56 21 LEU B O 1
ATOM 2547 N N . LYS B 1 22 ? 0.859 4.84 14.609 1 97.88 22 LYS B N 1
ATOM 2548 C CA . LYS B 1 22 ? 1.955 3.949 14.984 1 97.88 22 LYS B CA 1
ATOM 2549 C C . LYS B 1 22 ? 3.275 4.711 15.07 1 97.88 22 LYS B C 1
ATOM 2551 O O . LYS B 1 22 ? 4.125 4.398 15.906 1 97.88 22 LYS B O 1
ATOM 2556 N N . ARG B 1 23 ? 3.426 5.754 14.305 1 97.25 23 ARG B N 1
ATOM 2557 C CA . ARG B 1 23 ? 4.691 6.469 14.195 1 97.25 23 ARG B CA 1
ATOM 2558 C C . ARG B 1 23 ? 4.707 7.695 15.102 1 97.25 23 ARG B C 1
ATOM 2560 O O . ARG B 1 23 ? 5.754 8.32 15.289 1 97.25 23 ARG B O 1
ATOM 2567 N N . ASN B 1 24 ? 3.555 8.023 15.633 1 98.06 24 ASN B N 1
ATOM 2568 C CA . ASN B 1 24 ? 3.432 9.266 16.391 1 98.06 24 ASN B CA 1
ATOM 2569 C C . ASN B 1 24 ? 2.738 9.039 17.734 1 98.06 24 ASN B C 1
ATOM 2571 O O . ASN B 1 24 ? 1.559 9.359 17.891 1 98.06 24 ASN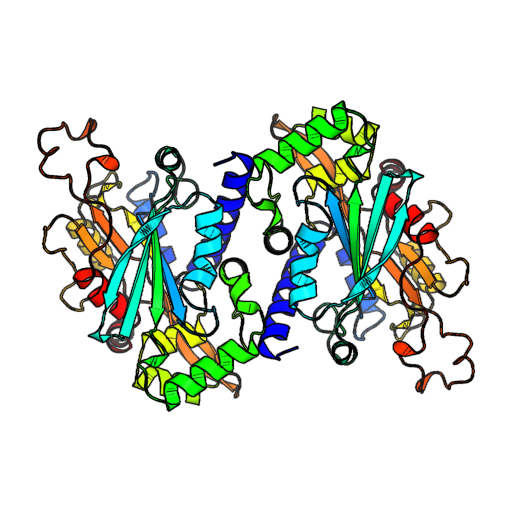 B O 1
ATOM 2575 N N . PRO B 1 25 ? 3.496 8.609 18.75 1 97.81 25 PRO B N 1
ATOM 2576 C CA . PRO B 1 25 ? 2.91 8.312 20.062 1 97.81 25 PRO B CA 1
ATOM 2577 C C . PRO B 1 25 ? 2.238 9.531 20.688 1 97.81 25 PRO B C 1
ATOM 2579 O O . PRO B 1 25 ? 1.253 9.391 21.422 1 97.81 25 PRO B O 1
ATOM 2582 N N . THR B 1 26 ? 2.75 10.734 20.422 1 98.12 26 THR B N 1
ATOM 2583 C CA . THR B 1 26 ? 2.135 11.938 20.953 1 98.12 26 THR B CA 1
ATOM 2584 C C . THR B 1 26 ? 0.72 12.117 20.422 1 98.12 26 THR B C 1
ATOM 2586 O O . THR B 1 26 ? -0.206 12.422 21.172 1 98.12 26 THR B O 1
ATOM 2589 N N . ALA B 1 27 ? 0.57 11.93 19.125 1 98.38 27 ALA B N 1
ATOM 2590 C CA . ALA B 1 27 ? -0.759 12.047 18.531 1 98.38 27 ALA B CA 1
ATOM 2591 C C . ALA B 1 27 ? -1.721 11.023 19.125 1 98.38 27 ALA B C 1
ATOM 2593 O O . ALA B 1 27 ? -2.863 11.352 19.453 1 98.38 27 ALA B O 1
ATOM 2594 N N . LYS B 1 28 ? -1.27 9.797 19.281 1 98.38 28 LYS B N 1
ATOM 2595 C CA . LYS B 1 28 ? -2.098 8.742 19.875 1 98.38 28 LYS B CA 1
ATOM 2596 C C . LYS B 1 28 ? -2.492 9.094 21.297 1 98.38 28 LYS B C 1
ATOM 2598 O O . LYS B 1 28 ? -3.646 8.914 21.688 1 98.38 28 LYS B O 1
ATOM 2603 N N . ALA B 1 29 ? -1.543 9.547 22.047 1 98.44 29 ALA B N 1
ATOM 2604 C CA . ALA B 1 29 ? -1.783 9.891 23.453 1 98.44 29 ALA B CA 1
ATOM 2605 C C . ALA B 1 29 ? -2.783 11.039 23.562 1 98.44 29 ALA B C 1
ATOM 2607 O O . ALA B 1 29 ? -3.629 11.047 24.469 1 98.44 29 ALA B O 1
ATOM 2608 N N . VAL B 1 30 ? -2.625 12 22.719 1 98.44 30 VAL B N 1
ATOM 2609 C CA . VAL B 1 30 ? -3.527 13.141 22.719 1 98.44 30 VAL B CA 1
ATOM 2610 C C . VAL B 1 30 ? -4.949 12.688 22.406 1 98.44 30 VAL B C 1
ATOM 2612 O O . VAL B 1 30 ? -5.902 13.086 23.078 1 98.44 30 VAL B O 1
ATOM 2615 N N . LEU B 1 31 ? -5.098 11.875 21.359 1 97.81 31 LEU B N 1
ATOM 2616 C CA . LEU B 1 31 ? -6.414 11.359 21 1 97.81 31 LEU B CA 1
ATOM 2617 C C . LEU B 1 31 ? -7.039 10.586 22.141 1 97.81 31 LEU B C 1
ATOM 2619 O O . LEU B 1 31 ? -8.219 10.766 22.453 1 97.81 31 LEU B O 1
ATOM 2623 N N . ASP B 1 32 ? -6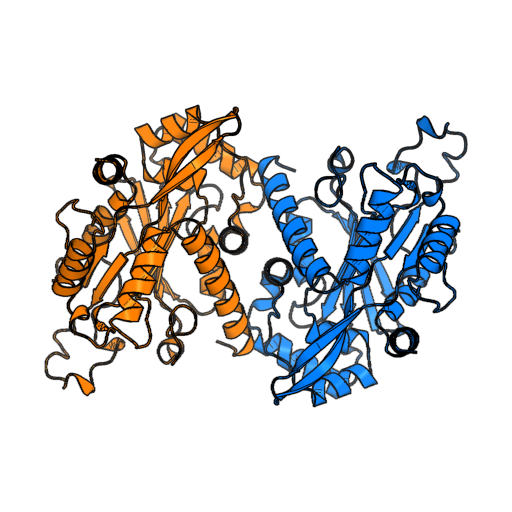.266 9.781 22.797 1 97.06 32 ASP B N 1
ATOM 2624 C CA . ASP B 1 32 ? -6.746 8.992 23.922 1 97.06 32 ASP B CA 1
ATOM 2625 C C . ASP B 1 32 ? -7.156 9.898 25.078 1 97.06 32 ASP B C 1
ATOM 2627 O O . ASP B 1 32 ? -8.188 9.664 25.719 1 97.06 32 ASP B O 1
ATOM 2631 N N . LEU B 1 33 ? -6.328 10.859 25.344 1 97.38 33 LEU B N 1
ATOM 2632 C CA . LEU B 1 33 ? -6.582 11.766 26.469 1 97.38 33 LEU B CA 1
ATOM 2633 C C . LEU B 1 33 ? -7.855 12.57 26.234 1 97.38 33 LEU B C 1
ATOM 2635 O O . LEU B 1 33 ? -8.695 12.68 27.125 1 97.38 33 LEU B O 1
ATOM 2639 N N . VAL B 1 34 ? -7.98 13.148 25.047 1 97.12 34 VAL B N 1
ATOM 2640 C CA . VAL B 1 34 ? -9.156 13.953 24.719 1 97.12 34 VAL B CA 1
ATOM 2641 C C . VAL B 1 34 ? -10.406 13.078 24.766 1 97.12 34 VAL B C 1
ATOM 2643 O O . VAL B 1 34 ? -11.445 13.508 25.281 1 97.12 34 VAL B O 1
ATOM 2646 N N . GLN B 1 35 ? -10.281 11.898 24.234 1 94.81 35 GLN B N 1
ATOM 2647 C CA . GLN B 1 35 ? -11.406 10.977 24.234 1 94.81 35 GLN B CA 1
ATOM 2648 C C . GLN B 1 35 ? -11.805 10.602 25.656 1 94.81 35 GLN B C 1
ATOM 2650 O O . GLN B 1 35 ? -12.984 10.391 25.953 1 94.81 35 GLN B O 1
ATOM 2655 N N . SER B 1 36 ? -10.875 10.453 26.531 1 94.5 36 SER B N 1
ATOM 2656 C CA . SER B 1 36 ? -11.141 10.062 27.922 1 94.5 36 SER B CA 1
ATOM 2657 C C . SER B 1 36 ? -11.922 11.148 28.656 1 94.5 36 SER B C 1
ATOM 2659 O O . SER B 1 36 ? -12.703 10.844 29.562 1 94.5 36 SER B O 1
ATOM 2661 N N . VAL B 1 37 ? -11.711 12.336 28.281 1 93.56 37 VAL B N 1
ATOM 2662 C CA . VAL B 1 37 ? -12.383 13.469 28.922 1 93.56 37 VAL B CA 1
ATOM 2663 C C . VAL B 1 37 ? -13.703 13.766 28.203 1 93.56 37 VAL B C 1
ATOM 2665 O O . VAL B 1 37 ? -14.719 14.008 28.859 1 93.56 37 VAL B O 1
ATOM 2668 N N . ASP B 1 38 ? -13.555 13.75 26.891 1 89.12 38 ASP B N 1
ATOM 2669 C CA . ASP B 1 38 ? -14.734 13.969 26.062 1 89.12 38 ASP B CA 1
ATOM 2670 C C . ASP B 1 38 ? -15.344 12.641 25.625 1 89.12 38 ASP B C 1
ATOM 2672 O O . ASP B 1 38 ? -15.055 12.156 24.531 1 89.12 38 ASP B O 1
ATOM 2676 N N . ASN B 1 39 ? -15.953 11.906 26.281 1 84.12 39 ASN B N 1
ATOM 2677 C CA . ASN B 1 39 ? -16.516 10.578 26.062 1 84.12 39 ASN B CA 1
ATOM 2678 C C . ASN B 1 39 ? -17.531 10.578 24.922 1 84.12 39 ASN B C 1
ATOM 2680 O O . ASN B 1 39 ? -18.547 9.883 25 1 84.12 39 ASN B O 1
ATOM 2684 N N . ASP B 1 40 ? -17.281 11.523 24.031 1 85.69 40 ASP B N 1
ATOM 2685 C CA . ASP B 1 40 ? -18.156 11.602 22.859 1 85.69 40 ASP B CA 1
ATOM 2686 C C . ASP B 1 40 ? -17.391 11.312 21.578 1 85.69 40 ASP B C 1
ATOM 2688 O O . ASP B 1 40 ? -16.234 10.883 21.625 1 85.69 40 ASP B O 1
ATOM 2692 N N . LYS B 1 41 ? -18.047 11.531 20.453 1 88.81 41 LYS B N 1
ATOM 2693 C CA . LYS B 1 41 ? -17.469 11.289 19.125 1 88.81 41 LYS B CA 1
ATOM 2694 C C . LYS B 1 41 ? -16.406 12.32 18.781 1 88.81 41 LYS B C 1
ATOM 2696 O O . LYS B 1 41 ? -16.594 13.516 19 1 88.81 41 LYS B O 1
ATOM 2701 N N . LEU B 1 42 ? -15.312 11.836 18.453 1 94.38 42 LEU B N 1
ATOM 2702 C CA . LEU B 1 42 ? -14.258 12.711 17.953 1 94.38 42 LEU B CA 1
ATOM 2703 C C . LEU B 1 42 ? -14.422 12.984 16.469 1 94.38 42 LEU B C 1
ATOM 2705 O O . LEU B 1 42 ? -14.523 12.047 15.664 1 94.38 42 LEU B O 1
ATOM 2709 N N . VAL B 1 43 ? -14.5 14.25 16.109 1 95.31 43 VAL B N 1
ATOM 2710 C CA . VAL B 1 43 ? -14.656 14.641 14.719 1 95.31 43 VAL B CA 1
ATOM 2711 C C . VAL B 1 43 ? -13.383 15.328 14.227 1 95.31 43 VAL B C 1
ATOM 2713 O O . VAL B 1 43 ? -12.867 16.234 14.891 1 95.31 43 VAL B O 1
ATOM 2716 N N . TYR B 1 44 ? -12.906 14.891 13.117 1 97.56 44 TYR B N 1
ATOM 2717 C CA . TYR B 1 44 ? -11.719 15.508 12.539 1 97.56 44 TYR B CA 1
ATOM 2718 C C . TYR B 1 44 ? -12.094 16.719 11.695 1 97.56 44 TYR B C 1
ATOM 2720 O O . TYR B 1 44 ? -13.094 16.703 10.977 1 97.56 44 TYR B O 1
ATOM 2728 N N . ASP B 1 45 ? -11.273 17.734 11.844 1 97.81 45 ASP B N 1
ATOM 2729 C CA . ASP B 1 45 ? -11.43 18.938 11.031 1 97.81 45 ASP B CA 1
ATOM 2730 C C . ASP B 1 45 ? -10.836 18.75 9.641 1 97.81 45 ASP B C 1
ATOM 2732 O O . ASP B 1 45 ? -11.469 19.062 8.633 1 97.81 45 ASP B O 1
ATOM 2736 N N . HIS B 1 46 ? -9.586 18.328 9.586 1 98.56 46 HIS B N 1
ATOM 2737 C CA . HIS B 1 46 ? -8.938 18.109 8.297 1 98.56 46 HIS B CA 1
ATOM 2738 C C . HIS B 1 46 ? -7.762 17.156 8.43 1 98.56 46 HIS B C 1
ATOM 2740 O O . HIS B 1 46 ? -7.273 16.906 9.531 1 98.56 46 HIS B O 1
ATOM 2746 N N . LEU B 1 47 ? -7.34 16.562 7.336 1 98.81 47 LEU B N 1
ATOM 2747 C CA . LEU B 1 47 ? -6.094 15.828 7.121 1 98.81 47 LEU B CA 1
ATOM 2748 C C . LEU B 1 47 ? -5.129 16.641 6.266 1 98.81 47 LEU B C 1
ATOM 2750 O O . LEU B 1 47 ? -5.555 17.375 5.359 1 98.81 47 LEU B O 1
ATOM 2754 N N . ALA B 1 48 ? -3.826 16.484 6.535 1 98.88 48 ALA B N 1
ATOM 2755 C CA . ALA B 1 48 ? -2.859 17.234 5.742 1 98.88 48 ALA B CA 1
ATOM 2756 C C . ALA B 1 48 ? -1.742 16.328 5.23 1 98.88 48 ALA B C 1
ATOM 2758 O O . ALA B 1 48 ? -1.285 15.438 5.941 1 98.88 48 ALA B O 1
ATOM 2759 N N . PHE B 1 49 ? -1.278 16.641 4.004 1 98.88 49 PHE B N 1
ATOM 2760 C CA . PHE B 1 49 ? -0.21 15.891 3.35 1 98.88 49 PHE B CA 1
ATOM 2761 C C . PHE B 1 49 ? 0.801 16.828 2.715 1 98.88 49 PHE B C 1
ATOM 2763 O O . PHE B 1 49 ? 0.459 17.953 2.342 1 98.88 49 PHE B O 1
ATOM 2770 N N . ARG B 1 50 ? 2.023 16.359 2.604 1 98.88 50 ARG B N 1
ATOM 2771 C CA . ARG B 1 50 ? 3.098 17.047 1.902 1 98.88 50 ARG B CA 1
ATOM 2772 C C . ARG B 1 50 ? 3.545 16.266 0.672 1 98.88 50 ARG B C 1
ATOM 2774 O O . ARG B 1 50 ? 3.51 15.039 0.667 1 98.88 50 ARG B O 1
ATOM 2781 N N . THR B 1 51 ? 3.926 17.031 -0.415 1 98.88 51 THR B N 1
ATOM 2782 C CA . THR B 1 51 ? 4.375 16.375 -1.64 1 98.88 51 THR B CA 1
ATOM 2783 C C . THR B 1 51 ? 5.473 17.203 -2.316 1 98.88 51 THR B C 1
ATOM 2785 O O . THR B 1 51 ? 5.773 18.312 -1.887 1 98.88 51 THR B O 1
ATOM 2788 N N . PHE B 1 52 ? 6.145 16.609 -3.318 1 98.75 52 PHE B N 1
ATOM 2789 C CA . PHE B 1 52 ? 7.117 17.281 -4.172 1 98.75 52 PHE B CA 1
ATOM 2790 C C . PHE B 1 52 ? 6.484 17.688 -5.492 1 98.75 52 PHE B C 1
ATOM 2792 O O . PHE B 1 52 ? 6.086 16.844 -6.293 1 98.75 52 PHE B O 1
ATOM 2799 N N . GLY B 1 53 ? 6.367 18.984 -5.695 1 98.5 53 GLY B N 1
ATOM 2800 C CA . GLY B 1 53 ? 5.805 19.469 -6.945 1 98.5 53 GLY B CA 1
ATOM 2801 C C . GLY B 1 53 ? 6.715 19.25 -8.133 1 98.5 53 GLY B C 1
ATOM 2802 O O . GLY B 1 53 ? 7.16 20.219 -8.766 1 98.5 53 GLY B O 1
ATOM 2803 N N . VAL B 1 54 ? 6.973 17.969 -8.461 1 98 54 VAL B N 1
ATOM 2804 C CA . VAL B 1 54 ? 7.832 17.656 -9.594 1 98 54 VAL B CA 1
ATOM 2805 C C . VAL B 1 54 ? 7.48 16.266 -10.133 1 98 54 VAL B C 1
ATOM 2807 O O . VAL B 1 54 ? 7.121 15.367 -9.359 1 98 54 VAL B O 1
ATOM 2810 N N . ASN B 1 55 ? 7.48 16.062 -11.477 1 95.06 55 ASN B N 1
ATOM 2811 C CA . ASN B 1 55 ? 7.383 14.766 -12.141 1 95.06 55 ASN B CA 1
ATOM 2812 C C . ASN B 1 55 ? 6.117 14.016 -11.727 1 95.06 55 ASN B C 1
ATOM 2814 O O . ASN B 1 55 ? 6.145 12.797 -11.555 1 95.06 55 ASN B O 1
ATOM 2818 N N . GLY B 1 56 ? 5.043 14.75 -11.453 1 96.56 56 GLY B N 1
ATOM 2819 C CA . GLY B 1 56 ? 3.779 14.109 -11.133 1 96.56 56 GLY B CA 1
ATOM 2820 C C . GLY B 1 56 ? 3.65 13.742 -9.664 1 96.56 56 GLY B C 1
ATOM 2821 O O . GLY B 1 56 ? 2.643 13.164 -9.25 1 96.56 56 GLY B O 1
ATOM 2822 N N . TYR B 1 57 ? 4.625 14.086 -8.789 1 97.81 57 TYR B N 1
ATOM 2823 C CA . TYR B 1 57 ? 4.633 13.719 -7.375 1 97.81 57 TYR B CA 1
ATOM 2824 C C . TYR B 1 57 ? 4.051 14.836 -6.52 1 97.81 57 TYR B C 1
ATOM 2826 O O . TYR B 1 57 ? 4.117 14.789 -5.289 1 97.81 57 TYR B O 1
ATOM 2834 N N . GLY B 1 58 ? 3.531 15.852 -7.117 1 98.38 58 GLY B N 1
ATOM 2835 C CA . GLY B 1 58 ? 2.92 16.953 -6.387 1 98.38 58 GLY B CA 1
ATOM 2836 C C . GLY B 1 58 ? 1.531 16.625 -5.871 1 98.38 58 GLY B C 1
ATOM 2837 O O . GLY B 1 58 ? 1.243 15.477 -5.531 1 98.38 58 GLY B O 1
ATOM 2838 N N . ILE B 1 59 ? 0.687 17.609 -5.742 1 98.75 59 ILE B N 1
ATOM 2839 C CA . ILE B 1 59 ? -0.653 17.531 -5.172 1 98.75 59 ILE B CA 1
ATOM 2840 C C . ILE B 1 59 ? -1.455 16.453 -5.891 1 98.75 59 ILE B C 1
ATOM 2842 O O . ILE B 1 59 ? -2.213 15.711 -5.262 1 98.75 59 ILE B O 1
ATOM 2846 N N . GLU B 1 60 ? -1.248 16.25 -7.145 1 97.38 60 GLU B N 1
ATOM 2847 C CA . GLU B 1 60 ? -2.037 15.312 -7.945 1 97.38 60 GLU B CA 1
ATOM 2848 C C . GLU B 1 60 ? -1.76 13.867 -7.547 1 97.38 60 GLU B C 1
ATOM 2850 O O . GLU B 1 60 ? -2.594 12.984 -7.762 1 97.38 60 GLU B O 1
ATOM 2855 N N . SER B 1 61 ? -0.594 13.625 -6.941 1 97.62 61 SER B N 1
ATOM 2856 C CA . SER B 1 61 ? -0.214 12.266 -6.566 1 97.62 61 SER B CA 1
ATOM 2857 C C . SER B 1 61 ? -1.128 11.719 -5.477 1 97.62 61 SER B C 1
ATOM 2859 O O . SER B 1 61 ? -1.219 10.5 -5.285 1 97.62 61 SER B O 1
ATOM 2861 N N . LEU B 1 62 ? -1.864 12.617 -4.781 1 98.38 62 LEU B N 1
ATOM 2862 C CA . LEU B 1 62 ? -2.762 12.188 -3.711 1 98.38 62 LEU B CA 1
ATOM 2863 C C . LEU B 1 62 ? -4.191 12.648 -3.986 1 98.38 62 LEU B C 1
ATOM 2865 O O . LEU B 1 62 ? -5.148 11.992 -3.57 1 98.38 62 LEU B O 1
ATOM 2869 N N . ALA B 1 63 ? -4.316 13.766 -4.684 1 98.56 63 ALA B N 1
ATOM 2870 C CA . ALA B 1 63 ? -5.613 14.422 -4.855 1 98.56 63 ALA B CA 1
ATOM 2871 C C . ALA B 1 63 ? -6.59 13.516 -5.602 1 98.56 63 ALA B C 1
ATOM 2873 O O . ALA B 1 63 ? -7.793 13.539 -5.332 1 98.56 63 ALA B O 1
ATOM 2874 N N . GLY B 1 64 ? -6.074 12.75 -6.543 1 97.56 64 GLY B N 1
ATOM 2875 C CA . GLY B 1 64 ? -6.922 11.898 -7.363 1 97.56 64 GLY B CA 1
ATOM 2876 C C . GLY B 1 64 ? -7.766 10.938 -6.547 1 97.56 64 GLY B C 1
ATOM 2877 O O . GLY B 1 64 ? -8.938 10.703 -6.867 1 97.56 64 GLY B O 1
ATOM 2878 N N . PHE B 1 65 ? -7.203 10.398 -5.504 1 98.06 65 PHE B N 1
ATOM 2879 C CA . PHE B 1 65 ? -7.902 9.453 -4.645 1 98.06 65 PHE B CA 1
ATOM 2880 C C . PHE B 1 65 ? -9.109 10.109 -3.982 1 98.06 65 PHE B C 1
ATOM 2882 O O . PHE B 1 65 ? -10.188 9.516 -3.908 1 98.06 65 PHE B O 1
ATOM 2889 N N . PHE B 1 66 ? -8.969 11.32 -3.506 1 98.06 66 PHE B N 1
ATOM 2890 C CA . PHE B 1 66 ? -10.047 12.047 -2.842 1 98.06 66 PHE B CA 1
ATOM 2891 C C . PHE B 1 66 ? -11.078 12.523 -3.854 1 98.06 66 PHE B C 1
ATOM 2893 O O . PHE B 1 66 ? -12.281 12.438 -3.607 1 98.06 66 PHE B O 1
ATOM 2900 N N . LEU B 1 67 ? -10.578 13.016 -4.992 1 97.81 67 LEU B N 1
ATOM 2901 C CA . LEU B 1 67 ? -11.484 13.477 -6.039 1 97.81 67 LEU B CA 1
ATOM 2902 C C . LEU B 1 67 ? -12.367 12.336 -6.539 1 97.81 67 LEU B C 1
ATOM 2904 O O . LEU B 1 67 ? -13.562 12.523 -6.773 1 97.81 67 LEU B O 1
ATOM 2908 N N . ASP B 1 68 ? -11.828 11.172 -6.641 1 96.25 68 ASP B N 1
ATOM 2909 C CA . ASP B 1 68 ? -12.555 9.984 -7.082 1 96.25 68 ASP B CA 1
ATOM 2910 C C . ASP B 1 68 ? -13.625 9.594 -6.066 1 96.25 68 ASP B C 1
ATOM 2912 O O . ASP B 1 68 ? -14.523 8.805 -6.379 1 96.25 68 ASP B O 1
ATOM 2916 N N . ASN B 1 69 ? -13.461 10.117 -4.898 1 95.19 69 ASN B N 1
ATOM 2917 C CA . ASN B 1 69 ? -14.406 9.758 -3.848 1 95.19 69 ASN B CA 1
ATOM 2918 C C . ASN B 1 69 ? -15.273 10.945 -3.445 1 95.19 69 ASN B C 1
ATOM 2920 O O . ASN B 1 69 ? -15.703 11.047 -2.297 1 95.19 69 ASN B O 1
ATOM 2924 N N . GLY B 1 70 ? -15.438 11.883 -4.336 1 94.88 70 GLY B N 1
ATOM 2925 C CA . GLY B 1 70 ? -16.484 12.891 -4.227 1 94.88 70 GLY B CA 1
ATOM 2926 C C . GLY B 1 70 ? -15.984 14.211 -3.666 1 94.88 70 GLY B C 1
ATOM 2927 O O . GLY B 1 70 ? -16.75 15.164 -3.533 1 94.88 70 GLY B O 1
ATOM 2928 N N . TYR B 1 71 ? -14.727 14.273 -3.336 1 97.06 71 TYR B N 1
ATOM 2929 C CA . TYR B 1 71 ? -14.172 15.539 -2.857 1 97.06 71 TYR B CA 1
ATOM 2930 C C . TYR B 1 71 ? -14.109 16.562 -3.984 1 97.06 71 TYR B C 1
ATOM 2932 O O . TYR B 1 71 ? -14.016 16.203 -5.16 1 97.06 71 TYR B O 1
ATOM 2940 N N . THR B 1 72 ? -14.156 17.844 -3.588 1 97.75 72 THR B N 1
ATOM 2941 C CA . THR B 1 72 ? -14.078 18.938 -4.543 1 97.75 72 THR B CA 1
ATOM 2942 C C . THR B 1 72 ? -12.906 19.859 -4.227 1 97.75 72 THR B C 1
ATOM 2944 O O . THR B 1 72 ? -12.75 20.297 -3.086 1 97.75 72 THR B O 1
ATOM 2947 N N . GLN B 1 73 ? -12.109 20.141 -5.242 1 98.38 73 GLN B N 1
ATOM 2948 C CA . GLN B 1 73 ? -10.984 21.047 -5.07 1 98.38 73 GLN B CA 1
ATOM 2949 C C . GLN B 1 73 ? -11.469 22.484 -4.828 1 98.38 73 GLN B C 1
ATOM 2951 O O . GLN B 1 73 ? -12.391 22.953 -5.5 1 98.38 73 GLN B O 1
ATOM 2956 N N . ARG B 1 74 ? -10.867 23.125 -3.887 1 97.88 74 ARG B N 1
ATOM 2957 C CA . ARG B 1 74 ? -11.211 24.5 -3.537 1 97.88 74 ARG B CA 1
ATOM 2958 C C . ARG B 1 74 ? -10.031 25.438 -3.74 1 97.88 74 ARG B C 1
ATOM 2960 O O . ARG B 1 74 ? -9.242 25.266 -4.676 1 97.88 74 ARG B O 1
ATOM 2967 N N . ASP B 1 75 ? -9.898 26.469 -3.053 1 96.38 75 ASP B N 1
ATOM 2968 C CA . ASP B 1 75 ? -8.977 27.562 -3.309 1 96.38 75 ASP B CA 1
ATOM 2969 C C . ASP B 1 75 ? -7.531 27.125 -3.139 1 96.38 75 ASP B C 1
ATOM 2971 O O . ASP B 1 75 ? -7.23 26.266 -2.297 1 96.38 75 ASP B O 1
ATOM 2975 N N . GLU B 1 76 ? -6.703 27.734 -3.914 1 97.88 76 GLU B N 1
ATOM 2976 C CA . GLU B 1 76 ? -5.258 27.562 -3.771 1 97.88 76 GLU B CA 1
ATOM 2977 C C . GLU B 1 76 ? -4.707 28.469 -2.674 1 97.88 76 GLU B C 1
ATOM 2979 O O . GLU B 1 76 ? -5.176 29.594 -2.5 1 97.88 76 GLU B O 1
ATOM 2984 N N . LEU B 1 77 ? -3.764 27.969 -1.922 1 97.88 77 LEU B N 1
ATOM 2985 C CA . LEU B 1 77 ? -2.953 28.75 -0.996 1 97.88 77 LEU B CA 1
ATOM 2986 C C . LEU B 1 77 ? -1.498 28.797 -1.448 1 97.88 77 LEU B C 1
ATOM 2988 O O . LEU B 1 77 ? -0.961 27.797 -1.925 1 97.88 77 LEU B O 1
ATOM 2992 N N . LYS B 1 78 ? -0.939 29.953 -1.271 1 97.88 78 LYS B N 1
ATOM 2993 C CA . LYS B 1 78 ? 0.461 30.141 -1.64 1 97.88 78 LYS B CA 1
ATOM 2994 C C . LYS B 1 78 ? 1.301 30.531 -0.43 1 97.88 78 LYS B C 1
ATOM 2996 O O . LYS B 1 78 ? 0.845 31.297 0.424 1 97.88 78 LYS B O 1
ATOM 3001 N N . PHE B 1 79 ? 2.453 29.953 -0.365 1 97.38 79 PHE B N 1
ATOM 3002 C CA . PHE B 1 79 ? 3.428 30.219 0.684 1 97.38 79 PHE B CA 1
ATOM 3003 C C . PHE B 1 79 ? 4.781 30.578 0.084 1 97.38 79 PHE B C 1
ATO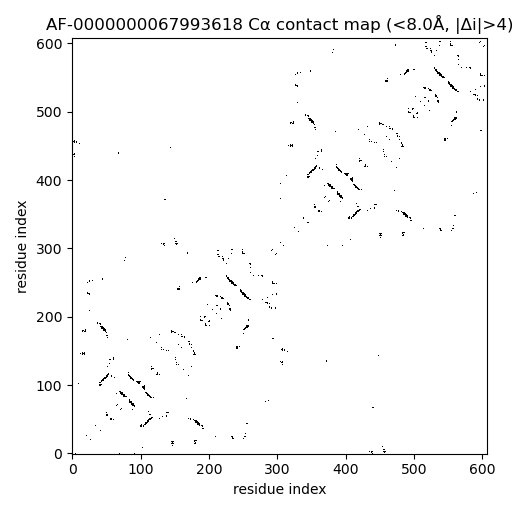M 3005 O O . PHE B 1 79 ? 5.73 29.797 0.18 1 97.38 79 PHE B O 1
ATOM 3012 N N . PRO B 1 80 ? 4.922 31.766 -0.453 1 96.25 80 PRO B N 1
ATOM 3013 C CA . PRO B 1 80 ? 6.133 32.125 -1.193 1 96.25 80 PRO B CA 1
ATOM 3014 C C . PRO B 1 80 ? 7.402 32 -0.349 1 96.25 80 PRO B C 1
ATOM 3016 O O . PRO B 1 80 ? 8.445 31.578 -0.854 1 96.25 80 PRO B O 1
ATOM 3019 N N . GLY B 1 81 ? 7.363 32.406 0.889 1 95 81 GLY B N 1
ATOM 3020 C CA . GLY B 1 81 ? 8.531 32.312 1.751 1 95 81 GLY B CA 1
ATOM 3021 C C . GLY B 1 81 ? 9.086 30.891 1.845 1 95 81 GLY B C 1
ATOM 3022 O O . GLY B 1 81 ? 10.305 30.703 1.885 1 95 81 GLY B O 1
ATOM 3023 N N . LYS B 1 82 ? 8.281 29.906 1.868 1 96.5 82 LYS B N 1
ATOM 3024 C CA . LYS B 1 82 ? 8.688 28.516 2.01 1 96.5 82 LYS B CA 1
ATOM 3025 C C . LYS B 1 82 ? 8.703 27.812 0.66 1 96.5 82 LYS B C 1
ATOM 3027 O O . LYS B 1 82 ? 9.102 26.641 0.567 1 96.5 82 LYS B O 1
ATOM 3032 N N . LYS B 1 83 ? 8.289 28.547 -0.362 1 98.19 83 LYS B N 1
ATOM 3033 C CA . LYS B 1 83 ? 8.219 28.016 -1.718 1 98.19 83 LYS B CA 1
ATOM 3034 C C . LYS B 1 83 ? 7.273 26.828 -1.791 1 98.19 83 LYS B C 1
ATOM 3036 O O . LYS B 1 83 ? 7.641 25.766 -2.305 1 98.19 83 LYS B O 1
ATOM 3041 N N . LEU B 1 84 ? 6.082 27.031 -1.211 1 98.62 84 LEU B N 1
ATOM 3042 C CA . LEU B 1 84 ? 5.039 26.016 -1.218 1 98.62 84 LEU B CA 1
ATOM 3043 C C . LEU B 1 84 ? 3.756 26.547 -1.842 1 98.62 84 LEU B C 1
ATOM 3045 O O . LEU B 1 84 ? 3.527 27.766 -1.855 1 98.62 84 LEU B O 1
ATOM 3049 N N . ARG B 1 85 ? 2.977 25.719 -2.338 1 98.56 85 ARG B N 1
ATOM 3050 C CA . ARG B 1 85 ? 1.566 25.953 -2.625 1 98.56 85 ARG B CA 1
ATOM 3051 C C . ARG B 1 85 ? 0.706 24.797 -2.145 1 98.56 85 ARG B C 1
ATOM 3053 O O . ARG B 1 85 ? 1.222 23.703 -1.857 1 98.56 85 ARG B O 1
ATOM 3060 N N . ALA B 1 86 ? -0.572 25.047 -1.966 1 98.69 86 ALA B N 1
ATOM 3061 C CA . ALA B 1 86 ? -1.472 24 -1.479 1 98.69 86 ALA B CA 1
ATOM 3062 C C . ALA B 1 86 ? -2.885 24.203 -2.021 1 98.69 86 ALA B C 1
ATOM 3064 O O . ALA B 1 86 ? -3.268 25.312 -2.381 1 98.69 86 ALA B O 1
ATOM 3065 N N . PHE B 1 87 ? -3.588 23.156 -2.227 1 98.69 87 PHE B N 1
ATOM 3066 C CA . PHE B 1 87 ? -5.039 23.156 -2.361 1 98.69 87 PHE B CA 1
ATOM 3067 C C . PHE B 1 87 ? -5.699 22.469 -1.179 1 98.69 87 PHE B C 1
ATOM 3069 O O . PHE B 1 87 ? -5.09 21.609 -0.536 1 98.69 87 PHE B O 1
ATOM 3076 N N . TRP B 1 88 ? -6.891 22.906 -0.822 1 98.31 88 TRP B N 1
ATOM 3077 C CA . TRP B 1 88 ? -7.703 22.078 0.075 1 98.31 88 TRP B CA 1
ATOM 3078 C C . TRP B 1 88 ? -8.93 21.547 -0.646 1 98.31 88 TRP B C 1
ATOM 3080 O O . TRP B 1 88 ? -9.297 22.031 -1.72 1 98.31 88 TRP B O 1
ATOM 3090 N N . PHE B 1 89 ? -9.453 20.422 -0.219 1 98.56 89 PHE B N 1
ATOM 3091 C CA . PHE B 1 89 ? -10.531 19.656 -0.834 1 98.56 89 PHE B CA 1
ATOM 3092 C C . PHE B 1 89 ? -11.68 19.453 0.148 1 98.56 89 PHE B C 1
ATOM 3094 O O . PHE B 1 89 ? -11.477 18.969 1.259 1 98.56 89 PHE B O 1
ATOM 3101 N N . ALA B 1 90 ? -12.875 19.875 -0.281 1 97.25 90 ALA B N 1
ATOM 3102 C CA . ALA B 1 90 ? -14.07 19.75 0.549 1 97.25 90 ALA B CA 1
ATOM 3103 C C . ALA B 1 90 ? -14.688 18.359 0.423 1 97.25 90 ALA B C 1
ATOM 3105 O O . ALA B 1 90 ? -14.742 17.797 -0.673 1 97.25 90 ALA B O 1
ATOM 3106 N N . PRO B 1 91 ? -15.07 17.766 1.572 1 95.31 91 PRO B N 1
ATOM 3107 C CA . PRO B 1 91 ? -15.766 16.469 1.483 1 95.31 91 PRO B CA 1
ATOM 3108 C C . PRO B 1 91 ? -17.141 16.578 0.816 1 95.31 91 PRO B C 1
ATOM 3110 O O . PRO B 1 91 ? -17.672 17.688 0.668 1 95.31 91 PRO B O 1
ATOM 3113 N N . PRO B 1 92 ? -17.656 15.453 0.396 1 91.56 92 PRO B N 1
ATOM 3114 C CA . PRO B 1 92 ? -19 15.492 -0.173 1 91.56 92 PRO B CA 1
ATOM 3115 C C . PRO B 1 92 ? -20.047 15.992 0.818 1 91.56 92 PRO B C 1
ATOM 3117 O O . PRO B 1 92 ? -19.953 15.719 2.016 1 91.56 92 PRO B O 1
ATOM 3120 N N . ALA B 1 93 ? -21.031 16.625 0.398 1 79.56 93 ALA B N 1
ATOM 3121 C CA . ALA B 1 93 ? -22.031 17.328 1.211 1 79.56 93 ALA B CA 1
ATOM 3122 C C . ALA B 1 93 ? -22.766 16.359 2.135 1 79.56 93 ALA B C 1
ATOM 3124 O O . ALA B 1 93 ? -23.078 16.703 3.275 1 79.56 93 ALA B O 1
ATOM 3125 N N . ASP B 1 94 ? -22.969 15.211 1.703 1 74 94 ASP B N 1
ATOM 3126 C CA . ASP B 1 94 ? -23.781 14.281 2.486 1 74 94 ASP B CA 1
ATOM 3127 C C . ASP B 1 94 ? -22.922 13.547 3.518 1 74 94 ASP B C 1
ATOM 3129 O O . ASP B 1 94 ? -23.438 12.781 4.332 1 74 94 ASP B O 1
ATOM 3133 N N . SER B 1 95 ? -21.719 13.891 3.619 1 71 95 SER B N 1
ATOM 3134 C CA . SER B 1 95 ? -20.828 13.156 4.496 1 71 95 SER B CA 1
ATOM 3135 C C . SER B 1 95 ? -20.781 13.773 5.891 1 71 95 SER B C 1
ATOM 3137 O O . SER B 1 95 ? -20.25 13.164 6.824 1 71 95 SER B O 1
ATOM 3139 N N . SER B 1 96 ? -21.297 14.836 6.023 1 62.62 96 SER B N 1
ATOM 3140 C CA . SER B 1 96 ? -21.219 15.578 7.281 1 62.62 96 SER B CA 1
ATOM 3141 C C . SER B 1 96 ? -22.156 14.984 8.328 1 62.62 96 SER B C 1
ATOM 3143 O O . SER B 1 96 ? -22.016 15.266 9.523 1 62.62 96 SER B O 1
ATOM 3145 N N . SER B 1 97 ? -22.875 14.141 7.883 1 61.28 97 SER B N 1
ATOM 3146 C CA . SER B 1 97 ? -23.891 13.641 8.789 1 61.28 97 SER B CA 1
ATOM 3147 C C . SER B 1 97 ? -23.5 12.297 9.383 1 61.28 97 SER B C 1
ATOM 3149 O O . SER B 1 97 ? -24.297 11.672 10.102 1 61.28 97 SER B O 1
ATOM 3151 N N . GLY B 1 98 ? -22.328 12.023 9.211 1 66.19 98 GLY B N 1
ATOM 3152 C CA . GLY B 1 98 ? -21.969 10.719 9.75 1 66.19 98 GLY B CA 1
ATOM 3153 C C . GLY B 1 98 ? -22 10.68 11.266 1 66.19 98 GLY B C 1
ATOM 3154 O O . GLY B 1 98 ? -21.734 11.68 11.93 1 66.19 98 GLY B O 1
ATOM 3155 N N . THR B 1 99 ? -22.484 9.641 11.844 1 74.62 99 THR B N 1
ATOM 3156 C CA . THR B 1 99 ? -22.656 9.492 13.281 1 74.62 99 THR B CA 1
ATOM 3157 C C . THR B 1 99 ? -21.469 8.781 13.898 1 74.62 99 THR B C 1
ATOM 3159 O O . THR B 1 99 ? -21.391 8.625 15.125 1 74.62 99 THR B O 1
ATOM 3162 N N . GLY B 1 100 ? -20.5 8.547 13.148 1 86.81 100 GLY B N 1
ATOM 3163 C CA . GLY B 1 100 ? -19.359 7.824 13.68 1 86.81 100 GLY B CA 1
ATOM 3164 C C . GLY B 1 100 ? -18.266 8.742 14.203 1 86.81 100 GLY B C 1
ATOM 3165 O O . GLY B 1 100 ? -18.453 9.953 14.289 1 86.81 100 GLY B O 1
ATOM 3166 N N . SER B 1 101 ? -17.203 8.148 14.734 1 92.5 101 SER B N 1
ATOM 3167 C CA . SER B 1 101 ? -16.047 8.867 15.266 1 92.5 101 SER B CA 1
ATOM 3168 C C . SER B 1 101 ? -14.828 8.719 14.352 1 92.5 101 SER B C 1
ATOM 3170 O O . SER B 1 101 ? -14.727 7.742 13.602 1 92.5 101 SER B O 1
ATOM 3172 N N . GLY B 1 102 ? -13.969 9.734 14.461 1 93.75 102 GLY B N 1
ATOM 3173 C CA . GLY B 1 102 ? -12.742 9.664 13.688 1 93.75 102 GLY B CA 1
ATOM 3174 C C . GLY B 1 102 ? -12.977 9.461 12.203 1 93.75 102 GLY B C 1
ATOM 3175 O O . GLY B 1 102 ? -13.766 10.188 11.594 1 93.75 102 GLY B O 1
ATOM 3176 N N . MET B 1 103 ? -12.352 8.43 11.609 1 95.19 103 MET B N 1
ATOM 3177 C CA . MET B 1 103 ? -12.438 8.188 10.172 1 95.19 103 MET B CA 1
ATOM 3178 C C . MET B 1 103 ? -13.781 7.562 9.805 1 95.19 103 MET B C 1
ATOM 3180 O O . MET B 1 103 ? -14.117 7.445 8.625 1 95.19 103 MET B O 1
ATOM 3184 N N . ARG B 1 104 ? -14.617 7.277 10.797 1 92.69 104 ARG B N 1
ATOM 3185 C CA . ARG B 1 104 ? -15.945 6.727 10.57 1 92.69 104 ARG B CA 1
ATOM 3186 C C . ARG B 1 104 ? -17.031 7.777 10.82 1 92.69 104 ARG B C 1
ATOM 3188 O O . ARG B 1 104 ? -18.219 7.5 10.664 1 92.69 104 ARG B O 1
ATOM 3195 N N . GLY B 1 105 ? -16.594 8.945 11.219 1 92.81 105 GLY B N 1
ATOM 3196 C CA . GLY B 1 105 ? -17.484 10.078 11.398 1 92.81 105 GLY B CA 1
ATOM 3197 C C . GLY B 1 105 ? -17.578 10.969 10.18 1 92.81 105 GLY B C 1
ATOM 3198 O O . GLY B 1 105 ? -17.344 10.523 9.055 1 92.81 105 GLY B O 1
ATOM 3199 N N . PRO B 1 106 ? -18.062 12.195 10.367 1 93.56 106 PRO B N 1
ATOM 3200 C CA . PRO B 1 106 ? -18.062 13.141 9.25 1 93.56 106 PRO B CA 1
ATOM 3201 C C . PRO B 1 106 ? -16.703 13.242 8.562 1 93.56 106 PRO B C 1
ATOM 3203 O O . PRO B 1 106 ? -15.672 13.305 9.234 1 93.56 106 PRO B O 1
ATOM 3206 N N . LEU B 1 107 ? -16.672 13.234 7.281 1 95.31 107 LEU B N 1
ATOM 3207 C CA . LEU B 1 107 ? -15.422 13.266 6.535 1 95.31 107 LEU B CA 1
ATOM 3208 C C . LEU B 1 107 ? -14.734 14.617 6.695 1 95.31 107 LEU B C 1
ATOM 3210 O O . LEU B 1 107 ? -15.383 15.664 6.602 1 95.31 107 LEU B O 1
ATOM 3214 N N . PRO B 1 108 ? -13.516 14.586 6.965 1 96.75 108 PRO B N 1
ATOM 3215 C CA . PRO B 1 108 ? -12.75 15.828 7.148 1 96.75 108 PRO B CA 1
ATOM 3216 C C . PRO B 1 108 ? -12.383 16.5 5.824 1 96.75 108 PRO B C 1
ATOM 3218 O O . PRO B 1 108 ? -12.422 15.852 4.773 1 96.75 108 PRO B O 1
ATOM 3221 N N . ARG B 1 109 ? -12.055 17.812 5.93 1 97.5 109 ARG B N 1
ATOM 3222 C CA . ARG B 1 109 ? -11.375 18.469 4.816 1 97.5 109 ARG B CA 1
ATOM 3223 C C . ARG B 1 109 ? -10 17.844 4.57 1 97.5 109 ARG B C 1
ATOM 3225 O O . ARG B 1 109 ? -9.461 17.172 5.449 1 97.5 109 ARG B O 1
ATOM 3232 N N . VAL B 1 110 ? -9.484 18.031 3.367 1 98.62 110 VAL B N 1
ATOM 3233 C CA . VAL B 1 110 ? -8.148 17.531 3.039 1 98.62 110 VAL B CA 1
ATOM 3234 C C . VAL B 1 110 ? -7.289 18.688 2.527 1 98.62 110 VAL B C 1
ATOM 3236 O O . VAL B 1 110 ? -7.734 19.484 1.694 1 98.62 110 VAL B O 1
ATOM 3239 N N . PHE B 1 111 ? -6.125 18.828 3.111 1 98.81 111 PHE B N 1
ATOM 3240 C CA . PHE B 1 111 ? -5.133 19.828 2.736 1 98.81 111 PHE B CA 1
ATOM 3241 C C . PHE B 1 111 ? -3.889 19.172 2.158 1 98.81 111 PHE B C 1
ATOM 3243 O O . PHE B 1 111 ? -3.227 18.375 2.836 1 98.81 111 PHE B O 1
ATOM 3250 N N . ILE B 1 112 ? -3.582 19.406 0.881 1 98.88 112 ILE B N 1
ATOM 3251 C CA . ILE B 1 112 ? -2.393 18.844 0.255 1 98.88 112 ILE B CA 1
ATOM 3252 C C . ILE B 1 112 ? -1.489 19.953 -0.25 1 98.88 112 ILE B C 1
ATOM 3254 O O . ILE B 1 112 ? -1.908 20.781 -1.066 1 98.88 112 ILE B O 1
ATOM 3258 N N . SER B 1 113 ? -0.279 19.984 0.249 1 98.88 113 SER B N 1
ATOM 3259 C CA . SER B 1 113 ? 0.702 20.984 -0.167 1 98.88 113 SER B CA 1
ATOM 3260 C C . SER B 1 113 ? 1.812 20.344 -1.002 1 98.88 113 SER B C 1
ATOM 3262 O O . SER B 1 113 ? 1.98 19.125 -0.998 1 98.88 113 SER B O 1
ATOM 3264 N N . GLU B 1 114 ? 2.51 21.188 -1.771 1 98.88 114 GLU B N 1
ATOM 3265 C CA . GLU B 1 114 ? 3.67 20.719 -2.527 1 98.88 114 GLU B CA 1
ATOM 3266 C C . GLU B 1 114 ? 4.793 21.766 -2.5 1 98.88 114 GLU B C 1
ATOM 3268 O O . GLU B 1 114 ? 4.539 22.969 -2.48 1 98.88 114 GLU B O 1
ATOM 3273 N N . LEU B 1 115 ? 5.949 21.266 -2.459 1 98.88 115 LEU B N 1
ATOM 3274 C CA . LEU B 1 115 ? 7.129 22.094 -2.65 1 98.88 115 LEU B CA 1
ATOM 3275 C C . LEU B 1 115 ? 7.262 22.516 -4.109 1 98.88 115 LEU B C 1
ATOM 3277 O O . LEU B 1 115 ? 7.152 21.688 -5.016 1 98.88 115 LEU B O 1
ATOM 3281 N N . LEU B 1 116 ? 7.402 23.812 -4.312 1 98.81 116 LEU B N 1
ATOM 3282 C CA . LEU B 1 116 ? 7.746 24.281 -5.648 1 98.81 116 LEU B CA 1
ATOM 3283 C C . LEU B 1 116 ? 9.219 24.016 -5.953 1 98.81 116 LEU B C 1
ATOM 3285 O O . LEU B 1 116 ? 10.047 24.922 -5.863 1 98.81 116 LEU B O 1
ATOM 3289 N N . VAL B 1 117 ? 9.523 22.844 -6.422 1 98.81 117 VAL B N 1
ATOM 3290 C CA . VAL B 1 117 ? 10.883 22.312 -6.52 1 98.81 117 VAL B CA 1
ATOM 3291 C C . VAL B 1 117 ? 11.711 23.172 -7.461 1 98.81 117 VAL B C 1
ATOM 3293 O O . VAL B 1 117 ? 12.914 23.359 -7.246 1 98.81 117 VAL B O 1
ATOM 3296 N N . ASP B 1 118 ? 11.102 23.688 -8.492 1 98.38 118 ASP B N 1
ATOM 3297 C CA . ASP B 1 118 ? 11.828 24.484 -9.492 1 98.38 118 ASP B CA 1
ATOM 3298 C C . ASP B 1 118 ? 12.336 25.797 -8.898 1 98.38 118 ASP B C 1
ATOM 3300 O O . ASP B 1 118 ? 13.18 26.453 -9.492 1 98.38 118 ASP B O 1
ATOM 3304 N N . GLN B 1 119 ? 11.844 26.172 -7.781 1 98.56 119 GLN B N 1
ATOM 3305 C CA . GLN B 1 119 ? 12.258 27.406 -7.141 1 98.56 119 GLN B CA 1
ATOM 3306 C C . GLN B 1 119 ? 13.367 27.156 -6.125 1 98.56 119 GLN B C 1
ATOM 3308 O O . GLN B 1 119 ? 13.906 28.109 -5.539 1 98.56 119 GLN B O 1
ATOM 3313 N N . MET B 1 120 ? 13.781 25.938 -5.914 1 98.69 120 MET B N 1
ATOM 3314 C CA . MET B 1 120 ? 14.859 25.594 -4.988 1 98.69 120 MET B CA 1
ATOM 3315 C C . MET B 1 120 ? 16.219 25.719 -5.676 1 98.69 120 MET B C 1
ATOM 3317 O O . MET B 1 120 ? 16.297 25.953 -6.883 1 98.69 120 MET B O 1
ATOM 3321 N N . SER B 1 121 ? 17.281 25.625 -4.906 1 98.62 121 SER B N 1
ATOM 3322 C CA . SER B 1 121 ? 18.625 25.594 -5.473 1 98.62 121 SER B CA 1
ATOM 3323 C C . SER B 1 121 ? 18.797 24.422 -6.43 1 98.62 121 SER B C 1
ATOM 3325 O O . SER B 1 121 ? 18.094 23.406 -6.32 1 98.62 121 SER B O 1
ATOM 3327 N N . PRO B 1 122 ? 19.688 24.5 -7.375 1 98.44 122 PRO B N 1
ATOM 3328 C CA . PRO B 1 122 ? 19.938 23.391 -8.305 1 98.44 122 PRO B CA 1
ATOM 3329 C C . PRO B 1 122 ? 20.281 22.094 -7.586 1 98.44 122 PRO B C 1
ATOM 3331 O O . PRO B 1 122 ? 19.859 21.016 -8.023 1 98.44 122 PRO B O 1
ATOM 3334 N N . GLN B 1 123 ? 21.031 22.188 -6.539 1 98.12 123 GLN B N 1
ATOM 3335 C CA . GLN B 1 123 ? 21.406 21 -5.785 1 98.12 123 GLN B CA 1
ATOM 3336 C C . GLN B 1 123 ? 20.188 20.312 -5.184 1 98.12 123 GLN B C 1
ATOM 3338 O O . GLN B 1 123 ? 20.047 19.094 -5.254 1 98.12 123 GLN B O 1
ATOM 3343 N N . THR B 1 124 ? 19.359 21.094 -4.559 1 98.56 124 THR B N 1
ATOM 3344 C CA . THR B 1 124 ? 18.125 20.578 -3.975 1 98.56 124 THR B CA 1
ATOM 3345 C C . THR B 1 124 ? 17.234 19.953 -5.051 1 98.56 124 THR B C 1
ATOM 3347 O O . THR B 1 124 ? 16.672 18.875 -4.848 1 98.56 124 THR B O 1
ATOM 3350 N N . GLN B 1 125 ? 17.125 20.641 -6.18 1 98.69 125 GLN B N 1
ATOM 3351 C CA . GLN B 1 125 ? 16.344 20.109 -7.293 1 98.69 125 GLN B CA 1
ATOM 3352 C C . GLN B 1 125 ? 16.875 18.766 -7.758 1 98.69 125 GLN B C 1
ATOM 3354 O O . GLN B 1 125 ? 16.094 17.828 -7.988 1 98.69 125 GLN B O 1
ATOM 3359 N N . GLU B 1 126 ? 18.156 18.656 -7.883 1 98.5 126 GLU B N 1
ATOM 3360 C CA . GLU B 1 126 ? 18.781 17.438 -8.359 1 98.5 126 GLU B CA 1
ATOM 3361 C C . GLU B 1 126 ? 18.5 16.266 -7.426 1 98.5 126 GLU B C 1
ATOM 3363 O O . GLU B 1 126 ? 18.203 15.156 -7.879 1 98.5 126 GLU B O 1
ATOM 3368 N N . ILE B 1 127 ? 18.609 16.484 -6.141 1 98.56 127 ILE B N 1
ATOM 3369 C CA . ILE B 1 127 ? 18.391 15.438 -5.16 1 98.56 127 ILE B CA 1
ATOM 3370 C C . ILE B 1 127 ? 16.938 14.953 -5.242 1 98.56 127 ILE B C 1
ATOM 3372 O O . ILE B 1 127 ? 16.672 13.75 -5.305 1 98.56 127 ILE B O 1
ATOM 3376 N N . ILE B 1 128 ? 15.992 15.906 -5.223 1 98.69 128 ILE B N 1
ATOM 3377 C CA . ILE B 1 128 ? 14.57 15.555 -5.242 1 98.69 128 ILE B CA 1
ATOM 3378 C C . ILE B 1 128 ? 14.242 14.805 -6.531 1 98.69 128 ILE B C 1
ATOM 3380 O O . ILE B 1 128 ? 13.539 13.797 -6.508 1 98.69 128 ILE B O 1
ATOM 3384 N N . LYS B 1 129 ? 14.758 15.297 -7.68 1 98.12 129 LYS B N 1
ATOM 3385 C CA . LYS B 1 129 ? 14.516 14.648 -8.969 1 98.12 129 LYS B CA 1
ATOM 3386 C C . LYS B 1 129 ? 15.117 13.25 -9 1 98.12 129 LYS B C 1
ATOM 3388 O O . LYS B 1 129 ? 14.531 12.336 -9.586 1 98.12 129 LYS B O 1
ATOM 3393 N N . LYS B 1 130 ? 16.281 13.117 -8.391 1 97.44 130 LYS B N 1
ATOM 3394 C CA . LYS B 1 130 ? 16.906 11.797 -8.297 1 97.44 130 LYS B CA 1
ATOM 3395 C C . LYS B 1 130 ? 15.945 10.766 -7.715 1 97.44 130 LYS B C 1
ATOM 3397 O O . LYS B 1 130 ? 15.734 9.703 -8.305 1 97.44 130 LYS B O 1
ATOM 3402 N N . TYR B 1 131 ? 15.273 11.055 -6.652 1 97.31 131 TYR B N 1
ATOM 3403 C CA . TYR B 1 131 ? 14.438 10.109 -5.934 1 97.31 131 TYR B CA 1
ATOM 3404 C C . TYR B 1 131 ? 13.078 9.961 -6.609 1 97.31 131 TYR B C 1
ATOM 3406 O O . TYR B 1 131 ? 12.531 8.852 -6.695 1 97.31 131 TYR B O 1
ATOM 3414 N N . THR B 1 132 ? 12.516 11.039 -7.152 1 96.69 132 THR B N 1
ATOM 3415 C CA . THR B 1 132 ? 11.203 10.953 -7.789 1 96.69 132 THR B CA 1
ATOM 3416 C C . THR B 1 132 ? 11.297 10.25 -9.141 1 96.69 132 THR B C 1
ATOM 3418 O O . THR B 1 132 ? 10.367 9.562 -9.555 1 96.69 132 THR B O 1
ATOM 3421 N N . GLU B 1 133 ? 12.438 10.352 -9.766 1 94.44 133 GLU B N 1
ATOM 3422 C CA . GLU B 1 133 ? 12.633 9.695 -11.055 1 94.44 133 GLU B CA 1
ATOM 3423 C C . GLU B 1 133 ? 12.898 8.203 -10.867 1 94.44 133 GLU B C 1
ATOM 3425 O O . GLU B 1 133 ? 12.469 7.383 -11.688 1 94.44 133 GLU B O 1
ATOM 3430 N N . SER B 1 134 ? 13.516 7.902 -9.82 1 91.19 134 SER B N 1
ATOM 3431 C CA . SER B 1 134 ? 13.82 6.5 -9.562 1 91.19 134 SER B CA 1
ATOM 3432 C C . SER B 1 134 ? 12.578 5.738 -9.117 1 91.19 134 SER B C 1
ATOM 3434 O O . SER B 1 134 ? 12.57 4.508 -9.086 1 91.19 134 SER B O 1
ATOM 3436 N N . SER B 1 135 ? 11.492 6.406 -8.906 1 91.31 135 SER B N 1
ATOM 3437 C CA . SER B 1 135 ? 10.273 5.824 -8.367 1 91.31 135 SER B CA 1
ATOM 3438 C C . SER B 1 135 ? 9.391 5.266 -9.477 1 91.31 135 SER B C 1
ATOM 3440 O O . SER B 1 135 ? 8.375 4.613 -9.195 1 91.31 135 SER B O 1
ATOM 3442 N N . GLY B 1 136 ? 9.781 5.445 -10.766 1 90 136 GLY B N 1
ATOM 3443 C CA . GLY B 1 136 ? 8.938 5.004 -11.867 1 90 136 GLY B CA 1
ATOM 3444 C C . GLY B 1 136 ? 7.559 5.629 -11.852 1 90 136 GLY B C 1
ATOM 3445 O O . GLY B 1 136 ? 7.426 6.855 -11.82 1 90 136 GLY B O 1
ATOM 3446 N N . ASN B 1 137 ? 6.57 4.816 -11.734 1 93.69 137 ASN B N 1
ATOM 3447 C CA . ASN B 1 137 ? 5.191 5.301 -11.742 1 93.69 137 ASN B CA 1
ATOM 3448 C C . ASN B 1 137 ? 4.633 5.426 -10.328 1 93.69 137 ASN B C 1
ATOM 3450 O O . ASN B 1 137 ? 3.42 5.363 -10.125 1 93.69 137 ASN B O 1
ATOM 3454 N N . GLY B 1 138 ? 5.555 5.562 -9.383 1 95.62 138 GLY B N 1
ATOM 3455 C CA . GLY B 1 138 ? 5.133 5.676 -7.996 1 95.62 138 GLY B CA 1
ATOM 3456 C C . GLY B 1 138 ? 4.199 6.844 -7.746 1 95.62 138 GLY B C 1
ATOM 3457 O O . GLY B 1 138 ? 3.457 6.855 -6.766 1 95.62 138 GLY B O 1
ATOM 3458 N N . ASN B 1 139 ? 4.199 7.867 -8.633 1 96.88 139 ASN B N 1
ATOM 3459 C CA . ASN B 1 139 ? 3.377 9.062 -8.508 1 96.88 139 ASN B CA 1
ATOM 3460 C C . ASN B 1 139 ? 1.891 8.742 -8.625 1 96.88 139 ASN B C 1
ATOM 3462 O O . ASN B 1 139 ? 1.043 9.539 -8.227 1 96.88 139 ASN B O 1
ATOM 3466 N N . LYS B 1 140 ? 1.529 7.527 -9.125 1 96.56 140 LYS B N 1
ATOM 3467 C CA . LYS B 1 140 ? 0.139 7.117 -9.297 1 96.56 140 LYS B CA 1
ATOM 3468 C C . LYS B 1 140 ? -0.394 6.445 -8.031 1 96.56 140 LYS B C 1
ATOM 3470 O O . LYS B 1 140 ? -1.601 6.234 -7.895 1 96.56 140 LYS B O 1
ATOM 3475 N N . TYR B 1 141 ? 0.525 6.207 -7.078 1 97.69 141 TYR B N 1
ATOM 3476 C CA . TYR B 1 141 ? 0.157 5.305 -5.992 1 97.69 141 TYR B CA 1
ATOM 3477 C C . TYR B 1 141 ? 0.389 5.961 -4.637 1 97.69 141 TYR B C 1
ATOM 3479 O O . TYR B 1 141 ? 0.812 5.301 -3.686 1 97.69 141 TYR B O 1
ATOM 3487 N N . GLY B 1 142 ? 0.097 7.273 -4.598 1 97.88 142 GLY B N 1
ATOM 3488 C CA . GLY B 1 142 ? 0.269 8.008 -3.355 1 97.88 142 GLY B CA 1
ATOM 3489 C C . GLY B 1 142 ? -0.581 7.473 -2.219 1 97.88 142 GLY B C 1
ATOM 3490 O O . GLY B 1 142 ? -0.092 7.293 -1.102 1 97.88 142 GLY B O 1
ATOM 3491 N N . ALA B 1 143 ? -1.896 7.191 -2.461 1 98 143 ALA B N 1
ATOM 3492 C CA . ALA B 1 143 ? -2.805 6.684 -1.436 1 98 143 ALA B CA 1
ATOM 3493 C C . ALA B 1 143 ? -2.373 5.301 -0.955 1 98 143 ALA B C 1
ATOM 3495 O O . ALA B 1 143 ? -2.473 4.992 0.234 1 98 143 ALA B O 1
ATOM 3496 N N . LEU B 1 144 ? -1.932 4.496 -1.922 1 98.44 144 LEU B N 1
ATOM 3497 C CA . LEU B 1 144 ? -1.43 3.17 -1.584 1 98.44 144 LEU B CA 1
ATOM 3498 C C . LEU B 1 144 ? -0.2 3.266 -0.687 1 98.44 144 LEU B C 1
ATOM 3500 O O . LEU B 1 144 ? -0.114 2.576 0.332 1 98.44 144 LEU B O 1
ATOM 3504 N N . ALA B 1 145 ? 0.725 4.121 -1.017 1 98.5 145 ALA B N 1
ATOM 3505 C CA . ALA B 1 145 ? 1.934 4.34 -0.226 1 98.5 145 ALA B CA 1
ATOM 3506 C C . ALA B 1 145 ? 1.592 4.852 1.17 1 98.5 145 ALA B C 1
ATOM 3508 O O . ALA B 1 145 ? 2.16 4.391 2.162 1 98.5 145 ALA B O 1
ATOM 3509 N N . SER B 1 146 ? 0.669 5.758 1.234 1 98.69 146 SER B N 1
ATOM 3510 C CA . SER B 1 146 ? 0.248 6.348 2.5 1 98.69 146 SER B CA 1
ATOM 3511 C C . SER B 1 146 ? -0.399 5.309 3.408 1 98.69 146 SER B C 1
ATOM 3513 O O . SER B 1 146 ? -0.169 5.301 4.617 1 98.69 146 SER B O 1
ATOM 3515 N N . SER B 1 147 ? -1.224 4.449 2.838 1 98.75 147 SER B N 1
ATOM 3516 C CA . SER B 1 147 ? -1.988 3.473 3.607 1 98.75 147 SER B CA 1
ATOM 3517 C C . SER B 1 147 ? -1.092 2.357 4.133 1 98.75 147 SER B C 1
ATOM 3519 O O . SER B 1 147 ? -1.397 1.737 5.152 1 98.75 147 SER B O 1
ATOM 3521 N N . LEU B 1 148 ? 0.034 2.111 3.443 1 98.5 148 LEU B N 1
ATOM 3522 C CA . LEU B 1 148 ? 0.907 1.011 3.836 1 98.5 148 LEU B CA 1
ATOM 3523 C C . LEU B 1 148 ? 2.119 1.524 4.605 1 98.5 148 LEU B C 1
ATOM 3525 O O . LEU B 1 148 ? 2.816 0.75 5.266 1 98.5 148 LEU B O 1
ATOM 3529 N N . GLY B 1 149 ? 2.383 2.809 4.551 1 97.81 149 GLY B N 1
ATOM 3530 C CA . GLY B 1 149 ? 3.512 3.395 5.258 1 97.81 149 GLY B CA 1
ATOM 3531 C C . GLY B 1 149 ? 4.84 3.152 4.562 1 97.81 149 GLY B C 1
ATOM 3532 O O . GLY B 1 149 ? 5.852 2.904 5.219 1 97.81 149 GLY B O 1
ATOM 3533 N N . HIS B 1 150 ? 4.816 3.256 3.191 1 97.56 150 HIS B N 1
ATOM 3534 C CA . HIS B 1 150 ? 6.039 3.023 2.432 1 97.56 150 HIS B CA 1
ATOM 3535 C C . HIS B 1 150 ? 6.414 4.246 1.601 1 97.56 150 HIS B C 1
ATOM 3537 O O . HIS B 1 150 ? 5.535 4.98 1.139 1 97.56 150 HIS B O 1
ATOM 3543 N N . LEU B 1 151 ? 7.738 4.457 1.417 1 97.5 151 LEU B N 1
ATOM 3544 C CA . LEU B 1 151 ? 8.203 5.391 0.4 1 97.5 151 LEU B CA 1
ATOM 3545 C C . LEU B 1 151 ? 7.984 4.828 -1 1 97.5 151 LEU B C 1
ATOM 3547 O O . LEU B 1 151 ? 8.055 3.611 -1.202 1 97.5 151 LEU B O 1
ATOM 3551 N N . THR B 1 152 ? 7.711 5.676 -1.979 1 97.31 152 THR B N 1
ATOM 3552 C CA . THR B 1 152 ? 7.605 5.234 -3.365 1 97.31 152 THR B CA 1
ATOM 3553 C C . THR B 1 152 ? 8.969 5.281 -4.051 1 97.31 152 THR B C 1
ATOM 3555 O O . THR B 1 152 ? 9.117 4.793 -5.172 1 97.31 152 THR B O 1
ATOM 3558 N N . TRP B 1 153 ? 9.953 5.879 -3.41 1 97.06 153 TRP B N 1
ATOM 3559 C CA . TRP B 1 153 ? 11.328 5.934 -3.895 1 97.06 153 TRP B CA 1
ATOM 3560 C C . TRP B 1 153 ? 12.273 5.234 -2.926 1 97.06 153 TRP B C 1
ATOM 3562 O O . TRP B 1 153 ? 11.852 4.766 -1.866 1 97.06 153 TRP B O 1
ATOM 3572 N N . GLU B 1 154 ? 13.555 5.109 -3.324 1 95.69 154 GLU B N 1
ATOM 3573 C CA . GLU B 1 154 ? 14.531 4.387 -2.51 1 95.69 154 GLU B CA 1
ATOM 3574 C C . GLU B 1 154 ? 14.859 5.156 -1.232 1 95.69 154 GLU B C 1
ATOM 3576 O O . GLU B 1 154 ? 14.641 6.367 -1.155 1 95.69 154 GLU B O 1
ATOM 3581 N N . LYS B 1 155 ? 15.297 4.395 -0.229 1 95.69 155 LYS B N 1
ATOM 3582 C CA . LYS B 1 155 ? 15.773 5.035 0.995 1 95.69 155 LYS B CA 1
ATOM 3583 C C . LYS B 1 155 ? 16.844 6.074 0.69 1 95.69 155 LYS B C 1
ATOM 3585 O O . LYS B 1 155 ? 17.812 5.785 -0.017 1 95.69 155 LYS B O 1
ATOM 3590 N N . PRO B 1 156 ? 16.688 7.27 1.211 1 97.88 156 PRO B N 1
ATOM 3591 C CA . PRO B 1 156 ? 17.641 8.328 0.872 1 97.88 156 PRO B CA 1
ATOM 3592 C C . PRO B 1 156 ? 18.969 8.188 1.608 1 97.88 156 PRO B C 1
ATOM 3594 O O . PRO B 1 156 ? 19.047 7.441 2.59 1 97.88 156 PRO B O 1
ATOM 3597 N N . LEU B 1 157 ? 19.969 8.914 1.078 1 98.31 157 LEU B N 1
ATOM 3598 C CA . LEU B 1 157 ? 21.25 9.07 1.773 1 98.31 157 LEU B CA 1
ATOM 3599 C C . LEU B 1 157 ? 21.141 10.125 2.873 1 98.31 157 LEU B C 1
ATOM 3601 O O . LEU B 1 157 ? 20.453 11.133 2.705 1 98.31 157 LEU B O 1
ATOM 3605 N N . TYR B 1 158 ? 21.891 9.867 3.928 1 98.44 158 TYR B N 1
ATOM 3606 C CA . TYR B 1 158 ? 21.859 10.82 5.035 1 98.44 158 TYR B CA 1
ATOM 3607 C C . TYR B 1 158 ? 22.406 12.172 4.605 1 98.44 158 TYR B C 1
ATOM 3609 O O . TYR B 1 158 ? 21.859 13.219 4.996 1 98.44 158 TYR B O 1
ATOM 3617 N N . SER B 1 159 ? 23.406 12.172 3.818 1 98.19 159 SER B N 1
ATOM 3618 C CA . SER B 1 159 ? 24.016 13.414 3.355 1 98.19 159 SER B CA 1
ATOM 3619 C C . SER B 1 159 ? 23.031 14.242 2.543 1 98.19 159 SER B C 1
ATOM 3621 O O . SER B 1 159 ? 23.016 15.477 2.641 1 98.19 159 SER B O 1
ATOM 3623 N N . GLU B 1 160 ? 22.234 13.602 1.768 1 98.56 160 GLU B N 1
ATOM 3624 C CA . GLU B 1 160 ? 21.25 14.297 0.937 1 98.56 160 GLU B CA 1
ATOM 3625 C C . GLU B 1 160 ? 20.078 14.812 1.771 1 98.56 160 GLU B C 1
ATOM 3627 O O . GLU B 1 160 ? 19.531 15.875 1.487 1 98.56 160 GLU B O 1
ATOM 3632 N N . PHE B 1 161 ? 19.719 14.016 2.811 1 98.56 161 PHE B N 1
ATOM 3633 C CA . PHE B 1 161 ? 18.734 14.484 3.781 1 98.56 161 PHE B CA 1
ATOM 3634 C C . PHE B 1 161 ? 19.219 15.766 4.453 1 98.56 161 PHE B C 1
ATOM 3636 O O . PHE B 1 161 ? 18.453 16.734 4.562 1 98.56 161 PHE B O 1
ATOM 3643 N N . GLN B 1 162 ? 20.453 15.781 4.812 1 98 162 GLN B N 1
ATOM 3644 C CA . GLN B 1 162 ? 21.016 16.953 5.477 1 98 162 GLN B CA 1
ATOM 3645 C C . GLN B 1 162 ? 21.047 18.156 4.535 1 98 162 GLN B C 1
ATOM 3647 O O . GLN B 1 162 ? 20.797 19.281 4.953 1 98 162 GLN B O 1
ATOM 3652 N N . GLN B 1 163 ? 21.391 17.875 3.352 1 98.12 163 GLN B N 1
ATOM 3653 C CA . GLN B 1 163 ? 21.422 18.953 2.367 1 98.12 163 GLN B CA 1
ATOM 3654 C C . GLN B 1 163 ? 20.047 19.578 2.188 1 98.12 163 GLN B C 1
ATOM 3656 O O . GLN B 1 163 ? 19.906 20.797 2.143 1 98.12 163 GLN B O 1
ATOM 3661 N N . LEU B 1 164 ? 19 18.766 2.039 1 98.69 164 LEU B N 1
ATOM 3662 C CA . LEU B 1 164 ? 17.641 19.281 1.915 1 98.69 164 LEU B CA 1
ATOM 3663 C C . LEU B 1 164 ? 17.234 20.047 3.17 1 98.69 164 LEU B C 1
ATOM 3665 O O . LEU B 1 164 ? 16.609 21.109 3.08 1 98.69 164 LEU B O 1
ATOM 3669 N N . ALA B 1 165 ? 17.609 19.484 4.34 1 97.69 165 ALA B N 1
ATOM 3670 C CA . ALA B 1 165 ? 17.234 20.094 5.613 1 97.69 165 ALA B CA 1
ATOM 3671 C C . ALA B 1 165 ? 17.828 21.484 5.746 1 97.69 165 ALA B C 1
ATOM 3673 O O . ALA B 1 165 ? 17.234 22.375 6.367 1 97.69 165 ALA B O 1
ATOM 3674 N N . SER B 1 166 ? 19 21.688 5.152 1 97.56 166 SER B N 1
ATOM 3675 C CA . SER B 1 166 ? 19.688 22.984 5.258 1 97.56 166 SER B CA 1
ATOM 3676 C C . SER B 1 166 ? 18.938 24.062 4.484 1 97.56 166 SER B C 1
ATOM 3678 O O . SER B 1 166 ? 19.016 25.25 4.828 1 97.56 166 SER B O 1
ATOM 3680 N N . GLU B 1 167 ? 18.172 23.641 3.518 1 98 167 GLU B N 1
ATOM 3681 C CA . GLU B 1 167 ? 17.5 24.625 2.676 1 98 167 GLU B CA 1
ATOM 3682 C C . GLU B 1 167 ? 16 24.641 2.959 1 98 167 GLU B C 1
ATOM 3684 O O . GLU B 1 167 ? 15.367 25.703 2.898 1 98 167 GLU B O 1
ATOM 3689 N N . SER B 1 168 ? 15.438 23.516 3.219 1 97.88 168 SER B N 1
ATOM 3690 C CA . SER B 1 168 ? 13.992 23.375 3.393 1 97.88 168 SER B CA 1
ATOM 3691 C C . SER B 1 168 ? 13.656 22.203 4.316 1 97.88 168 SER B C 1
ATOM 3693 O O . SER B 1 168 ? 13.797 21.047 3.934 1 97.88 168 SER B O 1
ATOM 3695 N N . GLU B 1 169 ? 13.102 22.516 5.418 1 97 169 GLU B N 1
ATOM 3696 C CA . GLU B 1 169 ? 12.641 21.469 6.328 1 97 169 GLU B CA 1
ATOM 3697 C C . GLU B 1 169 ? 11.508 20.656 5.711 1 97 169 GLU B C 1
ATOM 3699 O O . GLU B 1 169 ? 11.406 19.453 5.926 1 97 169 GLU B O 1
ATOM 3704 N N . TYR B 1 170 ? 10.695 21.359 4.938 1 98.44 170 TYR B N 1
ATOM 3705 C CA . TYR B 1 170 ? 9.625 20.688 4.211 1 98.44 170 TYR B CA 1
ATOM 3706 C C . TYR B 1 170 ? 10.18 19.609 3.287 1 98.44 170 TYR B C 1
ATOM 3708 O O . TYR B 1 170 ? 9.656 18.5 3.244 1 98.44 170 TYR B O 1
ATOM 3716 N N . ALA B 1 171 ? 11.227 19.969 2.559 1 98.75 171 ALA B N 1
ATOM 3717 C CA . ALA B 1 171 ? 11.828 19.031 1.611 1 98.75 171 ALA B CA 1
ATOM 3718 C C . ALA B 1 171 ? 12.422 17.828 2.334 1 98.75 171 ALA B C 1
ATOM 3720 O O . ALA B 1 171 ? 12.242 16.688 1.901 1 98.75 171 ALA B O 1
ATOM 3721 N N . ALA B 1 172 ? 13.133 18.109 3.4 1 98.69 172 ALA B N 1
ATOM 3722 C CA . ALA B 1 172 ? 13.758 17.031 4.164 1 98.69 172 ALA B CA 1
ATOM 3723 C C . ALA B 1 172 ? 12.703 16.094 4.75 1 98.69 172 ALA B C 1
ATOM 3725 O O . ALA B 1 172 ? 12.867 14.875 4.707 1 98.69 172 ALA B O 1
ATOM 3726 N N . TRP B 1 173 ? 11.641 16.656 5.328 1 98.75 173 TRP B N 1
ATOM 3727 C CA . TRP B 1 173 ? 10.555 15.852 5.887 1 98.75 173 TRP B CA 1
ATOM 3728 C C . TRP B 1 173 ? 9.93 14.953 4.816 1 98.75 173 TRP B C 1
ATOM 3730 O O . TRP B 1 173 ? 9.711 13.766 5.043 1 98.75 173 TRP B O 1
ATOM 3740 N N . THR B 1 174 ? 9.656 15.539 3.654 1 98.81 174 THR B N 1
ATOM 3741 C CA . THR B 1 174 ? 8.992 14.812 2.58 1 98.81 174 THR B CA 1
ATOM 3742 C C . THR B 1 174 ? 9.891 13.688 2.064 1 98.81 174 THR B C 1
ATOM 3744 O O . THR B 1 174 ? 9.398 12.609 1.705 1 98.81 174 THR B O 1
ATOM 3747 N N . LEU B 1 175 ? 11.195 13.93 2.074 1 98.62 175 LEU B N 1
ATOM 3748 C CA . LEU B 1 175 ? 12.148 12.953 1.576 1 98.62 175 LEU B CA 1
ATOM 3749 C C . LEU B 1 175 ? 12.078 11.664 2.393 1 98.62 175 LEU B C 1
ATOM 3751 O O . LEU B 1 175 ? 12.133 10.562 1.833 1 98.62 175 LEU B O 1
ATOM 3755 N N . VAL B 1 176 ? 11.859 11.734 3.703 1 98.5 176 VAL B N 1
ATOM 3756 C CA . VAL B 1 176 ? 12 10.555 4.555 1 98.5 176 VAL B CA 1
ATOM 3757 C C . VAL B 1 176 ? 10.617 10.016 4.922 1 98.5 176 VAL B C 1
ATOM 3759 O O . VAL B 1 176 ? 10.484 8.859 5.336 1 98.5 176 VAL B O 1
ATOM 3762 N N . ASN B 1 177 ? 9.562 10.82 4.754 1 98.44 177 ASN B N 1
ATOM 3763 C CA . ASN B 1 177 ? 8.234 10.375 5.16 1 98.44 177 ASN B CA 1
ATOM 3764 C C . ASN B 1 177 ? 7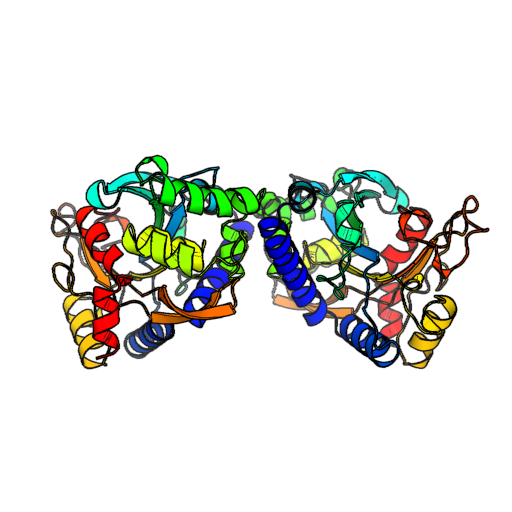.336 10.102 3.951 1 98.44 177 ASN B C 1
ATOM 3766 O O . ASN B 1 177 ? 6.312 9.43 4.07 1 98.44 177 ASN B O 1
ATOM 3770 N N . GLY B 1 178 ? 7.711 10.672 2.77 1 97.88 178 GLY B N 1
ATOM 3771 C CA . GLY B 1 178 ? 6.93 10.453 1.563 1 97.88 178 GLY B CA 1
ATOM 3772 C C . GLY B 1 178 ? 5.504 10.953 1.68 1 97.88 178 GLY B C 1
ATOM 3773 O O . GLY B 1 178 ? 5.27 12.102 2.074 1 97.88 178 GLY B O 1
ATOM 3774 N N . HIS B 1 179 ? 4.523 10.078 1.372 1 98.25 179 HIS B N 1
ATOM 3775 C CA . HIS B 1 179 ? 3.109 10.43 1.343 1 98.25 179 HIS B CA 1
ATOM 3776 C C . HIS B 1 179 ? 2.443 10.156 2.688 1 98.25 179 HIS B C 1
ATOM 3778 O O . HIS B 1 179 ? 1.22 10.031 2.766 1 98.25 179 HIS B O 1
ATOM 3784 N N . ALA B 1 180 ? 3.207 10.016 3.725 1 98.38 180 ALA B N 1
ATOM 3785 C CA . ALA B 1 180 ? 2.635 9.781 5.047 1 98.38 180 ALA B CA 1
ATOM 3786 C C . ALA B 1 180 ? 1.724 10.938 5.461 1 98.38 180 ALA B C 1
ATOM 3788 O O . ALA B 1 180 ? 1.977 12.094 5.113 1 98.38 180 ALA B O 1
ATOM 3789 N N . LEU B 1 181 ? 0.641 10.594 6.152 1 98.81 181 LEU B N 1
ATOM 3790 C CA . LEU B 1 181 ? -0.199 11.617 6.77 1 98.81 181 LEU B CA 1
ATOM 3791 C C . LEU B 1 181 ? 0.622 12.508 7.695 1 98.81 181 LEU B C 1
ATOM 3793 O O . LEU B 1 181 ? 1.27 12.023 8.617 1 98.81 181 LEU B O 1
ATOM 3797 N N . ASN B 1 182 ? 0.627 13.758 7.371 1 98.75 182 ASN B N 1
ATOM 3798 C CA . ASN B 1 182 ? 1.385 14.695 8.203 1 98.75 182 ASN B CA 1
ATOM 3799 C C . ASN B 1 182 ? 0.704 14.93 9.547 1 98.75 182 ASN B C 1
ATOM 3801 O O . ASN B 1 182 ? 1.367 14.969 10.586 1 98.75 182 ASN B O 1
ATOM 3805 N N . HIS B 1 183 ? -0.667 15.164 9.445 1 98.81 183 HIS B N 1
ATOM 3806 C CA . HIS B 1 183 ? -1.387 15.25 10.711 1 98.81 183 HIS B CA 1
ATOM 3807 C C . HIS B 1 183 ? -2.891 15.117 10.492 1 98.81 183 HIS B C 1
ATOM 3809 O O . HIS B 1 183 ? -3.395 15.375 9.398 1 98.81 183 HIS B O 1
ATOM 3815 N N . VAL B 1 184 ? -3.557 14.641 11.516 1 98.69 184 VAL B N 1
ATOM 3816 C CA . VAL B 1 184 ? -4.992 14.852 11.68 1 98.69 184 VAL B CA 1
ATOM 3817 C C . VAL B 1 184 ? -5.234 16.094 12.539 1 98.69 184 VAL B C 1
ATOM 3819 O O . VAL B 1 184 ? -4.344 16.531 13.273 1 98.69 184 VAL B O 1
ATOM 3822 N N . THR B 1 185 ? -6.41 16.594 12.375 1 98.81 185 THR B N 1
ATOM 3823 C CA . THR B 1 185 ? -6.793 17.75 13.18 1 98.81 185 THR B CA 1
ATOM 3824 C C . THR B 1 185 ? -8.109 17.5 13.906 1 98.81 185 THR B C 1
ATOM 3826 O O . THR B 1 185 ? -9.117 17.172 13.281 1 98.81 185 THR B O 1
ATOM 3829 N N . ILE B 1 186 ? -8.086 17.656 15.188 1 98.31 186 ILE B N 1
ATOM 3830 C CA . ILE B 1 186 ? -9.312 17.547 15.961 1 98.31 186 ILE B CA 1
ATOM 3831 C C . ILE B 1 186 ? -10.141 18.828 15.789 1 98.31 186 ILE B C 1
ATOM 3833 O O . ILE B 1 186 ? -9.617 19.938 15.883 1 98.31 186 ILE B O 1
ATOM 3837 N N . SER B 1 187 ? -11.414 18.656 15.477 1 97.31 187 SER B N 1
ATOM 3838 C CA . SER B 1 187 ? -12.336 19.781 15.492 1 97.31 187 SER B CA 1
ATOM 3839 C C . SER B 1 187 ? -12.742 20.156 16.906 1 97.31 187 SER B C 1
ATOM 3841 O O . SER B 1 187 ? -13.719 19.625 17.438 1 97.31 187 SER B O 1
ATOM 3843 N N . ALA B 1 188 ? -12.125 21.172 17.453 1 97.88 188 ALA B N 1
ATOM 3844 C CA . ALA B 1 188 ? -12.305 21.516 18.859 1 97.88 188 ALA B CA 1
ATOM 3845 C C . ALA B 1 188 ? -13.742 21.938 19.141 1 97.88 188 ALA B C 1
ATOM 3847 O O . ALA B 1 188 ? -14.344 21.531 20.125 1 97.88 188 ALA B O 1
ATOM 3848 N N . HIS B 1 189 ? -14.344 22.75 18.25 1 96.5 189 HIS B N 1
ATOM 3849 C CA . HIS B 1 189 ? -15.672 23.297 18.484 1 96.5 189 HIS B CA 1
ATOM 3850 C C . HIS B 1 189 ? -16.734 22.219 18.453 1 96.5 189 HIS B C 1
ATOM 3852 O O . HIS B 1 189 ? -17.891 22.453 18.828 1 96.5 189 HIS B O 1
ATOM 3858 N N . ARG B 1 190 ? -16.297 20.969 18.031 1 94.25 190 ARG B N 1
ATOM 3859 C CA . ARG B 1 190 ? -17.266 19.891 17.969 1 94.25 190 ARG B CA 1
ATOM 3860 C C . ARG B 1 190 ? -17.172 19 19.203 1 94.25 190 ARG B C 1
ATOM 3862 O O . ARG B 1 190 ? -17.938 18.047 19.344 1 94.25 190 ARG B O 1
ATOM 3869 N N . LEU B 1 191 ? -16.188 19.266 20.047 1 95.38 191 LEU B N 1
ATOM 3870 C CA . LEU B 1 191 ? -16.156 18.578 21.328 1 95.38 191 LEU B CA 1
ATOM 3871 C C . LEU B 1 191 ? -17.312 19.016 22.219 1 95.38 191 LEU B C 1
ATOM 3873 O O . LEU B 1 191 ? -17.906 20.078 22 1 95.38 191 LEU B O 1
ATOM 3877 N N . LYS B 1 192 ? -17.594 18.219 23.234 1 93.44 192 LYS B N 1
ATOM 3878 C CA . LYS B 1 192 ? -18.812 18.453 24 1 93.44 192 LYS B CA 1
ATOM 3879 C C . LYS B 1 192 ? -18.484 19.031 25.375 1 93.44 192 LYS B C 1
ATOM 3881 O O . LYS B 1 192 ? -19.359 19.594 26.047 1 93.44 192 LYS B O 1
ATOM 3886 N N . THR B 1 193 ? -17.281 18.953 25.766 1 94.62 193 THR B N 1
ATOM 3887 C CA . THR B 1 193 ? -16.875 19.453 27.078 1 94.62 193 THR B CA 1
ATOM 3888 C C . THR B 1 193 ? -16.281 20.844 26.953 1 94.62 193 THR B C 1
ATOM 3890 O O . THR B 1 193 ? -16.406 21.5 25.906 1 94.62 193 THR B O 1
ATOM 3893 N N . HIS B 1 194 ? -15.641 21.281 28.109 1 94.5 194 HIS B N 1
ATOM 3894 C CA . HIS B 1 194 ? -14.992 22.578 28.141 1 94.5 194 HIS B CA 1
ATOM 3895 C C . HIS B 1 194 ? -13.836 22.641 27.141 1 94.5 194 HIS B C 1
ATOM 3897 O O . HIS B 1 194 ? -13.383 23.734 26.781 1 94.5 194 HIS B O 1
ATOM 3903 N N . LEU B 1 195 ? -13.492 21.531 26.609 1 96.25 195 LEU B N 1
ATOM 3904 C CA . LEU B 1 195 ? -12.367 21.453 25.688 1 96.25 195 LEU B CA 1
ATOM 3905 C C . LEU B 1 195 ? -12.773 21.953 24.312 1 96.25 195 LEU B C 1
ATOM 3907 O O . LEU B 1 195 ? -11.922 22.109 23.422 1 96.25 195 LEU B O 1
ATOM 3911 N N . LYS B 1 196 ? -14.047 22.266 24.156 1 96.38 196 LYS B N 1
ATOM 3912 C CA . LYS B 1 196 ? -14.508 22.828 22.891 1 96.38 196 LYS B CA 1
ATOM 3913 C C . LYS B 1 196 ? -13.891 24.188 22.641 1 96.38 196 LYS B C 1
ATOM 3915 O O . LYS B 1 196 ? -13.852 24.656 21.5 1 96.38 196 LYS B O 1
ATOM 3920 N N . ASP B 1 197 ? -13.531 24.844 23.719 1 97.19 197 ASP B N 1
ATOM 3921 C CA . ASP B 1 197 ? -12.734 26.078 23.625 1 97.19 197 ASP B CA 1
ATOM 3922 C C . ASP B 1 197 ? -11.258 25.75 23.422 1 97.19 197 ASP B C 1
ATOM 3924 O O . ASP B 1 197 ? -10.617 25.156 24.281 1 97.19 197 ASP B O 1
ATOM 3928 N N . ILE B 1 198 ? -10.734 26.188 22.312 1 98.38 198 ILE B N 1
ATOM 3929 C CA . ILE B 1 198 ? -9.398 25.75 21.938 1 98.38 198 ILE B CA 1
ATOM 3930 C C . ILE B 1 198 ? -8.375 26.266 22.953 1 98.38 198 ILE B C 1
ATOM 3932 O O . ILE B 1 198 ? -7.359 25.609 23.188 1 98.38 198 ILE B O 1
ATOM 3936 N N . ASN B 1 199 ? -8.594 27.406 23.562 1 98.19 199 ASN B N 1
ATOM 3937 C CA . ASN B 1 199 ? -7.688 27.891 24.609 1 98.19 199 ASN B CA 1
ATOM 3938 C C . ASN B 1 199 ? -7.672 26.953 25.812 1 98.19 199 ASN B C 1
ATOM 3940 O O . ASN B 1 199 ? -6.613 26.672 26.375 1 98.19 199 ASN B O 1
ATOM 3944 N N . LYS B 1 200 ? -8.82 26.547 26.188 1 98.25 200 LYS B N 1
ATOM 3945 C CA . LYS B 1 200 ? -8.922 25.594 27.281 1 98.25 200 LYS B CA 1
ATOM 3946 C C . LYS B 1 200 ? -8.32 24.25 26.906 1 98.25 200 LYS B C 1
ATOM 3948 O O . LYS B 1 200 ? -7.73 23.562 27.75 1 98.25 200 LYS B O 1
ATOM 3953 N N . LEU B 1 201 ? -8.531 23.859 25.641 1 98.44 201 LEU B N 1
ATOM 3954 C CA . LEU B 1 201 ? -7.91 22.625 25.141 1 98.44 201 LEU B CA 1
ATOM 3955 C C . LEU B 1 201 ? -6.391 22.719 25.203 1 98.44 201 LEU B C 1
ATOM 3957 O O . LEU B 1 201 ? -5.727 21.781 25.656 1 98.44 201 LEU B O 1
ATOM 3961 N N . ASN B 1 202 ? -5.848 23.812 24.781 1 98.44 202 ASN B N 1
ATOM 3962 C CA . ASN B 1 202 ? -4.406 24.031 24.828 1 98.44 202 ASN B CA 1
ATOM 3963 C C . ASN B 1 202 ? -3.875 23.969 26.25 1 98.44 202 ASN B C 1
ATOM 3965 O O . ASN B 1 202 ? -2.85 23.328 26.516 1 98.44 202 ASN B O 1
ATOM 3969 N N . GLU B 1 203 ? -4.551 24.641 27.125 1 98.06 203 GLU B N 1
ATOM 3970 C CA . GLU B 1 203 ? -4.148 24.641 28.531 1 98.06 203 GLU B CA 1
ATOM 3971 C C . GLU B 1 203 ? -4.176 23.219 29.094 1 98.06 203 GLU B C 1
ATOM 3973 O O . GLU B 1 203 ? -3.266 22.812 29.828 1 98.06 203 GLU B O 1
ATOM 3978 N N . PHE B 1 204 ? -5.234 22.547 28.797 1 97.88 204 PHE B N 1
ATOM 3979 C CA . PHE B 1 204 ? -5.406 21.172 29.25 1 97.88 204 PHE B CA 1
ATOM 3980 C C . PHE B 1 204 ? -4.266 20.281 28.766 1 97.88 204 PHE B C 1
ATOM 3982 O O . PHE B 1 204 ? -3.715 19.5 29.547 1 97.88 204 PHE B O 1
ATOM 3989 N N . LEU B 1 205 ? -3.891 20.391 27.516 1 98.19 205 LEU B N 1
ATOM 3990 C CA . LEU B 1 205 ? -2.828 19.578 26.922 1 98.19 205 LEU B CA 1
ATOM 3991 C C . LEU B 1 205 ? -1.476 19.922 27.531 1 98.19 205 LEU B C 1
ATOM 3993 O O . LEU B 1 205 ? -0.679 19.031 27.828 1 98.19 205 LEU B O 1
ATOM 3997 N N . GLU B 1 206 ? -1.251 21.219 27.75 1 97.56 206 GLU B N 1
ATOM 3998 C CA . GLU B 1 206 ? 0.008 21.641 28.359 1 97.56 206 GLU B CA 1
ATOM 3999 C C . GLU B 1 206 ? 0.121 21.125 29.797 1 97.56 206 GLU B C 1
ATOM 4001 O O . GLU B 1 206 ? 1.184 20.656 30.203 1 97.56 206 GLU B O 1
ATOM 4006 N N . LYS B 1 207 ? -0.94 21.25 30.484 1 97.56 207 LYS B N 1
ATOM 4007 C CA . LYS B 1 207 ? -0.958 20.75 31.859 1 97.56 207 LYS B CA 1
ATOM 4008 C C . LYS B 1 207 ? -0.738 19.234 31.891 1 97.56 207 LYS B C 1
ATOM 4010 O O . LYS B 1 207 ? -0.221 18.703 32.875 1 97.56 207 LYS B O 1
ATOM 4015 N N . SER B 1 208 ? -1.166 18.609 30.859 1 97.38 208 SER B N 1
ATOM 4016 C CA . SER B 1 208 ? -1.028 17.156 30.781 1 97.38 208 SER B CA 1
ATOM 4017 C C . SER B 1 208 ? 0.357 16.766 30.281 1 97.38 208 SER B C 1
ATOM 4019 O O . SER B 1 208 ? 0.629 15.578 30.062 1 97.38 208 SER B O 1
ATOM 4021 N N . GLY B 1 209 ? 1.242 17.75 29.922 1 96.81 209 GLY B N 1
ATOM 4022 C CA . GLY B 1 209 ? 2.639 17.469 29.641 1 96.81 209 GLY B CA 1
ATOM 4023 C C . GLY B 1 209 ? 2.967 17.531 28.156 1 96.81 209 GLY B C 1
ATOM 4024 O O . GLY B 1 209 ? 4.094 17.25 27.75 1 96.81 209 GLY B O 1
ATOM 4025 N N . PHE B 1 210 ? 2.07 17.875 27.328 1 97.44 210 PHE B N 1
ATOM 4026 C CA . PHE B 1 210 ? 2.33 17.953 25.906 1 97.44 210 PHE B CA 1
ATOM 4027 C C . PHE B 1 210 ? 2.918 19.297 25.516 1 97.44 210 PHE B C 1
ATOM 4029 O O . PHE B 1 210 ? 2.529 20.328 26.078 1 97.44 210 PHE B O 1
ATOM 4036 N N . LYS B 1 211 ? 3.824 19.328 24.609 1 96.56 211 LYS B N 1
ATOM 4037 C CA . LYS B 1 211 ? 4.414 20.562 24.094 1 96.56 211 LYS B CA 1
ATOM 4038 C C . LYS B 1 211 ? 3.697 21.031 22.828 1 96.56 211 LYS B C 1
ATOM 4040 O O . LYS B 1 211 ? 3.488 20.234 21.906 1 96.56 211 LYS B O 1
ATOM 4045 N N . LEU B 1 212 ? 3.359 22.281 22.828 1 97.69 212 LEU B N 1
ATOM 4046 C CA . LEU B 1 212 ? 2.664 22.859 21.672 1 97.69 212 LEU B CA 1
ATOM 4047 C C . LEU B 1 212 ? 3.598 23.734 20.859 1 97.69 212 LEU B C 1
ATOM 4049 O O . LEU B 1 212 ? 4.539 24.328 21.406 1 97.69 212 LEU B O 1
ATOM 4053 N N . ASN B 1 213 ? 3.367 23.75 19.516 1 95.44 213 ASN B N 1
ATOM 4054 C CA . ASN B 1 213 ? 4.098 24.641 18.625 1 95.44 213 ASN B CA 1
ATOM 4055 C C . ASN B 1 213 ? 3.938 26.094 19.047 1 95.44 213 ASN B C 1
ATOM 4057 O O . ASN B 1 213 ? 2.82 26.609 19.109 1 95.44 213 ASN B O 1
ATOM 4061 N N . SER B 1 214 ? 5.035 26.812 19.25 1 93.69 214 SER B N 1
ATOM 4062 C CA . SER B 1 214 ? 4.992 28.172 19.781 1 93.69 214 SER B CA 1
ATOM 4063 C C . SER B 1 214 ? 5.363 29.188 18.719 1 93.69 214 SER B C 1
ATOM 4065 O O . SER B 1 214 ? 5.441 30.391 19 1 93.69 214 SER B O 1
ATOM 4067 N N . GLU B 1 215 ? 5.676 28.688 17.562 1 89.12 215 GLU B N 1
ATOM 4068 C CA . GLU B 1 215 ? 6.02 29.609 16.484 1 89.12 215 GLU B CA 1
ATOM 4069 C C . GLU B 1 215 ? 4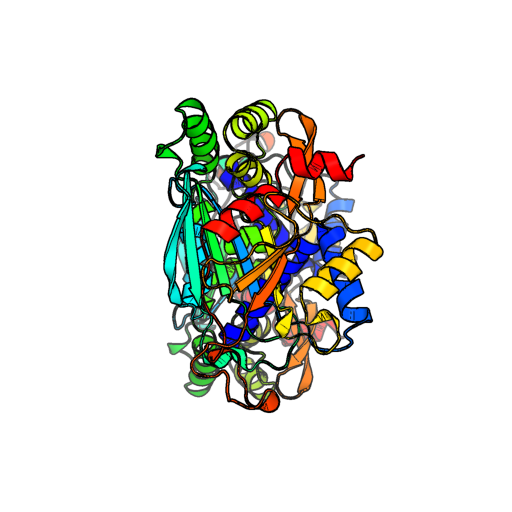.875 30.578 16.188 1 89.12 215 GLU B C 1
ATOM 4071 O O . 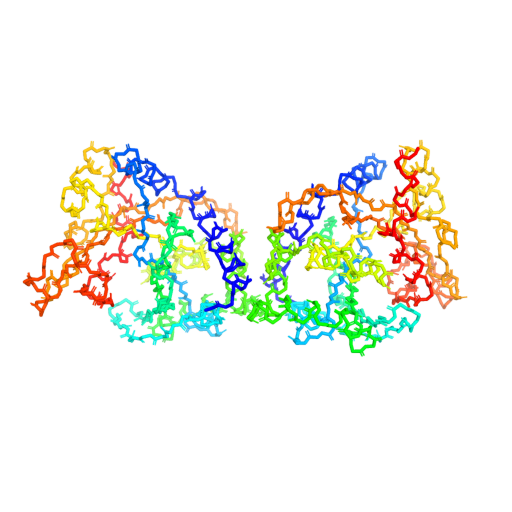GLU B 1 215 ? 3.791 30.156 15.781 1 89.12 215 GLU B O 1
ATOM 4076 N N . GLY B 1 216 ? 5.125 31.875 16.406 1 88.88 216 GLY B N 1
ATOM 4077 C CA . GLY B 1 216 ? 4.078 32.875 16.219 1 88.88 216 GLY B CA 1
ATOM 4078 C C . GLY B 1 216 ? 3.006 32.812 17.297 1 88.88 216 GLY B C 1
ATOM 4079 O O . GLY B 1 216 ? 1.892 33.312 17.094 1 88.88 216 GLY B O 1
ATOM 4080 N N . GLY B 1 217 ? 3.355 32.125 18.391 1 93.19 217 GLY B N 1
ATOM 4081 C CA . GLY B 1 217 ? 2.367 31.922 19.422 1 93.19 217 GLY B CA 1
ATOM 4082 C C . GLY B 1 217 ? 1.745 30.531 19.375 1 93.19 217 GLY B C 1
ATOM 4083 O O . GLY B 1 217 ? 1.729 29.891 18.328 1 93.19 217 GLY B O 1
ATOM 4084 N N . VAL B 1 218 ? 1.254 30.125 20.453 1 96 218 VAL B N 1
ATOM 4085 C CA . VAL B 1 218 ? 0.653 28.797 20.531 1 96 218 VAL B CA 1
ATOM 4086 C C . VAL B 1 218 ? -0.606 28.75 19.672 1 96 218 VAL B C 1
ATOM 4088 O O . VAL B 1 218 ? -0.818 27.781 18.922 1 96 218 VAL B O 1
ATOM 4091 N N . LEU B 1 219 ? -1.39 29.812 19.859 1 97.62 219 LEU B N 1
ATOM 4092 C CA . LEU B 1 219 ? -2.635 29.891 19.109 1 97.62 219 LEU B CA 1
ATOM 4093 C C . LEU B 1 219 ? -2.451 30.734 17.844 1 97.62 219 LEU B C 1
ATOM 4095 O O . LEU B 1 219 ? -2.031 31.891 17.922 1 97.62 219 LEU B O 1
ATOM 4099 N N . LYS B 1 220 ? -2.693 30.156 16.641 1 96.88 220 LYS B N 1
ATOM 4100 C CA . LYS B 1 220 ? -2.713 30.859 15.375 1 96.88 220 LYS B CA 1
ATOM 4101 C C . LYS B 1 220 ? -4.137 31.25 14.984 1 96.88 220 LYS B C 1
ATOM 4103 O O . LYS B 1 220 ? -5.008 30.375 14.867 1 96.88 220 LYS B O 1
ATOM 4108 N N . VAL B 1 221 ? -4.332 32.5 14.766 1 96.88 221 VAL B N 1
ATOM 4109 C CA . VAL B 1 221 ? -5.668 33.031 14.477 1 96.88 221 VAL B CA 1
ATOM 4110 C C . VAL B 1 221 ? -5.695 33.656 13.094 1 96.88 221 VAL B C 1
ATOM 4112 O O . VAL B 1 221 ? -4.801 34.438 12.742 1 96.88 221 VAL B O 1
ATOM 4115 N N . SER B 1 222 ? -6.68 33.25 12.281 1 95.81 222 SER B N 1
ATOM 4116 C CA . SER B 1 222 ? -6.828 33.875 10.961 1 95.81 222 SER B CA 1
ATOM 4117 C C . SER B 1 222 ? -7.125 35.344 11.07 1 95.81 222 SER B C 1
ATOM 4119 O O . SER B 1 222 ? -7.602 35.812 12.109 1 95.81 222 SER B O 1
ATOM 4121 N N . PRO B 1 223 ? -6.875 36.094 9.961 1 95.5 223 PRO B N 1
ATOM 4122 C CA . PRO B 1 223 ? -7.121 37.531 9.992 1 95.5 223 PRO B CA 1
ATOM 4123 C C . PRO B 1 223 ? -8.57 37.875 10.328 1 95.5 223 PRO B C 1
ATOM 4125 O O . PRO B 1 223 ? -8.836 38.906 10.977 1 95.5 223 PRO B O 1
ATOM 4128 N N . ASP B 1 224 ? -9.531 37.094 9.906 1 95.81 224 ASP B N 1
ATOM 4129 C CA . ASP B 1 224 ? -10.945 37.375 10.18 1 95.81 224 ASP B CA 1
ATOM 4130 C C . ASP B 1 224 ? -11.328 36.938 11.586 1 95.81 224 ASP B C 1
ATOM 4132 O O . ASP B 1 224 ? -12.461 37.156 12.023 1 95.81 224 ASP B O 1
ATOM 4136 N N . GLY B 1 225 ? -10.344 36.281 12.281 1 96.38 225 GLY B N 1
ATOM 4137 C CA . GLY B 1 225 ? -10.539 35.906 13.664 1 96.38 225 GLY B CA 1
ATOM 4138 C C . GLY B 1 225 ? -11.383 34.656 13.82 1 96.38 225 GLY B C 1
ATOM 4139 O O . GLY B 1 225 ? -11.594 34.156 14.93 1 96.38 225 GLY B O 1
ATOM 4140 N N . LEU B 1 226 ? -11.812 34.031 12.727 1 97.81 226 LEU B N 1
ATOM 4141 C CA . LEU B 1 226 ? -12.867 33.031 12.797 1 97.81 226 LEU B CA 1
ATOM 4142 C C . LEU B 1 226 ? -12.289 31.625 12.664 1 97.81 226 LEU B C 1
ATOM 4144 O O . LEU B 1 226 ? -13 30.625 12.836 1 97.81 226 LEU B O 1
ATOM 4148 N N . LEU B 1 227 ? -11.055 31.469 12.383 1 98.06 227 LEU B N 1
ATOM 4149 C CA . LEU B 1 227 ? -10.328 30.203 12.383 1 98.06 227 LEU B CA 1
ATOM 4150 C C . LEU B 1 227 ? -9.164 30.25 13.367 1 98.06 227 LEU B C 1
ATOM 4152 O O . LEU B 1 227 ? -8.266 31.078 13.234 1 98.06 227 LEU B O 1
ATOM 4156 N N . GLN B 1 228 ? -9.188 29.438 14.352 1 98.12 228 GLN B N 1
ATOM 4157 C CA . GLN B 1 228 ? -8.156 29.328 15.375 1 98.12 228 GLN B CA 1
ATOM 4158 C C . GLN B 1 228 ? -7.539 27.938 15.398 1 98.12 228 GLN B C 1
ATOM 4160 O O . GLN B 1 228 ? -8.258 26.938 15.359 1 98.12 228 GLN B O 1
ATOM 4165 N N . GLN B 1 229 ? -6.172 27.906 15.359 1 98.25 229 GLN B N 1
ATOM 4166 C CA . GLN B 1 229 ? -5.496 26.609 15.227 1 98.25 229 GLN B CA 1
ATOM 4167 C C . GLN B 1 229 ? -4.289 26.531 16.156 1 98.25 229 GLN B C 1
ATOM 4169 O O . GLN B 1 229 ? -3.668 27.547 16.469 1 98.25 229 GLN B O 1
ATOM 4174 N N . SER B 1 230 ? -4.02 25.406 16.656 1 98.38 230 SER B N 1
ATOM 4175 C CA . SER B 1 230 ? -2.814 25.062 17.406 1 98.38 230 SER B CA 1
ATOM 4176 C C . SER B 1 230 ? -2.357 23.641 17.078 1 98.38 230 SER B C 1
ATOM 4178 O O . SER B 1 230 ? -3.072 22.875 16.422 1 98.38 230 SER B O 1
ATOM 4180 N N . SER B 1 231 ? -1.16 23.25 17.422 1 98.44 231 SER B N 1
ATOM 4181 C CA . SER B 1 231 ? -0.634 21.922 17.156 1 98.44 231 SER B CA 1
ATOM 4182 C C . SER B 1 231 ? 0.41 21.516 18.188 1 98.44 231 SER B C 1
ATOM 4184 O O . SER B 1 231 ? 0.993 22.375 18.859 1 98.44 231 SER B O 1
ATOM 4186 N N . THR B 1 232 ? 0.559 20.266 18.328 1 98.38 232 THR B N 1
ATOM 4187 C CA . THR B 1 232 ? 1.711 19.781 19.078 1 98.38 232 THR B CA 1
ATOM 4188 C C . THR B 1 232 ? 2.988 19.906 18.266 1 98.38 232 THR B C 1
ATOM 4190 O O . THR B 1 232 ? 2.936 20.234 17.078 1 98.38 232 THR B O 1
ATOM 4193 N N . VAL B 1 233 ? 4.062 19.703 18.953 1 97.19 233 VAL B N 1
ATOM 4194 C CA . VAL B 1 233 ? 5.336 19.531 18.266 1 97.19 233 VAL B CA 1
ATOM 4195 C C . VAL B 1 233 ? 5.457 18.094 17.766 1 97.19 233 VAL B C 1
ATOM 4197 O O . VAL B 1 233 ? 5.012 17.156 18.438 1 97.19 233 VAL B O 1
ATOM 4200 N N . ALA B 1 234 ? 6.109 17.891 16.594 1 97.25 234 ALA B N 1
ATOM 4201 C CA . ALA B 1 234 ? 6.176 16.594 15.938 1 97.25 234 ALA B CA 1
ATOM 4202 C C . ALA B 1 234 ? 7.012 15.609 16.75 1 97.25 234 ALA B C 1
ATOM 4204 O O . ALA B 1 234 ? 7.988 16 17.391 1 97.25 234 ALA B O 1
ATOM 4205 N N . ASP B 1 235 ? 6.605 14.344 16.719 1 96.81 235 ASP B N 1
ATOM 4206 C CA . ASP B 1 235 ? 7.48 13.273 17.188 1 96.81 235 ASP B CA 1
ATOM 4207 C C . ASP B 1 235 ? 8.672 13.07 16.25 1 96.81 235 ASP B C 1
ATOM 4209 O O . ASP B 1 235 ? 8.672 13.578 15.133 1 96.81 235 ASP B O 1
ATOM 4213 N N . SER B 1 236 ? 9.672 12.453 16.797 1 96.19 236 SER B N 1
ATOM 4214 C CA . SER B 1 236 ? 10.789 11.984 15.977 1 96.19 236 SER B CA 1
ATOM 4215 C C . SER B 1 236 ? 10.859 10.461 15.961 1 96.19 236 SER B C 1
ATOM 4217 O O . SER B 1 236 ? 10.352 9.797 16.859 1 96.19 236 SER B O 1
ATOM 4219 N N . VAL B 1 237 ? 11.438 9.977 14.93 1 95.56 237 VAL B N 1
ATOM 4220 C CA . VAL B 1 237 ? 11.594 8.531 14.82 1 95.56 237 VAL B CA 1
ATOM 4221 C C . VAL B 1 237 ? 12.992 8.203 14.305 1 95.56 237 VAL B C 1
ATOM 4223 O O . VAL B 1 237 ? 13.602 9.008 13.602 1 95.56 237 VAL B O 1
ATOM 4226 N N . SER B 1 238 ? 13.523 7.082 14.75 1 96.44 238 SER B N 1
ATOM 4227 C CA . SER B 1 238 ? 14.781 6.594 14.211 1 96.44 238 SER B CA 1
ATOM 4228 C C . SER B 1 238 ? 14.633 6.148 12.766 1 96.44 238 SER B C 1
ATOM 4230 O O . SER B 1 238 ? 13.711 5.391 12.43 1 96.44 238 SER B O 1
ATOM 4232 N N . PHE B 1 239 ? 15.469 6.609 11.875 1 97.06 239 PHE B N 1
ATOM 4233 C CA . PHE B 1 239 ? 15.445 6.285 10.453 1 97.06 239 PHE B CA 1
ATOM 4234 C C . PHE B 1 239 ? 16.797 5.777 9.992 1 97.06 239 PHE B C 1
ATOM 4236 O O . PHE B 1 239 ? 17.828 6.441 10.195 1 97.06 239 PHE B O 1
ATOM 4243 N N . GLN B 1 240 ? 16.844 4.594 9.391 1 97.75 240 GLN B N 1
ATOM 4244 C CA . GLN B 1 240 ? 18.062 4.047 8.82 1 97.75 240 GLN B CA 1
ATOM 4245 C C . GLN B 1 240 ? 18.203 4.426 7.348 1 97.75 240 GLN B C 1
ATOM 4247 O O . GLN B 1 240 ? 17.422 3.975 6.504 1 97.75 240 GLN B O 1
ATOM 4252 N N . PHE B 1 241 ? 19.234 5.145 7.039 1 98.12 241 PHE B N 1
ATOM 4253 C CA . PHE B 1 241 ? 19.469 5.645 5.691 1 98.12 241 PHE B CA 1
ATOM 4254 C C . PHE B 1 241 ? 20.188 4.598 4.848 1 98.12 241 PHE B C 1
ATOM 4256 O O . PHE B 1 241 ? 20.688 3.602 5.375 1 98.12 241 PHE B O 1
ATOM 4263 N N . ALA B 1 242 ? 20.203 4.832 3.525 1 96.12 242 ALA B N 1
ATOM 4264 C CA . ALA B 1 242 ? 20.75 3.861 2.578 1 96.12 242 ALA B CA 1
ATOM 4265 C C . ALA B 1 242 ? 22.25 3.662 2.793 1 96.12 242 ALA B C 1
ATOM 4267 O O . ALA B 1 242 ? 22.781 2.594 2.494 1 96.12 242 ALA B O 1
ATOM 4268 N N . ASP B 1 243 ? 22.906 4.641 3.307 1 96.06 243 ASP B N 1
ATOM 4269 C CA . ASP B 1 243 ? 24.344 4.555 3.516 1 96.06 243 ASP B CA 1
ATOM 4270 C C . ASP B 1 243 ? 24.672 3.934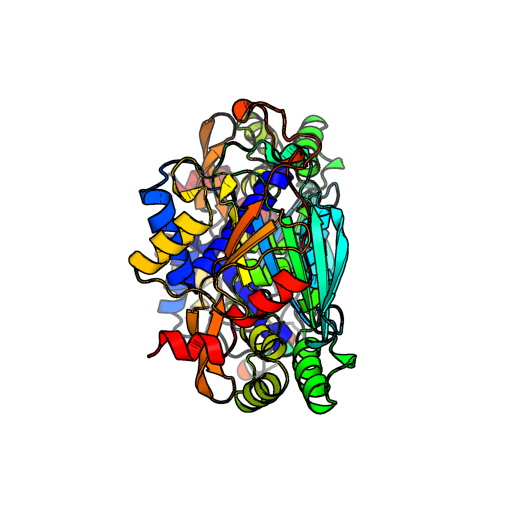 4.871 1 96.06 243 ASP B C 1
ATOM 4272 O O . ASP B 1 243 ? 25.828 3.939 5.305 1 96.06 243 ASP B O 1
ATOM 4276 N N . GLY B 1 244 ? 23.641 3.562 5.645 1 96.06 244 GLY B N 1
ATOM 4277 C CA . GLY B 1 244 ? 23.844 2.832 6.887 1 96.06 244 GLY B CA 1
ATOM 4278 C C . GLY B 1 244 ? 23.719 3.709 8.117 1 96.06 244 GLY B C 1
ATOM 4279 O O . GLY B 1 244 ? 23.641 3.203 9.242 1 96.06 244 GLY B O 1
ATOM 4280 N N . VAL B 1 245 ? 23.641 4.98 7.906 1 97.31 245 VAL B N 1
ATOM 4281 C CA . VAL B 1 245 ? 23.516 5.906 9.023 1 97.31 245 VAL B CA 1
ATOM 4282 C C . VAL B 1 245 ? 22.094 5.852 9.578 1 97.31 245 VAL B C 1
ATOM 4284 O O . VAL B 1 245 ? 21.109 5.852 8.812 1 97.31 245 VAL B O 1
ATOM 4287 N N . THR B 1 246 ? 21.969 5.695 10.906 1 97.94 246 THR B N 1
ATOM 4288 C CA . THR B 1 246 ? 20.672 5.781 11.578 1 97.94 246 THR B CA 1
ATOM 4289 C C . THR B 1 246 ? 20.562 7.082 12.375 1 97.94 246 THR B C 1
ATOM 4291 O O . THR B 1 246 ? 21.438 7.395 13.188 1 97.94 246 THR B O 1
ATOM 4294 N N . GLU B 1 247 ? 19.594 7.879 12.07 1 97 247 GLU B N 1
ATOM 4295 C CA . GLU B 1 247 ? 19.406 9.164 12.734 1 97 247 GLU B CA 1
ATOM 4296 C C . GLU B 1 247 ? 17.938 9.406 13.07 1 97 247 GLU B C 1
ATOM 4298 O O . GLU B 1 247 ? 17.047 8.781 12.484 1 97 247 GLU B O 1
ATOM 4303 N N . SER B 1 248 ? 17.734 10.258 14.086 1 96.31 248 SER B N 1
ATOM 4304 C CA . SER B 1 248 ? 16.375 10.695 14.422 1 96.31 248 SER B CA 1
ATOM 4305 C C . SER B 1 248 ? 15.883 11.75 13.438 1 96.31 248 SER B C 1
ATOM 4307 O O . SER B 1 248 ? 16.578 12.734 13.172 1 96.31 248 SER B O 1
ATOM 4309 N N . VAL B 1 249 ? 14.75 11.523 12.812 1 97.44 249 VAL B N 1
ATOM 4310 C CA . VAL B 1 249 ? 14.172 12.469 11.859 1 97.44 249 VAL B CA 1
ATOM 4311 C C . VAL B 1 249 ? 12.773 12.867 12.312 1 97.44 249 VAL B C 1
ATOM 4313 O O . VAL B 1 249 ? 12.109 12.125 13.039 1 97.44 249 VAL B O 1
ATOM 4316 N N . PRO B 1 250 ? 12.32 14.047 11.938 1 96.81 250 PRO B N 1
ATOM 4317 C CA . PRO B 1 250 ? 10.961 14.453 12.297 1 96.81 250 PRO B CA 1
ATOM 4318 C C . PRO B 1 250 ? 9.891 13.578 11.648 1 96.81 250 PRO B C 1
ATOM 4320 O O . PRO B 1 250 ? 10.031 13.18 10.492 1 96.81 250 PRO B O 1
ATOM 4323 N N . CYS B 1 251 ? 8.906 13.281 12.344 1 97.06 251 CYS B N 1
ATOM 4324 C CA . CYS B 1 251 ? 7.738 12.578 11.828 1 97.06 251 CYS B CA 1
ATOM 4325 C C . CYS B 1 251 ? 6.543 13.516 11.703 1 97.06 251 CYS B C 1
ATOM 4327 O O . CYS B 1 251 ? 6.621 14.539 11.016 1 97.06 251 CYS B O 1
ATOM 4329 N N . SER B 1 252 ? 5.453 13.258 12.492 1 97.81 252 SER B N 1
ATOM 4330 C CA . SER B 1 252 ? 4.227 14.039 12.359 1 97.81 252 SER B CA 1
ATOM 4331 C C . SER B 1 252 ? 3.746 14.555 13.711 1 97.81 252 SER B C 1
ATOM 4333 O O . SER B 1 252 ? 4.445 14.422 14.711 1 97.81 252 SER B O 1
ATOM 4335 N N . TYR B 1 253 ? 2.697 15.336 13.75 1 98.5 253 TYR B N 1
ATOM 4336 C CA . TYR B 1 253 ? 2.088 15.953 14.922 1 98.5 253 TYR B CA 1
ATOM 4337 C C . TYR B 1 253 ? 0.567 15.883 14.844 1 98.5 253 TYR B C 1
ATOM 4339 O O . TYR B 1 253 ? 0.012 15.211 13.969 1 98.5 253 TYR B O 1
ATOM 4347 N N . ILE B 1 254 ? -0.096 16.375 15.812 1 98.81 254 ILE B N 1
ATOM 4348 C CA . ILE B 1 254 ? -1.55 16.5 15.781 1 98.81 254 ILE B CA 1
ATOM 4349 C C . ILE B 1 254 ? -1.957 17.953 15.93 1 98.81 254 ILE B C 1
ATOM 4351 O O . ILE B 1 254 ? -1.303 18.719 16.656 1 98.81 254 ILE B O 1
ATOM 4355 N N . GLU B 1 255 ? -2.994 18.344 15.219 1 98.81 255 GLU B N 1
ATOM 4356 C CA . GLU B 1 255 ? -3.471 19.719 15.188 1 98.81 255 GLU B CA 1
ATOM 4357 C C . GLU B 1 255 ? -4.875 19.828 15.781 1 98.81 255 GLU B C 1
ATOM 4359 O O . GLU B 1 255 ? -5.59 18.828 15.883 1 98.81 255 GLU B O 1
ATOM 4364 N N . PHE B 1 256 ? -5.207 21.031 16.203 1 98.81 256 PHE B N 1
ATOM 4365 C CA . PHE B 1 256 ? -6.52 21.391 16.719 1 98.81 256 PHE B CA 1
ATOM 4366 C C . PHE B 1 256 ? -7.062 22.641 16.031 1 98.81 256 PHE B C 1
ATOM 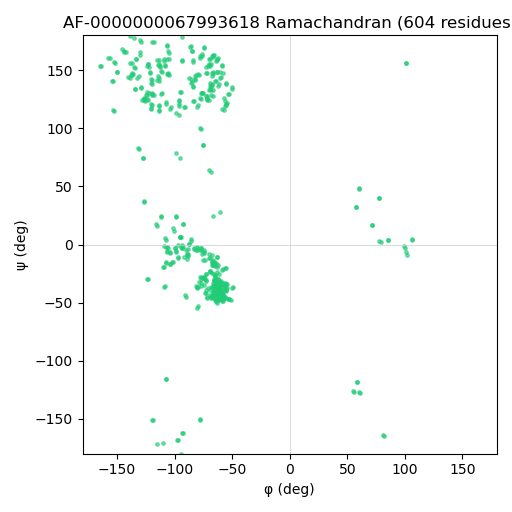4368 O O . PHE B 1 256 ? -6.324 23.594 15.781 1 98.81 256 PHE B O 1
ATOM 4375 N N . ALA B 1 257 ? -8.281 22.562 15.68 1 98.69 257 ALA B N 1
ATOM 4376 C CA . ALA B 1 257 ? -8.891 23.719 15.008 1 98.69 257 ALA B CA 1
ATOM 4377 C C . ALA B 1 257 ? -10.258 24.031 15.602 1 98.69 257 ALA B C 1
ATOM 4379 O O . ALA B 1 257 ? -11.055 23.141 15.867 1 98.69 257 ALA B O 1
ATOM 4380 N N . GLU B 1 258 ? -10.516 25.234 15.867 1 98.56 258 GLU B N 1
ATOM 4381 C CA . GLU B 1 258 ? -11.828 25.766 16.219 1 98.56 258 GLU B CA 1
ATOM 4382 C C . GLU B 1 258 ? -12.344 26.719 15.141 1 98.56 258 GLU B C 1
ATOM 4384 O O . GLU B 1 258 ? -11.688 27.719 14.82 1 98.56 258 GLU B O 1
ATOM 4389 N N . ARG B 1 259 ? -13.414 26.391 14.586 1 98.19 259 ARG B N 1
ATOM 4390 C CA . ARG B 1 259 ? -14.07 27.234 13.594 1 98.19 259 ARG B CA 1
ATOM 4391 C C . ARG B 1 259 ? -15.266 27.953 14.195 1 98.19 259 ARG B C 1
ATOM 4393 O O . ARG B 1 259 ? -16.234 27.312 14.617 1 98.19 259 ARG B O 1
ATOM 4400 N N . LEU B 1 260 ? -15.211 29.219 14.195 1 97.62 260 LEU B N 1
ATOM 4401 C CA . LEU B 1 260 ? -16.25 30.031 14.82 1 97.62 260 LEU B CA 1
ATOM 4402 C C . LEU B 1 260 ? -17.422 30.25 13.859 1 97.62 260 LEU B C 1
ATOM 4404 O O . LEU B 1 260 ? -17.266 30.062 12.648 1 97.62 260 LEU B O 1
ATOM 4408 N N . VAL B 1 261 ? -18.562 30.562 14.391 1 97.56 261 VAL B N 1
ATOM 4409 C CA . VAL B 1 261 ? -19.781 30.797 13.625 1 97.56 261 VAL B CA 1
ATOM 4410 C C . VAL B 1 261 ? -19.625 32.094 12.812 1 97.56 261 VAL B C 1
ATOM 4412 O O . VAL B 1 261 ? -19.109 33.094 13.312 1 97.56 261 VAL B O 1
ATOM 4415 N N . LEU B 1 262 ? -20.062 32.031 11.602 1 97.56 262 LEU B N 1
ATOM 4416 C CA . LEU B 1 262 ? -20.047 33.219 10.75 1 97.56 262 LEU B CA 1
ATOM 4417 C C . LEU B 1 262 ? -20.938 34.312 11.312 1 97.56 262 LEU B C 1
ATOM 4419 O O . LEU B 1 262 ? -21.984 34.031 11.906 1 97.56 262 LEU B O 1
ATOM 4423 N N . PRO B 1 263 ? -20.531 35.531 11.047 1 96.69 263 PRO B N 1
ATOM 4424 C CA . PRO B 1 263 ? -21.297 36.656 11.586 1 96.69 263 PRO B CA 1
ATOM 4425 C C . PRO B 1 263 ? -22.766 36.625 11.156 1 96.69 263 PRO B C 1
ATOM 4427 O O . PRO B 1 263 ? -23.641 37.031 11.93 1 96.69 263 PRO B O 1
ATOM 4430 N N . GLU B 1 264 ? -23.094 36.188 9.992 1 96.25 264 GLU B N 1
ATOM 4431 C CA . GLU B 1 264 ? -24.453 36.156 9.461 1 96.25 264 GLU B CA 1
ATOM 4432 C C . GLU B 1 264 ? -25.344 35.188 10.25 1 96.25 264 GLU B C 1
ATOM 4434 O O . GLU B 1 264 ? -26.562 35.312 10.227 1 96.25 264 GLU B O 1
ATOM 4439 N N . TYR B 1 265 ? -24.672 34.312 10.984 1 96.5 265 TYR B N 1
ATOM 4440 C CA . TYR B 1 265 ? -25.438 33.344 11.742 1 96.5 265 TYR B CA 1
ATOM 4441 C C . TYR B 1 265 ? -25.234 33.531 13.242 1 96.5 265 TYR B C 1
ATOM 4443 O O . TYR B 1 265 ? -25.484 32.625 14.031 1 96.5 265 TYR B O 1
ATOM 4451 N N . GLU B 1 266 ? -24.766 34.594 13.633 1 91.69 266 GLU B N 1
ATOM 4452 C CA . GLU B 1 266 ? -24.391 34.844 15.023 1 91.69 266 GLU B CA 1
ATOM 4453 C C . GLU B 1 266 ? -25.609 34.781 15.945 1 91.69 266 GLU B C 1
ATOM 4455 O O . GLU B 1 266 ? -25.484 34.438 17.125 1 91.69 266 GLU B O 1
ATOM 4460 N N . ASN B 1 267 ? -26.828 35 15.398 1 93.94 267 ASN B N 1
ATOM 4461 C CA . ASN B 1 267 ? -28.047 35.062 16.219 1 93.94 267 ASN B CA 1
ATOM 4462 C C . ASN B 1 267 ? -28.734 33.688 16.281 1 93.94 267 ASN B C 1
ATOM 4464 O O . ASN B 1 267 ? -29.75 33.531 16.969 1 93.94 267 ASN B O 1
ATOM 4468 N N . LEU B 1 268 ? -28.156 32.781 15.57 1 94.62 268 LEU B N 1
ATOM 4469 C CA . LEU B 1 268 ? -28.734 31.422 15.641 1 94.62 268 LEU B CA 1
ATOM 4470 C C . LEU B 1 268 ? -28.469 30.797 17.016 1 94.62 268 LEU B C 1
ATOM 4472 O O . LEU B 1 268 ? -27.375 30.922 17.547 1 94.62 268 LEU B O 1
ATOM 4476 N N . PRO B 1 269 ? -29.578 30.219 17.562 1 93.38 269 PRO B N 1
ATOM 4477 C CA . PRO B 1 269 ? -29.312 29.453 18.781 1 93.38 269 PRO B CA 1
ATOM 4478 C C . PRO B 1 269 ? -28.25 28.375 18.578 1 93.38 269 PRO B C 1
ATOM 4480 O O . PRO B 1 269 ? -28.203 27.734 17.531 1 93.38 269 PRO B O 1
ATOM 4483 N N . LEU B 1 270 ? -27.375 28.25 19.594 1 86.75 270 LEU B N 1
ATOM 4484 C CA . LEU B 1 270 ? -26.234 27.344 19.516 1 86.75 270 LEU B CA 1
ATOM 4485 C C . LEU B 1 270 ? -26.703 25.953 19.062 1 86.75 270 LEU B C 1
ATOM 4487 O O . LEU B 1 270 ? -25.984 25.266 18.328 1 86.75 270 LEU B O 1
ATOM 4491 N N . ALA B 1 271 ? -27.844 25.5 19.484 1 89.44 271 ALA B N 1
ATOM 4492 C CA . ALA B 1 271 ? -28.375 24.188 19.172 1 89.44 271 ALA B CA 1
ATOM 4493 C C . ALA B 1 271 ? -28.719 24.062 17.688 1 89.44 271 ALA B C 1
ATOM 4495 O O . ALA B 1 271 ? -28.828 22.953 17.172 1 89.44 271 ALA B O 1
ATOM 4496 N N . GLU B 1 272 ? -28.797 25.172 16.969 1 93.75 272 GLU B N 1
ATOM 4497 C CA . GLU B 1 272 ? -29.188 25.188 15.562 1 93.75 272 GLU B CA 1
ATOM 4498 C C . GLU B 1 272 ? -27.984 25.453 14.664 1 93.75 272 GLU B C 1
ATOM 4500 O O . GLU B 1 272 ? -28.094 25.344 13.438 1 93.75 272 GLU B O 1
ATOM 4505 N N . VAL B 1 273 ? -26.906 25.719 15.32 1 94 273 VAL B N 1
ATOM 4506 C CA . VAL B 1 273 ? -25.703 26 14.523 1 94 273 VAL B CA 1
ATOM 4507 C C . VAL B 1 273 ? -25.203 24.703 13.898 1 94 273 VAL B C 1
ATOM 4509 O O . VAL B 1 273 ? -25 23.703 14.594 1 94 273 VAL B O 1
ATOM 4512 N N . LYS B 1 274 ? -25.031 24.641 12.586 1 90.31 274 LYS B N 1
ATOM 4513 C CA . LYS B 1 274 ? -24.469 23.531 11.82 1 90.31 274 LYS B CA 1
ATOM 4514 C C . LYS B 1 274 ? -23.062 23.844 11.336 1 90.31 274 LYS B C 1
ATOM 4516 O O . LYS B 1 274 ? -22.625 25 11.406 1 90.31 274 LYS B O 1
ATOM 4521 N N . GLU B 1 275 ? -22.359 22.922 10.891 1 91.69 275 GLU B N 1
ATOM 4522 C CA . GLU B 1 275 ? -21 23.109 10.375 1 91.69 275 GLU B CA 1
ATOM 4523 C C . GLU B 1 275 ? -20.969 24.109 9.227 1 91.69 275 GLU B C 1
ATOM 4525 O O . GLU B 1 275 ? -20.016 24.859 9.078 1 91.69 275 GLU B O 1
ATOM 4530 N N . SER B 1 276 ? -22.141 24.094 8.414 1 91.44 276 SER B N 1
ATOM 4531 C CA . SER B 1 276 ? -22.203 24.984 7.25 1 91.44 276 SER B CA 1
ATOM 4532 C C . SER B 1 276 ? -22.328 26.438 7.672 1 91.44 276 SER B C 1
ATOM 4534 O O . SER B 1 276 ? -22.125 27.344 6.859 1 91.44 276 SER B O 1
ATOM 4536 N N . HIS B 1 277 ? -22.594 26.703 8.914 1 95.69 277 HIS B N 1
ATOM 4537 C CA . HIS B 1 277 ? -22.734 28.062 9.43 1 95.69 277 HIS B CA 1
ATOM 4538 C C . HIS B 1 277 ? -21.391 28.578 9.969 1 95.69 277 HIS B C 1
ATOM 4540 O O . HIS B 1 277 ? -21.297 29.719 10.422 1 95.69 277 HIS B O 1
ATOM 4546 N N . ARG B 1 278 ? -20.375 27.734 9.922 1 96.31 278 ARG B N 1
ATOM 4547 C CA . ARG B 1 278 ? -19.078 28.094 10.5 1 96.31 278 ARG B CA 1
ATOM 4548 C C . ARG B 1 278 ? -18.062 28.438 9.414 1 96.31 278 ARG B C 1
ATOM 4550 O O . ARG B 1 278 ? -18.25 28.078 8.25 1 96.31 278 ARG B O 1
ATOM 4557 N N . ARG B 1 279 ? -17.047 29.172 9.875 1 97 279 ARG B N 1
ATOM 4558 C CA . ARG B 1 279 ? -15.953 29.594 9.016 1 97 279 ARG B CA 1
ATOM 4559 C C . ARG B 1 279 ? -15.312 28.391 8.328 1 97 279 ARG B C 1
ATOM 4561 O O . ARG B 1 279 ? -14.891 27.438 9 1 97 279 ARG B O 1
ATOM 4568 N N . ASP B 1 280 ? -15.281 28.359 6.945 1 95.56 280 ASP B N 1
ATOM 4569 C CA . ASP B 1 280 ? -14.75 27.25 6.176 1 95.56 280 ASP B CA 1
ATOM 4570 C C . ASP B 1 280 ? -13.406 27.609 5.543 1 95.56 280 ASP B C 1
ATOM 4572 O O . ASP B 1 280 ? -12.93 28.734 5.688 1 95.56 280 ASP B O 1
ATOM 4576 N N . GLY B 1 281 ? -12.742 26.609 4.965 1 94.88 281 GLY B N 1
ATOM 4577 C CA . GLY B 1 281 ? -11.508 26.844 4.227 1 94.88 281 GLY B CA 1
ATOM 4578 C C . GLY B 1 281 ? -10.289 26.969 5.125 1 94.88 281 GLY B C 1
ATOM 4579 O O . GLY B 1 281 ? -10.273 26.438 6.238 1 94.88 281 GLY B O 1
ATOM 4580 N N . PHE B 1 282 ? -9.219 27.5 4.57 1 96.38 282 PHE B N 1
ATOM 4581 C CA . PHE B 1 282 ? -7.93 27.625 5.234 1 96.38 282 PHE B CA 1
ATOM 4582 C C . PHE B 1 282 ? -7.383 29.047 5.105 1 96.38 282 PHE B C 1
ATOM 4584 O O . PHE B 1 282 ? -7.953 29.875 4.391 1 96.38 282 PHE B O 1
ATOM 4591 N N . GLU B 1 283 ? -6.426 29.312 5.957 1 94.38 283 GLU B N 1
ATOM 4592 C CA . GLU B 1 283 ? -5.73 30.594 5.941 1 94.38 283 GLU B CA 1
ATOM 4593 C C . GLU B 1 283 ? -4.219 30.406 5.832 1 94.38 283 GLU B C 1
ATOM 4595 O O . GLU B 1 283 ? -3.607 29.766 6.691 1 94.38 283 GLU B O 1
ATOM 4600 N N . ALA B 1 284 ? -3.604 31 4.824 1 91.94 284 ALA B N 1
ATOM 4601 C CA . ALA B 1 284 ? -2.189 30.797 4.516 1 91.94 284 ALA B CA 1
ATOM 4602 C C . ALA B 1 284 ? -1.31 31.203 5.695 1 91.94 284 ALA B C 1
ATOM 4604 O O . ALA B 1 284 ? -0.342 30.5 6.023 1 91.94 284 ALA B O 1
ATOM 4605 N N . SER B 1 285 ? -1.598 32.312 6.309 1 89.12 285 SER B N 1
ATOM 4606 C CA . SER B 1 285 ? -0.743 32.812 7.375 1 89.12 285 SER B CA 1
ATOM 4607 C C . SER B 1 285 ? -0.723 31.891 8.57 1 89.12 285 SER B C 1
ATOM 4609 O O . SER B 1 285 ? 0.331 31.656 9.164 1 89.12 285 SER B O 1
ATOM 4611 N N . SER B 1 286 ? -1.863 31.375 8.891 1 88.06 286 SER B N 1
ATOM 4612 C CA . SER B 1 286 ? -1.957 30.438 9.992 1 88.06 286 SER B CA 1
ATOM 4613 C C . SER B 1 286 ? -1.27 29.109 9.648 1 88.06 286 SER B C 1
ATOM 4615 O O . SER B 1 286 ? -0.537 28.562 10.469 1 88.06 286 SER B O 1
ATOM 4617 N N . ALA B 1 287 ? -1.502 28.641 8.477 1 89.62 287 ALA B N 1
ATOM 4618 C CA . ALA B 1 287 ? -0.9 27.391 8.016 1 89.62 287 ALA B CA 1
ATOM 4619 C C . ALA B 1 287 ? 0.62 27.5 7.957 1 89.62 287 ALA B C 1
ATOM 4621 O O . ALA B 1 287 ? 1.333 26.547 8.258 1 89.62 287 ALA B O 1
ATOM 4622 N N . ASP B 1 288 ? 1.096 28.688 7.621 1 92.19 288 ASP B N 1
ATOM 4623 C CA . ASP B 1 288 ? 2.529 28.938 7.496 1 92.19 288 ASP B CA 1
ATOM 4624 C C . ASP B 1 288 ? 3.25 28.656 8.812 1 92.19 288 ASP B C 1
ATOM 4626 O O . ASP B 1 288 ? 4.328 28.062 8.828 1 92.19 288 ASP B O 1
ATOM 4630 N N . LYS B 1 289 ? 2.691 29.062 9.891 1 90.25 289 LYS B N 1
ATOM 4631 C CA . LYS B 1 289 ? 3.287 28.906 11.211 1 90.25 289 LYS B CA 1
ATOM 4632 C C . LYS B 1 289 ? 3.18 27.469 11.695 1 90.25 289 LYS B C 1
ATOM 4634 O O . LYS B 1 289 ? 4.039 26.984 12.438 1 90.25 289 LYS B O 1
ATOM 4639 N N . ILE B 1 290 ? 2.164 26.781 11.25 1 91.94 290 ILE B N 1
ATOM 4640 C CA . ILE B 1 290 ? 1.926 25.406 11.68 1 91.94 290 ILE B CA 1
ATOM 4641 C C . ILE B 1 290 ? 2.926 24.469 11 1 91.94 290 ILE B C 1
ATOM 4643 O O . ILE B 1 290 ? 3.34 23.469 11.586 1 91.94 290 ILE B O 1
ATOM 4647 N N . PHE B 1 291 ? 3.402 24.844 9.766 1 91.31 291 PHE B N 1
ATOM 4648 C CA . PHE B 1 291 ? 4.422 24.062 9.086 1 91.31 291 PHE B CA 1
ATOM 4649 C C . PHE B 1 291 ? 5.652 23.875 9.961 1 91.31 291 PHE B C 1
ATOM 4651 O O . PHE B 1 291 ? 6.406 22.922 9.805 1 91.31 291 PHE B O 1
ATOM 4658 N N . GLU B 1 292 ? 5.828 24.719 10.961 1 91.12 292 GLU B N 1
ATOM 4659 C CA . GLU B 1 292 ? 7.027 24.719 11.797 1 91.12 292 GLU B CA 1
ATOM 4660 C C . GLU B 1 292 ? 6.957 23.625 12.859 1 91.12 292 GLU B C 1
ATOM 4662 O O . GLU B 1 292 ? 7.926 23.391 13.578 1 91.12 292 GLU B O 1
ATOM 4667 N N . SER B 1 293 ? 5.855 22.906 12.922 1 93.62 293 SER B N 1
ATOM 4668 C CA . SER B 1 293 ? 5.672 21.859 13.93 1 93.62 293 SER B CA 1
ATOM 4669 C C . SER B 1 293 ? 6.66 20.719 13.727 1 93.62 293 SER B C 1
ATOM 4671 O O . SER B 1 293 ? 6.898 19.922 14.641 1 93.62 293 SER B O 1
ATOM 4673 N N . THR B 1 294 ? 7.281 20.641 12.547 1 95.44 294 THR B N 1
ATOM 4674 C CA . THR B 1 294 ? 8.266 19.609 12.266 1 95.44 294 THR B CA 1
ATOM 4675 C C . THR B 1 294 ? 9.672 20.188 12.227 1 95.44 294 THR B C 1
ATOM 4677 O O . THR B 1 294 ? 10.625 19.5 11.859 1 95.44 294 THR B O 1
ATOM 4680 N N . SER B 1 295 ? 9.789 21.5 12.531 1 89.88 295 SER B N 1
ATOM 4681 C CA . SER B 1 295 ? 11.094 22.141 12.438 1 89.88 295 SER B CA 1
ATOM 4682 C C . SER B 1 295 ? 12.023 21.672 13.555 1 89.88 295 SER B C 1
ATOM 4684 O O . SER B 1 295 ? 11.57 21.312 14.633 1 89.88 295 SER B O 1
ATOM 4686 N N . LYS B 1 296 ? 13.344 21.75 13.266 1 86.56 296 LYS B N 1
ATOM 4687 C CA . LYS B 1 296 ? 14.359 21.391 14.25 1 86.56 296 LYS B CA 1
ATOM 4688 C C . LYS B 1 296 ? 14.273 22.297 15.484 1 86.56 296 LYS B C 1
ATOM 4690 O O . LYS B 1 296 ? 14.523 21.844 16.594 1 86.56 296 LYS B O 1
ATOM 4695 N N . GLU B 1 297 ? 13.969 23.453 15.242 1 83.81 297 GLU B N 1
ATOM 4696 C CA . GLU B 1 297 ? 13.852 24.406 16.344 1 83.81 297 GLU B CA 1
ATOM 4697 C C . GLU B 1 297 ? 12.773 23.969 17.328 1 83.81 297 GLU B C 1
ATOM 4699 O O . GLU B 1 297 ? 12.977 24.047 18.547 1 83.81 297 GLU B O 1
ATOM 4704 N N . GLN B 1 298 ? 11.648 23.594 16.844 1 87.94 298 GLN B N 1
ATOM 4705 C CA . GLN B 1 298 ? 10.562 23.141 17.719 1 87.94 298 GLN B CA 1
ATOM 4706 C C . GLN B 1 298 ? 10.898 21.797 18.375 1 87.94 298 GLN B C 1
ATOM 4708 O O . GLN B 1 298 ? 10.586 21.594 19.547 1 87.94 298 GLN B O 1
ATOM 4713 N N . LEU B 1 299 ? 11.516 20.906 17.641 1 86.81 299 LEU B N 1
ATOM 4714 C CA . LEU B 1 299 ? 11.836 19.578 18.156 1 86.81 299 LEU B CA 1
ATOM 4715 C C . LEU B 1 299 ? 12.875 19.672 19.266 1 86.81 299 LEU B C 1
ATOM 4717 O O . LEU B 1 299 ? 12.859 18.844 20.188 1 86.81 299 LEU B O 1
ATOM 4721 N N . SER B 1 300 ? 13.766 20.578 19.125 1 84 300 SER B N 1
ATOM 4722 C CA . SER B 1 300 ? 14.805 20.766 20.141 1 84 300 SER B CA 1
ATOM 4723 C C . SER B 1 300 ? 14.195 21.188 21.469 1 84 300 SER B C 1
ATOM 4725 O O . SER B 1 300 ? 14.797 20.969 22.531 1 84 300 SER B O 1
ATOM 4727 N N . ARG B 1 301 ? 13.023 21.672 21.469 1 78 301 ARG B N 1
ATOM 4728 C CA . ARG B 1 301 ? 12.328 22.078 22.688 1 78 301 ARG B CA 1
ATOM 4729 C C . ARG B 1 301 ? 11.797 20.859 23.438 1 78 301 ARG B C 1
ATOM 4731 O O . ARG B 1 301 ? 11.562 20.922 24.656 1 78 301 ARG B O 1
ATOM 4738 N N . VAL B 1 302 ? 11.484 19.859 22.797 1 72.69 302 VAL B N 1
ATOM 4739 C CA . VAL B 1 302 ? 10.898 18.672 23.391 1 72.69 302 VAL B CA 1
ATOM 4740 C C . VAL B 1 302 ? 11.984 17.828 24.047 1 72.69 302 VAL B C 1
ATOM 4742 O O . VAL B 1 302 ? 11.75 17.188 25.078 1 72.69 302 VAL B O 1
ATOM 4745 N N . SER B 1 303 ? 13.141 17.781 23.453 1 63.31 303 SER B N 1
ATOM 4746 C CA . SER B 1 303 ? 14.242 17.016 24 1 63.31 303 SER B CA 1
ATOM 4747 C C . SER B 1 303 ? 14.844 17.688 25.234 1 63.31 303 SER B C 1
ATOM 4749 O O . SER B 1 303 ? 15.547 17.062 26.016 1 63.31 303 SER B O 1
ATOM 4751 N N . SER B 1 304 ? 14.555 18.938 25.531 1 55.84 304 SER B N 1
ATOM 4752 C CA . SER B 1 304 ? 15.125 19.625 26.672 1 55.84 304 SER B CA 1
ATOM 4753 C C . SER B 1 304 ? 14.203 19.547 27.891 1 55.84 304 SER B C 1
ATOM 4755 O O . SER B 1 304 ? 12.977 19.531 27.734 1 55.84 304 SER B O 1
#